Protein AF-A0A937P4G4-F1 (afdb_monomer_lite)

Sequence (569 aa):
MQKSKKRNEQKQRSIFRDLWQLIIKVIIILVLIAWFIKEFLQNRELDPISLIILIILIAFIIWLIWRQKHIVNLHCNLASPGGCVKGDPNILSGKILEPVVGDAYGLGFSHYLIELRDPGANLLSDVVIYPDGGGNPDTSLTQGNSAITGGTLGWIDVEKAVQDAGILLLTSTTFEITLRVFDVYGGEKGTPCKTNFDVSINEVYIKRVSTPWSVDFVDPNEPLKRSDDPASELATIGGYMHMRGAANVYGCAGENIDEYTIWAIPDPNFTFAQPAPFTAVTPQPDWVEVTHIEFKSQTINGTVYSADDVRAYNVLDGNPNPDILTNTWGTRNECMCIHIDATISCFCWKIPDLKSSAFNSNTALLPYKLDPGHIGGTGKFTFLLQVIDTSGNQYYDIQKAWIDNEKEVAKITGISGIAACQDLYTQDSNGNFKTVDIEGTAWDALIDPTGPDLTKPTSDNFDKYEVKFQKQGIPTEVELITSNSPVPARPAPVGVGVLTTWNLESLNKATNPMGFPVNQLLEDGESCTYNIILRVWDLTIVNENAPGVHYSGKITFPIKIINSPEPTP

Secondary structure (DSSP, 8-state):
-HHHHHHHHHHHHHHHHHHHHHHHHHHHHHHHHHHHHHHHHHHSS--HHHHHHHHHHHHHHHHHHHHHTT--EEEEEEEE--EEE--BTTSSTT--EEEEEEEEEEETEEEEEEEEE-TT-PEESS-EEEE-TTS-EETT-SSB-S-EEEEEEEEEEHHHHHHHTT--TTS-EEEEEEEEEEETTSPBPSS-EEEEEEE---EEEEEEESS-B-TTTT-TTPBPBSSS-TTSPB-EEESEE-EEEEEE--BTTTB-EEEEEEEEEE-TT--PPPPPTTPPPPPPTTPEEEEEEE---EEETTEEEPHHHHHHTS-----SSPEE-SEEEEEEEEEEEEEETTEEEEEEEEEEEEEE--EEHHHHSTT--SSTT-SSS-EEEEEEEEEEETT--EEEEEEEEEE-----EEEEEEETT--TT--EEEE-TTSPBPEEEEEEEEE---S-SSS--TTSTTT--EEEEEEEEEETT----EEEEEESS-BSPTTSPS--EEEEEEEGGGGBTTT-TT---GGG-B-TT-EEEEEEEEEEEE--EE-TT--PPPB---EEEEEEEEEEEPPP-

pLDDT: mean 88.68, std 11.54, range [39.12, 98.5]

Structure (mmCIF, N/CA/C/O backbone):
data_AF-A0A937P4G4-F1
#
_entry.id   AF-A0A937P4G4-F1
#
loop_
_atom_site.group_PDB
_atom_site.id
_atom_site.type_symbol
_atom_site.label_atom_id
_atom_site.label_alt_id
_atom_site.label_comp_id
_atom_site.label_asym_id
_atom_site.label_entity_id
_atom_site.label_seq_id
_atom_site.pdbx_PDB_ins_code
_atom_site.Cartn_x
_atom_site.Cartn_y
_atom_site.Cartn_z
_atom_site.occupancy
_atom_site.B_iso_or_equiv
_atom_site.auth_seq_id
_atom_site.auth_comp_id
_atom_site.auth_asym_id
_atom_site.auth_atom_id
_atom_site.pdbx_PDB_model_num
ATOM 1 N N . MET A 1 1 ? 18.150 -4.076 -51.821 1.00 47.66 1 MET A N 1
ATOM 2 C CA . MET A 1 1 ? 19.411 -4.718 -51.371 1.00 47.66 1 MET A CA 1
ATOM 3 C C . MET A 1 1 ? 20.580 -4.616 -52.374 1.00 47.66 1 MET A C 1
ATOM 5 O O . MET A 1 1 ? 21.628 -4.108 -51.999 1.00 47.66 1 MET A O 1
ATOM 9 N N . GLN A 1 2 ? 20.444 -4.987 -53.660 1.00 39.12 2 GLN A N 1
ATOM 10 C CA . GLN A 1 2 ? 21.572 -4.971 -54.629 1.00 39.12 2 GLN A CA 1
ATOM 11 C C . GLN A 1 2 ? 22.188 -3.586 -54.945 1.00 39.12 2 GLN A C 1
ATOM 13 O O . GLN A 1 2 ? 23.383 -3.493 -55.223 1.00 39.12 2 GLN A O 1
ATOM 18 N N . LYS A 1 3 ? 21.409 -2.497 -54.874 1.00 45.69 3 LYS A N 1
ATOM 19 C CA . LYS A 1 3 ? 21.901 -1.127 -55.142 1.00 45.69 3 LYS A CA 1
ATOM 20 C C . LYS A 1 3 ? 22.802 -0.579 -54.020 1.00 45.69 3 LYS A C 1
ATOM 22 O O . LYS A 1 3 ? 23.680 0.233 -54.292 1.00 45.69 3 LYS A O 1
ATOM 27 N N . SER A 1 4 ? 22.616 -1.066 -52.789 1.00 49.03 4 SER A N 1
ATOM 28 C CA . SER A 1 4 ? 23.445 -0.720 -51.622 1.00 49.03 4 SER A CA 1
ATOM 29 C C . SER A 1 4 ? 24.829 -1.379 -51.711 1.00 49.03 4 SER A C 1
ATOM 31 O O . SER A 1 4 ? 25.852 -0.706 -51.594 1.00 49.03 4 SER A O 1
ATOM 33 N N . LYS A 1 5 ? 24.874 -2.665 -52.091 1.00 54.84 5 LYS A N 1
ATOM 34 C CA . LYS A 1 5 ? 26.126 -3.429 -52.225 1.00 54.84 5 LYS A CA 1
ATOM 35 C C . LYS A 1 5 ? 27.092 -2.828 -53.261 1.00 54.84 5 LYS A C 1
ATOM 37 O O . LYS A 1 5 ? 28.268 -2.645 -52.963 1.00 54.84 5 LYS A O 1
ATOM 42 N N . LYS A 1 6 ? 26.587 -2.403 -54.432 1.00 57.16 6 LYS A N 1
ATOM 43 C CA . LYS A 1 6 ? 27.411 -1.737 -55.466 1.00 57.16 6 LYS A CA 1
ATOM 44 C C . LYS A 1 6 ? 27.968 -0.375 -55.030 1.00 57.16 6 LYS A C 1
ATOM 46 O O . LYS A 1 6 ? 29.055 -0.005 -55.465 1.00 57.16 6 LYS A O 1
ATOM 51 N N . ARG A 1 7 ? 27.261 0.372 -54.172 1.00 56.44 7 ARG A N 1
ATOM 52 C CA . ARG A 1 7 ? 27.740 1.671 -53.662 1.00 56.44 7 ARG A CA 1
ATOM 53 C C . ARG A 1 7 ? 28.872 1.497 -52.645 1.00 56.44 7 ARG A C 1
ATOM 55 O O . ARG A 1 7 ? 29.832 2.265 -52.683 1.00 56.44 7 ARG A O 1
ATOM 62 N N . ASN A 1 8 ? 28.798 0.463 -51.807 1.00 46.97 8 ASN A N 1
ATOM 63 C CA . ASN A 1 8 ? 29.846 0.152 -50.832 1.00 46.97 8 ASN A CA 1
ATOM 64 C C . ASN A 1 8 ? 31.138 -0.340 -51.500 1.00 46.97 8 ASN A C 1
ATOM 66 O O . ASN A 1 8 ? 32.212 0.155 -51.164 1.00 46.97 8 ASN A O 1
ATOM 70 N N . GLU A 1 9 ? 31.050 -1.198 -52.522 1.00 56.59 9 GLU A N 1
ATOM 71 C CA . GLU A 1 9 ? 32.234 -1.658 -53.271 1.00 56.59 9 GLU A CA 1
ATOM 72 C C . GLU A 1 9 ? 32.956 -0.508 -54.001 1.00 56.59 9 GLU A C 1
ATOM 74 O O . GLU A 1 9 ? 34.187 -0.469 -54.073 1.00 56.59 9 GLU A O 1
ATOM 79 N N . GLN A 1 10 ? 32.208 0.475 -54.513 1.00 57.91 10 GLN A N 1
ATOM 80 C CA . GLN A 1 10 ? 32.788 1.618 -55.221 1.00 57.91 10 GLN A CA 1
ATOM 81 C C . GLN A 1 10 ? 33.456 2.624 -54.265 1.00 57.91 10 GLN A C 1
ATOM 83 O O . GLN A 1 10 ? 34.488 3.201 -54.610 1.00 57.91 10 GLN A O 1
ATOM 88 N N . LYS A 1 11 ? 32.920 2.786 -53.046 1.00 53.00 11 LYS A N 1
ATOM 89 C CA . LYS A 1 11 ? 33.494 3.638 -51.989 1.00 53.00 11 LYS A CA 1
ATOM 90 C C . LYS A 1 11 ? 34.749 3.012 -51.365 1.00 53.00 11 LYS A C 1
ATOM 92 O O . LYS A 1 11 ? 35.726 3.711 -51.115 1.00 53.00 11 LYS A O 1
ATOM 97 N N . GLN A 1 12 ? 34.779 1.689 -51.200 1.00 48.09 12 GLN A N 1
ATOM 98 C CA . GLN A 1 12 ? 35.953 0.976 -50.681 1.00 48.09 12 GLN A CA 1
ATOM 99 C C . GLN A 1 12 ? 37.151 1.057 -51.649 1.00 48.09 12 GLN A C 1
ATOM 101 O O . GLN A 1 12 ? 38.293 1.234 -51.221 1.00 48.09 12 GLN A O 1
ATOM 106 N N . ARG A 1 13 ? 36.895 1.042 -52.969 1.00 52.00 13 ARG A N 1
ATOM 107 C CA . ARG A 1 13 ? 37.931 1.252 -53.998 1.00 52.00 13 ARG A CA 1
ATOM 108 C C . ARG A 1 13 ? 38.535 2.660 -53.996 1.00 52.00 13 ARG A C 1
ATOM 110 O O . ARG A 1 13 ? 39.696 2.795 -54.380 1.00 52.00 13 ARG A O 1
ATOM 117 N N . SER A 1 14 ? 37.804 3.701 -53.584 1.00 53.53 14 SER A N 1
ATOM 118 C CA . SER A 1 14 ? 38.377 5.055 -53.523 1.00 53.53 14 SER A CA 1
ATOM 119 C C . SER A 1 14 ? 39.317 5.217 -52.328 1.00 53.53 14 SER A C 1
ATOM 121 O O . SER A 1 14 ? 40.410 5.746 -52.492 1.00 53.53 14 SER A O 1
ATOM 123 N N . ILE A 1 15 ? 38.947 4.666 -51.166 1.00 53.03 15 ILE A N 1
ATOM 124 C CA . ILE A 1 15 ? 39.748 4.738 -49.932 1.00 53.03 15 ILE A CA 1
ATOM 125 C C . ILE A 1 15 ? 41.102 4.037 -50.111 1.00 53.03 15 ILE A C 1
ATOM 127 O O . ILE A 1 15 ? 42.142 4.596 -49.763 1.00 53.03 15 ILE A O 1
ATOM 131 N N . PHE A 1 16 ? 41.114 2.847 -50.720 1.00 55.25 16 PHE A N 1
ATOM 132 C CA . PHE A 1 16 ? 42.362 2.116 -50.965 1.00 55.25 16 PHE A CA 1
ATOM 133 C C . PHE A 1 16 ? 43.284 2.856 -51.946 1.00 55.25 16 PHE A C 1
ATOM 135 O O . PHE A 1 16 ? 44.501 2.869 -51.776 1.00 55.25 16 PHE A O 1
ATOM 142 N N . ARG A 1 17 ? 42.711 3.528 -52.952 1.00 59.72 17 ARG A N 1
ATOM 143 C CA . ARG A 1 17 ? 43.474 4.319 -53.925 1.00 59.72 17 ARG A CA 1
ATOM 144 C C . ARG A 1 17 ? 44.132 5.537 -53.278 1.00 59.72 17 ARG A C 1
ATOM 146 O O . ARG A 1 17 ? 45.272 5.848 -53.615 1.00 59.72 17 ARG A O 1
ATOM 153 N N . ASP A 1 18 ? 43.449 6.190 -52.345 1.00 59.62 18 ASP A N 1
ATOM 154 C CA . ASP A 1 18 ? 43.965 7.384 -51.673 1.00 59.62 18 ASP A CA 1
ATOM 155 C C . ASP A 1 18 ? 45.065 7.029 -50.655 1.00 59.62 18 ASP A C 1
ATOM 157 O O . ASP A 1 18 ? 46.103 7.695 -50.618 1.00 59.62 18 ASP A O 1
ATOM 161 N N . LEU A 1 19 ? 44.910 5.918 -49.919 1.00 59.19 19 LEU A N 1
ATOM 162 C CA . LEU A 1 19 ? 45.950 5.387 -49.026 1.00 59.19 19 LEU A CA 1
ATOM 163 C C . LEU A 1 19 ? 47.195 4.939 -49.812 1.00 59.19 19 LEU A C 1
ATOM 165 O O . LEU A 1 19 ? 48.324 5.265 -49.447 1.00 59.19 19 LEU A O 1
ATOM 169 N N . TRP A 1 20 ? 46.995 4.251 -50.938 1.00 60.06 20 TRP A N 1
ATOM 170 C CA . TRP A 1 20 ? 48.081 3.805 -51.811 1.00 60.06 20 TRP A CA 1
ATOM 171 C C . TRP A 1 20 ? 48.851 4.976 -52.435 1.00 60.06 20 TRP A C 1
ATOM 173 O O . TRP A 1 20 ? 50.080 4.962 -52.491 1.00 60.06 20 TRP A O 1
ATOM 183 N N . GLN A 1 21 ? 48.153 6.041 -52.842 1.00 64.12 21 GLN A N 1
ATOM 184 C CA . GLN A 1 21 ? 48.808 7.256 -53.326 1.00 64.12 21 GLN A CA 1
ATOM 185 C C . GLN A 1 21 ? 49.610 7.977 -52.240 1.00 64.12 21 GLN A C 1
ATOM 187 O O . GLN A 1 21 ? 50.636 8.577 -52.558 1.00 64.12 21 GLN A O 1
ATOM 192 N N . LEU A 1 22 ? 49.165 7.940 -50.982 1.00 68.38 22 LEU A N 1
ATOM 193 C CA . LEU A 1 22 ? 49.913 8.512 -49.865 1.00 68.38 22 LEU A CA 1
ATOM 194 C C . LEU A 1 22 ? 51.214 7.731 -49.625 1.00 68.38 22 LEU A C 1
ATOM 196 O O . LEU A 1 22 ? 52.281 8.338 -49.565 1.00 68.38 22 LEU A O 1
ATOM 200 N N . ILE A 1 23 ? 51.136 6.397 -49.576 1.00 69.62 23 ILE A N 1
ATOM 201 C CA . ILE A 1 23 ? 52.301 5.516 -49.395 1.00 69.62 23 ILE A CA 1
ATOM 202 C C . ILE A 1 23 ? 53.324 5.734 -50.516 1.00 69.62 23 ILE A C 1
ATOM 204 O O . ILE A 1 23 ? 54.502 5.949 -50.239 1.00 69.62 23 ILE A O 1
ATOM 208 N N . ILE A 1 24 ? 52.881 5.774 -51.777 1.00 70.75 24 ILE A N 1
ATOM 209 C CA . ILE A 1 24 ? 53.765 6.039 -52.922 1.00 70.75 24 ILE A CA 1
ATOM 210 C C . ILE A 1 24 ? 54.446 7.408 -52.799 1.00 70.75 24 ILE A C 1
ATOM 212 O O . ILE A 1 24 ? 55.644 7.520 -53.047 1.00 70.75 24 ILE A O 1
ATOM 216 N N . LYS A 1 25 ? 53.721 8.454 -52.384 1.00 66.75 25 LYS A N 1
ATOM 217 C CA . LYS A 1 25 ? 54.294 9.800 -52.223 1.00 66.75 25 LYS A CA 1
ATOM 218 C C . LYS A 1 25 ? 55.329 9.856 -51.098 1.00 66.75 25 LYS A C 1
ATOM 220 O O . LYS A 1 25 ? 56.366 10.484 -51.284 1.00 66.75 25 LYS A O 1
ATOM 225 N N . VAL A 1 26 ? 55.094 9.167 -49.979 1.00 72.25 26 VAL A N 1
ATOM 226 C CA . VAL A 1 26 ? 56.069 9.056 -48.878 1.00 72.25 26 VAL A CA 1
ATOM 227 C C . VAL A 1 26 ? 57.324 8.314 -49.335 1.00 72.25 26 VAL A C 1
ATOM 229 O O . VAL A 1 26 ? 58.430 8.784 -49.084 1.00 72.25 26 VAL A O 1
ATOM 232 N N . ILE A 1 27 ? 57.173 7.209 -50.072 1.00 74.31 27 ILE A N 1
ATOM 233 C CA . ILE A 1 27 ? 58.308 6.456 -50.626 1.00 74.31 27 ILE A CA 1
ATOM 234 C C . ILE A 1 27 ? 59.126 7.330 -51.586 1.00 74.31 27 ILE A C 1
ATOM 236 O O . ILE A 1 27 ? 60.347 7.378 -51.469 1.00 74.31 27 ILE A O 1
ATOM 240 N N . ILE A 1 28 ? 58.476 8.068 -52.493 1.00 74.31 28 ILE A N 1
ATOM 241 C CA . ILE A 1 28 ? 59.166 8.974 -53.426 1.00 74.31 28 ILE A CA 1
ATOM 242 C C . ILE A 1 28 ? 59.944 10.056 -52.664 1.00 74.31 28 ILE A C 1
ATOM 244 O O . ILE A 1 28 ? 61.098 10.321 -52.988 1.00 74.31 28 ILE A O 1
ATOM 248 N N . ILE A 1 29 ? 59.351 10.644 -51.623 1.00 70.69 29 ILE A N 1
ATOM 249 C CA . ILE A 1 29 ? 60.008 11.661 -50.792 1.00 70.69 29 ILE A CA 1
ATOM 250 C C . ILE A 1 29 ? 61.224 11.079 -50.059 1.00 70.69 29 ILE A C 1
ATOM 252 O O . ILE A 1 29 ? 62.285 11.697 -50.063 1.00 70.69 29 ILE A O 1
ATOM 256 N N . LEU A 1 30 ? 61.109 9.882 -49.477 1.00 74.50 30 LEU A N 1
ATOM 257 C CA . LEU A 1 30 ? 62.224 9.217 -48.795 1.00 74.50 30 LEU A CA 1
ATOM 258 C C . LEU A 1 30 ? 63.369 8.878 -49.757 1.00 74.50 30 LEU A C 1
ATOM 260 O O . LEU A 1 30 ? 64.533 9.058 -49.405 1.00 74.50 30 LEU A O 1
ATOM 264 N N . VAL A 1 31 ? 63.054 8.448 -50.982 1.00 77.38 31 VAL A N 1
ATOM 265 C CA . VAL A 1 31 ? 64.054 8.192 -52.031 1.00 77.38 31 VAL A CA 1
ATOM 266 C C . VAL A 1 31 ? 64.755 9.485 -52.454 1.00 77.38 31 VAL A C 1
ATOM 268 O O . VAL A 1 31 ? 65.976 9.491 -52.597 1.00 77.38 31 VAL A O 1
ATOM 271 N N . LEU A 1 32 ? 64.021 10.591 -52.599 1.00 72.50 32 LEU A N 1
ATOM 272 C CA . LEU A 1 32 ? 64.598 11.896 -52.940 1.00 72.50 32 LEU A CA 1
ATOM 273 C C . LEU A 1 32 ? 65.473 12.460 -51.812 1.00 72.50 32 LEU A C 1
ATOM 275 O O . LEU A 1 32 ? 66.539 13.003 -52.090 1.00 72.50 32 LEU A O 1
ATOM 279 N N . ILE A 1 33 ? 65.079 12.277 -50.548 1.00 73.31 33 ILE A N 1
ATOM 280 C CA . ILE A 1 33 ? 65.897 12.644 -49.382 1.00 73.31 33 ILE A CA 1
ATOM 281 C C . ILE A 1 33 ? 67.164 11.782 -49.320 1.00 73.31 33 ILE A C 1
ATOM 283 O O . ILE A 1 33 ? 68.251 12.313 -49.114 1.00 73.31 33 ILE A O 1
ATOM 287 N N . ALA A 1 34 ? 67.061 10.468 -49.538 1.00 75.50 34 ALA A N 1
ATOM 288 C CA . ALA A 1 34 ? 68.219 9.575 -49.558 1.00 75.50 34 ALA A CA 1
ATOM 289 C C . ALA A 1 34 ? 69.196 9.920 -50.695 1.00 75.50 34 ALA A C 1
ATOM 291 O O . ALA A 1 34 ? 70.412 9.903 -50.495 1.00 75.50 34 ALA A O 1
ATOM 292 N N . TRP A 1 35 ? 68.672 10.276 -51.872 1.00 78.75 35 TRP A N 1
ATOM 293 C CA . TRP A 1 35 ? 69.476 10.756 -52.995 1.00 78.75 35 TRP A CA 1
ATOM 294 C C . TRP A 1 35 ? 70.178 12.079 -52.661 1.00 78.75 35 TRP A C 1
ATOM 296 O O . TRP A 1 35 ? 71.388 12.189 -52.836 1.00 78.75 35 TRP A O 1
ATOM 306 N N . PHE A 1 36 ? 69.458 13.032 -52.068 1.00 69.81 36 PHE A N 1
ATOM 307 C CA . PHE A 1 36 ? 70.014 14.310 -51.627 1.00 69.81 36 PHE A CA 1
ATOM 308 C C . PHE A 1 36 ? 71.118 14.154 -50.567 1.00 69.81 36 PHE A C 1
ATOM 310 O O . PHE A 1 36 ? 72.175 14.770 -50.674 1.00 69.81 36 PHE A O 1
ATOM 317 N N . ILE A 1 37 ? 70.910 13.293 -49.563 1.00 74.69 37 ILE A N 1
ATOM 318 C CA . ILE A 1 37 ? 71.911 12.993 -48.527 1.00 74.69 37 ILE A CA 1
ATOM 319 C C . ILE A 1 37 ? 73.175 12.394 -49.156 1.00 74.69 37 ILE A C 1
ATOM 321 O O . ILE A 1 37 ? 74.284 12.758 -48.769 1.00 74.69 37 ILE A O 1
ATOM 325 N N . LYS A 1 38 ? 73.023 11.502 -50.143 1.00 77.56 38 LYS A N 1
ATOM 326 C CA . LYS A 1 38 ? 74.150 10.912 -50.875 1.00 77.56 38 LYS A CA 1
ATOM 327 C C . LYS A 1 38 ? 74.957 11.975 -51.630 1.00 77.56 38 LYS A C 1
ATOM 329 O O . LYS A 1 38 ? 76.180 11.979 -51.521 1.00 77.56 38 LYS A O 1
ATOM 334 N N . GLU A 1 39 ? 74.284 12.871 -52.351 1.00 68.94 39 GLU A N 1
ATOM 335 C CA . GLU A 1 39 ? 74.914 13.956 -53.119 1.00 68.94 39 GLU A CA 1
ATOM 336 C C . GLU A 1 39 ? 75.650 14.947 -52.190 1.00 68.94 39 GLU A C 1
ATOM 338 O O . GLU A 1 39 ? 76.801 15.318 -52.431 1.00 68.94 39 GLU A O 1
ATOM 343 N N . PHE A 1 40 ? 75.022 15.307 -51.064 1.00 67.12 40 PHE A N 1
ATOM 344 C CA . PHE A 1 40 ? 75.585 16.205 -50.053 1.00 67.12 40 PHE A CA 1
ATOM 345 C C . PHE A 1 40 ? 76.833 15.622 -49.370 1.00 67.12 40 PHE A C 1
ATOM 347 O O . PHE A 1 40 ? 77.836 16.317 -49.196 1.00 67.12 40 PHE A O 1
ATOM 354 N N . LEU A 1 41 ? 76.804 14.329 -49.024 1.00 73.25 41 LEU A N 1
ATOM 355 C CA . LEU A 1 41 ? 77.949 13.638 -48.422 1.00 73.25 41 LEU A CA 1
ATOM 356 C C . LEU A 1 41 ? 79.140 13.502 -49.384 1.00 73.25 41 LEU A C 1
ATOM 358 O O . LEU A 1 41 ? 80.276 13.422 -48.914 1.00 73.25 41 LEU A O 1
ATOM 362 N N . GLN A 1 42 ? 78.906 13.480 -50.701 1.00 73.31 42 GLN A N 1
ATOM 363 C CA . GLN A 1 42 ? 79.968 13.341 -51.702 1.00 73.31 42 GLN A CA 1
ATOM 364 C C . GLN A 1 42 ? 80.672 14.662 -52.036 1.00 73.31 42 GLN A C 1
ATOM 366 O O . GLN A 1 42 ? 81.892 14.658 -52.181 1.00 73.31 42 GLN A O 1
ATOM 371 N N . ASN A 1 43 ? 79.947 15.781 -52.114 1.00 70.19 43 ASN A N 1
ATOM 372 C CA . ASN A 1 43 ? 80.510 17.028 -52.645 1.00 70.19 43 ASN A CA 1
ATOM 373 C C . ASN A 1 43 ? 80.923 18.059 -51.578 1.00 70.19 43 ASN A C 1
ATOM 375 O O . ASN A 1 43 ? 81.634 18.999 -51.915 1.00 70.19 43 ASN A O 1
ATOM 379 N N . ARG A 1 44 ? 80.536 17.887 -50.300 1.00 65.88 44 ARG A N 1
ATOM 380 C CA . ARG A 1 44 ? 80.858 18.759 -49.136 1.00 65.88 44 ARG A CA 1
ATOM 381 C C . ARG A 1 44 ? 80.543 20.263 -49.265 1.00 65.88 44 ARG A C 1
ATOM 383 O O . ARG A 1 44 ? 80.640 20.965 -48.262 1.00 65.88 44 ARG A O 1
ATOM 390 N N . GLU A 1 45 ? 80.090 20.741 -50.419 1.00 68.12 45 GLU A N 1
ATOM 391 C CA . GLU A 1 45 ? 79.574 22.089 -50.651 1.00 68.12 45 GLU A CA 1
ATOM 392 C C . GLU A 1 45 ? 78.121 22.000 -51.145 1.00 68.12 45 GLU A C 1
ATOM 394 O O . GLU A 1 45 ? 77.799 21.229 -52.051 1.00 68.12 45 GLU A O 1
ATOM 399 N N . LEU A 1 46 ? 77.216 22.746 -50.503 1.00 60.59 46 LEU A N 1
ATOM 400 C CA . LEU A 1 46 ? 75.796 22.787 -50.867 1.00 60.59 46 LEU A CA 1
ATOM 401 C C . LEU A 1 46 ? 75.609 23.653 -52.111 1.00 60.59 46 LEU A C 1
ATOM 403 O O . LEU A 1 46 ? 75.607 24.880 -52.021 1.00 60.59 46 LEU A O 1
ATOM 407 N N . ASP A 1 47 ? 75.405 23.006 -53.255 1.00 75.62 47 ASP A N 1
ATOM 408 C CA . ASP A 1 47 ? 74.967 23.678 -54.476 1.00 75.62 47 ASP A CA 1
ATOM 409 C C . ASP A 1 47 ? 73.607 24.382 -54.236 1.00 75.62 47 ASP A C 1
ATOM 411 O O . ASP A 1 47 ? 72.662 23.746 -53.744 1.00 75.62 47 ASP A O 1
ATOM 415 N N . PRO A 1 48 ? 73.466 25.683 -54.560 1.00 75.00 48 PRO A N 1
ATOM 416 C CA . PRO A 1 48 ? 72.235 26.443 -54.343 1.00 75.00 48 PRO A CA 1
ATOM 417 C C . PRO A 1 48 ? 70.970 25.791 -54.920 1.00 75.00 48 PRO A C 1
ATOM 419 O O . PRO A 1 48 ? 69.894 25.918 -54.332 1.00 75.00 48 PRO A O 1
ATOM 422 N N . ILE A 1 49 ? 71.076 25.063 -56.037 1.00 75.44 49 ILE A N 1
ATOM 423 C CA . ILE A 1 49 ? 69.933 24.375 -56.663 1.00 75.44 49 ILE A CA 1
ATOM 424 C C . ILE A 1 49 ? 69.447 23.225 -55.777 1.00 75.44 49 ILE A C 1
ATOM 426 O O . ILE A 1 49 ? 68.244 23.059 -55.562 1.00 75.44 49 ILE A O 1
ATOM 430 N N . SER A 1 50 ? 70.382 22.472 -55.205 1.00 72.19 50 SER A N 1
ATOM 431 C CA . SER A 1 50 ? 70.096 21.385 -54.271 1.00 72.19 50 SER A CA 1
ATOM 432 C C . SER A 1 50 ? 69.347 21.916 -53.034 1.00 72.19 50 SER A C 1
ATOM 434 O O . SER A 1 50 ? 68.320 21.358 -52.638 1.00 72.19 50 SER A O 1
ATOM 436 N N . LEU A 1 51 ? 69.774 23.054 -52.475 1.00 74.00 51 LEU A N 1
ATOM 437 C CA . LEU A 1 51 ? 69.086 23.696 -51.346 1.00 74.00 51 LEU A CA 1
ATOM 438 C C . LEU A 1 51 ? 67.638 24.104 -51.688 1.00 74.00 51 LEU A C 1
ATOM 440 O O . LEU A 1 51 ? 66.731 23.883 -50.884 1.00 74.00 51 LEU A O 1
ATOM 444 N N . ILE A 1 52 ? 67.398 24.656 -52.882 1.00 79.81 52 ILE A N 1
ATOM 445 C CA . ILE A 1 52 ? 66.051 25.041 -53.341 1.00 79.81 52 ILE A CA 1
ATOM 446 C C . ILE A 1 52 ? 65.132 23.815 -53.437 1.00 79.81 52 ILE A C 1
ATOM 448 O O . ILE A 1 52 ? 63.994 23.860 -52.966 1.00 79.81 52 ILE A O 1
ATOM 452 N N . ILE A 1 53 ? 65.623 22.704 -53.995 1.00 79.88 53 ILE A N 1
ATOM 453 C CA . ILE A 1 53 ? 64.857 21.452 -54.101 1.00 79.88 53 ILE A CA 1
ATOM 454 C C . ILE A 1 53 ? 64.490 20.917 -52.711 1.00 79.88 53 ILE A C 1
ATOM 456 O O . ILE A 1 53 ? 63.347 20.509 -52.494 1.00 79.88 53 ILE A O 1
ATOM 460 N N . LEU A 1 54 ? 65.420 20.967 -51.751 1.00 76.31 54 LEU A N 1
ATOM 461 C CA . LEU A 1 54 ? 65.158 20.553 -50.373 1.00 76.31 54 LEU A CA 1
ATOM 462 C C . LEU A 1 54 ? 64.074 21.420 -49.715 1.00 76.31 54 LEU A C 1
ATOM 464 O O . LEU A 1 54 ? 63.165 20.882 -49.087 1.00 76.31 54 LEU A O 1
ATOM 468 N N . ILE A 1 55 ? 64.124 22.744 -49.889 1.00 81.25 55 ILE A N 1
ATOM 469 C CA . ILE A 1 55 ? 63.107 23.660 -49.346 1.00 81.25 55 ILE A CA 1
ATOM 470 C C . ILE A 1 55 ? 61.728 23.362 -49.950 1.00 81.25 55 ILE A C 1
ATOM 472 O O . ILE A 1 55 ? 60.742 23.320 -49.216 1.00 81.25 55 ILE A O 1
ATOM 476 N N . ILE A 1 56 ? 61.646 23.098 -51.258 1.00 83.44 56 ILE A N 1
ATOM 477 C CA . ILE A 1 56 ? 60.390 22.719 -51.924 1.00 83.44 56 ILE A CA 1
ATOM 478 C C . ILE A 1 56 ? 59.859 21.388 -51.375 1.00 83.44 56 ILE A C 1
ATOM 480 O O . ILE A 1 56 ? 58.665 21.275 -51.097 1.00 83.44 56 ILE A O 1
ATOM 484 N N . LEU A 1 57 ? 60.728 20.393 -51.173 1.00 77.81 57 LEU A N 1
ATOM 485 C CA . LEU A 1 57 ? 60.349 19.111 -50.573 1.00 77.81 57 LEU A CA 1
ATOM 486 C C . LEU A 1 57 ? 59.846 19.285 -49.139 1.00 77.81 57 LEU A C 1
ATOM 488 O O . LEU A 1 57 ? 58.802 18.735 -48.798 1.00 77.81 57 LEU A O 1
ATOM 492 N N . ILE A 1 58 ? 60.529 20.084 -48.317 1.00 79.31 58 ILE A N 1
ATOM 493 C CA . ILE A 1 58 ? 60.099 20.389 -46.947 1.00 79.31 58 ILE A CA 1
ATOM 494 C C . ILE A 1 58 ? 58.748 21.113 -46.960 1.00 79.31 58 ILE A C 1
ATOM 496 O O . ILE A 1 58 ? 57.843 20.712 -46.232 1.00 79.31 58 ILE A O 1
ATOM 500 N N . ALA A 1 59 ? 58.563 22.120 -47.818 1.00 81.75 59 ALA A N 1
ATOM 501 C CA . ALA A 1 59 ? 57.289 22.821 -47.963 1.00 81.75 59 ALA A CA 1
ATOM 502 C C . ALA A 1 59 ? 56.160 21.875 -48.405 1.00 81.75 59 ALA A C 1
ATOM 504 O O . ALA A 1 59 ? 55.047 21.960 -47.890 1.00 81.75 59 ALA A O 1
ATOM 505 N N . PHE A 1 60 ? 56.447 20.929 -49.303 1.00 81.00 60 PHE A N 1
ATOM 506 C CA . PHE A 1 60 ? 55.490 19.913 -49.736 1.00 81.00 60 PHE A CA 1
ATOM 507 C C . PHE A 1 60 ? 55.163 18.901 -48.629 1.00 81.00 60 PHE A C 1
ATOM 509 O O . PHE A 1 60 ? 54.002 18.533 -48.477 1.00 81.00 60 PHE A O 1
ATOM 516 N N . ILE A 1 61 ? 56.143 18.486 -47.819 1.00 75.25 61 ILE A N 1
ATOM 517 C CA . ILE A 1 61 ? 55.921 17.634 -46.639 1.00 75.25 61 ILE A CA 1
ATOM 518 C C . ILE A 1 61 ? 55.062 18.370 -45.610 1.00 75.25 61 ILE A C 1
ATOM 520 O O . ILE A 1 61 ? 54.070 17.815 -45.148 1.00 75.25 61 ILE A O 1
ATOM 524 N N . ILE A 1 62 ? 55.389 19.626 -45.291 1.00 77.06 62 ILE A N 1
ATOM 525 C CA . ILE A 1 62 ? 54.591 20.465 -44.386 1.00 77.06 62 ILE A CA 1
ATOM 526 C C . ILE A 1 62 ? 53.167 20.608 -44.929 1.00 77.06 62 ILE A C 1
ATOM 528 O O . ILE A 1 62 ? 52.210 20.422 -44.182 1.00 77.06 62 ILE A O 1
ATOM 532 N N . TRP A 1 63 ? 53.013 20.851 -46.233 1.00 80.62 63 TRP A N 1
ATOM 533 C CA . TRP A 1 63 ? 51.711 20.909 -46.889 1.00 80.62 63 TRP A CA 1
ATOM 534 C C . TRP A 1 63 ? 50.957 19.576 -46.826 1.00 80.62 63 TRP A C 1
ATOM 536 O O . TRP A 1 63 ? 49.756 19.578 -46.582 1.00 80.62 63 TRP A O 1
ATOM 546 N N . LEU A 1 64 ? 51.627 18.431 -46.995 1.00 71.06 64 LEU A N 1
ATOM 547 C CA . LEU A 1 64 ? 51.013 17.107 -46.853 1.00 71.06 64 LEU A CA 1
ATOM 548 C C . LEU A 1 64 ? 50.596 16.814 -45.409 1.00 71.06 64 LEU A C 1
ATOM 550 O O . LEU A 1 64 ? 49.513 16.273 -45.210 1.00 71.06 64 LEU A O 1
ATOM 554 N N . ILE A 1 65 ? 51.400 17.202 -44.417 1.00 68.50 65 ILE A N 1
ATOM 555 C CA . ILE A 1 65 ? 51.071 17.089 -42.988 1.00 68.50 65 ILE A CA 1
ATOM 556 C C . ILE A 1 65 ? 49.870 17.986 -42.652 1.00 68.50 65 ILE A C 1
ATOM 558 O O . ILE A 1 65 ? 48.926 17.552 -41.992 1.00 68.50 65 ILE A O 1
ATOM 562 N N . TRP A 1 66 ? 49.849 19.221 -43.162 1.00 68.12 66 TRP A N 1
ATOM 563 C CA . TRP A 1 66 ? 48.703 20.127 -43.029 1.00 68.12 66 TRP A CA 1
ATOM 564 C C . TRP A 1 66 ? 47.466 19.580 -43.737 1.00 68.12 66 TRP A C 1
ATOM 566 O O . TRP A 1 66 ? 46.363 19.652 -43.209 1.00 68.12 66 TRP A O 1
ATOM 576 N N . ARG A 1 67 ? 47.636 18.964 -44.907 1.00 67.88 67 ARG A N 1
ATOM 577 C CA . ARG A 1 67 ? 46.541 18.338 -45.644 1.00 67.88 67 ARG A CA 1
ATOM 578 C C . ARG A 1 67 ? 46.035 17.071 -44.958 1.00 67.88 67 ARG A C 1
ATOM 580 O O . ARG A 1 67 ? 44.838 16.828 -45.020 1.00 67.88 67 ARG A O 1
ATOM 587 N N . GLN A 1 68 ? 46.887 16.296 -44.281 1.00 60.72 68 GLN A N 1
ATOM 588 C CA . GLN A 1 68 ? 46.475 15.136 -43.480 1.00 60.72 68 GLN A CA 1
ATOM 589 C C . GLN A 1 68 ? 45.543 15.531 -42.332 1.00 60.72 68 GLN A C 1
ATOM 591 O O . GLN A 1 68 ? 44.564 14.823 -42.110 1.00 60.72 68 GLN A O 1
ATOM 596 N N . LYS A 1 69 ? 45.748 16.698 -41.698 1.00 59.22 69 LYS A N 1
ATOM 597 C CA . LYS A 1 69 ? 44.773 17.257 -40.740 1.00 59.22 69 LYS A CA 1
ATOM 598 C C . LYS A 1 69 ? 43.376 17.475 -41.345 1.00 59.22 69 LYS A C 1
ATOM 600 O O . LYS A 1 69 ? 42.406 17.534 -40.605 1.00 59.22 69 LYS A O 1
ATOM 605 N N . HIS A 1 70 ? 43.255 17.558 -42.672 1.00 62.22 70 HIS A N 1
ATOM 606 C CA . HIS A 1 70 ? 41.980 17.717 -43.379 1.00 62.22 70 HIS A CA 1
ATOM 607 C C . HIS A 1 70 ? 41.404 16.411 -43.957 1.00 62.22 70 HIS A C 1
ATOM 609 O O . HIS A 1 70 ? 40.341 16.456 -44.572 1.00 62.22 70 HIS A O 1
ATOM 615 N N . ILE A 1 71 ? 42.057 15.251 -43.782 1.00 69.06 71 ILE A N 1
ATOM 616 C CA . ILE A 1 71 ? 41.514 13.942 -44.206 1.00 69.06 71 ILE A CA 1
ATOM 617 C C . ILE A 1 71 ? 40.937 13.194 -42.997 1.00 69.06 71 ILE A C 1
ATOM 619 O O . ILE A 1 71 ? 41.180 12.007 -42.797 1.00 69.06 71 ILE A O 1
ATOM 623 N N . VAL A 1 72 ? 40.167 13.899 -42.174 1.00 76.69 72 VAL A N 1
ATOM 624 C CA . VAL A 1 72 ? 39.312 13.269 -41.170 1.00 76.69 72 VAL A CA 1
ATOM 625 C C . VAL A 1 72 ? 37.978 12.975 -41.846 1.00 76.69 72 VAL A C 1
ATOM 627 O O . VAL A 1 72 ? 37.307 13.878 -42.344 1.00 76.69 72 VAL A O 1
ATOM 630 N N . ASN A 1 73 ? 37.607 11.698 -41.919 1.00 87.62 73 ASN A N 1
ATOM 631 C CA . ASN A 1 73 ? 36.327 11.280 -42.485 1.00 87.62 73 ASN A CA 1
ATOM 632 C C . ASN A 1 73 ? 35.654 10.315 -41.520 1.00 87.62 73 ASN A C 1
ATOM 634 O O . ASN A 1 73 ? 35.832 9.096 -41.612 1.00 87.62 73 ASN A O 1
ATOM 638 N N . LEU A 1 74 ? 34.923 10.900 -40.575 1.00 93.44 74 LEU A N 1
ATOM 639 C CA . LEU A 1 74 ? 34.154 10.184 -39.571 1.00 93.44 74 LEU A CA 1
ATOM 640 C C . LEU A 1 74 ? 32.779 9.810 -40.121 1.00 93.44 74 LEU A C 1
ATOM 642 O O . LEU A 1 74 ? 32.089 10.597 -40.776 1.00 93.44 74 LEU A O 1
ATOM 646 N N . HIS A 1 75 ? 32.365 8.594 -39.814 1.00 95.06 75 HIS A N 1
ATOM 647 C CA . HIS A 1 75 ? 31.054 8.059 -40.093 1.00 95.06 75 HIS A CA 1
ATOM 648 C C . HIS A 1 75 ? 30.319 7.834 -38.775 1.00 95.06 75 HIS A C 1
ATOM 650 O O . HIS A 1 75 ? 30.879 7.294 -37.824 1.00 95.06 75 HIS A O 1
ATOM 656 N N . CYS A 1 76 ? 29.057 8.253 -38.750 1.00 96.75 76 CYS A N 1
ATOM 657 C CA . CYS A 1 76 ? 28.127 7.834 -37.715 1.00 96.75 76 CYS A CA 1
ATOM 658 C C . CYS A 1 76 ? 26.821 7.409 -38.368 1.00 96.75 76 CYS A C 1
ATOM 660 O O . CYS A 1 76 ? 26.467 7.961 -39.423 1.00 96.75 76 CYS A O 1
ATOM 662 N N . ASN A 1 77 ? 26.129 6.483 -37.716 1.00 97.44 77 ASN A N 1
ATOM 663 C CA . ASN A 1 77 ? 24.772 6.057 -38.024 1.00 97.44 77 ASN A CA 1
ATOM 664 C C . ASN A 1 77 ? 24.167 5.404 -36.772 1.00 97.44 77 ASN A C 1
ATOM 666 O O . ASN A 1 77 ? 24.880 4.708 -36.054 1.00 97.44 77 ASN A O 1
ATOM 670 N N . LEU A 1 78 ? 22.873 5.601 -36.528 1.00 97.81 78 LEU A N 1
ATOM 671 C CA . LEU A 1 78 ? 22.128 4.910 -35.473 1.00 97.81 78 LEU A CA 1
ATOM 672 C C . LEU A 1 78 ? 21.058 4.046 -36.138 1.00 97.81 78 LEU A C 1
ATOM 674 O O . LEU A 1 78 ? 20.277 4.543 -36.946 1.00 97.81 78 LEU A O 1
ATOM 678 N N . ALA A 1 79 ? 21.071 2.751 -35.837 1.00 96.81 79 ALA A N 1
ATOM 679 C CA . ALA A 1 79 ? 20.124 1.768 -36.354 1.00 96.81 79 ALA A CA 1
ATOM 680 C C . ALA A 1 79 ? 19.110 1.311 -35.290 1.00 96.81 79 ALA A C 1
ATOM 682 O O . ALA A 1 79 ? 18.000 0.937 -35.654 1.00 96.81 79 ALA A O 1
ATOM 683 N N . SER A 1 80 ? 19.493 1.342 -34.009 1.00 95.06 80 SER A N 1
ATOM 684 C CA . SER A 1 80 ? 18.681 0.964 -32.844 1.00 95.06 80 SER A CA 1
ATOM 685 C C . SER A 1 80 ? 19.115 1.793 -31.627 1.00 95.06 80 SER A C 1
ATOM 687 O O . SER A 1 80 ? 20.294 2.168 -31.573 1.00 95.06 80 SER A O 1
ATOM 689 N N . PRO A 1 81 ? 18.238 2.035 -30.640 1.00 93.50 81 PRO A N 1
ATOM 690 C CA . PRO A 1 81 ? 16.811 1.704 -30.615 1.00 93.50 81 PRO A CA 1
ATOM 691 C C . PRO A 1 81 ? 15.958 2.584 -31.535 1.00 93.50 81 PRO A C 1
ATOM 693 O O . PRO A 1 81 ? 16.339 3.691 -31.923 1.00 93.50 81 PRO A O 1
ATOM 696 N N . GLY A 1 82 ? 14.797 2.055 -31.914 1.00 88.38 82 GLY A N 1
ATOM 697 C CA . GLY A 1 82 ? 13.764 2.774 -32.646 1.00 88.38 82 GLY A CA 1
ATOM 698 C C . GLY A 1 82 ? 12.390 2.201 -32.317 1.00 88.38 82 GLY A C 1
ATOM 699 O O . GLY A 1 82 ? 12.257 0.996 -32.112 1.00 88.38 82 GLY A O 1
ATOM 700 N N . GLY A 1 83 ? 11.375 3.064 -32.277 1.00 86.62 83 GLY A N 1
ATOM 701 C CA . GLY A 1 83 ? 10.060 2.693 -31.750 1.00 86.62 83 GLY A CA 1
ATOM 702 C C . GLY A 1 83 ? 10.108 2.499 -30.237 1.00 86.62 83 GLY A C 1
ATOM 703 O O . GLY A 1 83 ? 10.941 3.107 -29.571 1.00 86.62 83 GLY A O 1
ATOM 704 N N . CYS A 1 84 ? 9.223 1.663 -29.706 1.00 84.88 84 CYS A N 1
ATOM 705 C CA . CYS A 1 84 ? 9.104 1.445 -28.272 1.00 84.88 84 CYS A CA 1
ATOM 706 C C . CYS A 1 84 ? 9.974 0.265 -27.809 1.00 84.88 84 CYS A C 1
ATOM 708 O O . CYS A 1 84 ? 9.960 -0.799 -28.434 1.00 84.88 84 CYS A O 1
ATOM 710 N N . VAL A 1 85 ? 10.717 0.448 -26.716 1.00 87.12 85 VAL A N 1
ATOM 711 C CA . VAL A 1 85 ? 11.651 -0.534 -26.150 1.00 87.12 85 VAL A CA 1
ATOM 712 C C . VAL A 1 85 ? 11.325 -0.887 -24.701 1.00 87.12 85 VAL A C 1
ATOM 714 O O . VAL A 1 85 ? 10.751 -0.086 -23.966 1.00 87.12 85 VAL A O 1
ATOM 717 N N . LYS A 1 86 ? 11.741 -2.089 -24.288 1.00 77.12 86 LYS A N 1
ATOM 718 C CA . LYS A 1 86 ? 11.603 -2.596 -22.911 1.00 77.12 86 LYS A CA 1
ATOM 719 C C . LYS A 1 86 ? 12.933 -2.671 -22.153 1.00 77.12 86 LYS A C 1
ATOM 721 O O . LYS A 1 86 ? 12.923 -2.727 -20.928 1.00 77.12 86 LYS A O 1
ATOM 726 N N . GLY A 1 87 ? 14.057 -2.712 -22.873 1.00 84.06 87 GLY A N 1
ATOM 727 C CA . GLY A 1 87 ? 15.335 -3.170 -22.338 1.00 84.06 87 GLY A CA 1
ATOM 728 C C . GLY A 1 87 ? 15.359 -4.675 -22.031 1.00 84.06 87 GLY A C 1
ATOM 729 O O . GLY A 1 87 ? 14.337 -5.361 -22.045 1.00 84.06 87 GLY A O 1
ATOM 730 N N . ASP A 1 88 ? 16.557 -5.198 -21.779 1.00 85.62 88 ASP A N 1
ATOM 731 C CA . ASP A 1 88 ? 16.820 -6.600 -21.456 1.00 85.62 88 ASP A CA 1
ATOM 732 C C . ASP A 1 88 ? 17.539 -6.697 -20.094 1.00 85.62 88 ASP A C 1
ATOM 734 O O . ASP A 1 88 ? 18.672 -6.213 -19.959 1.00 85.62 88 ASP A O 1
ATOM 738 N N . PRO A 1 89 ? 16.913 -7.317 -19.074 1.00 81.25 89 PRO A N 1
ATOM 739 C CA . PRO A 1 89 ? 17.515 -7.478 -17.751 1.00 81.25 89 PRO A CA 1
ATOM 740 C C . PRO A 1 89 ? 18.603 -8.566 -17.701 1.00 81.25 89 PRO A C 1
ATOM 742 O O . PRO A 1 89 ? 19.307 -8.691 -16.700 1.00 81.25 89 PRO A O 1
ATOM 745 N N . ASN A 1 90 ? 18.761 -9.376 -18.755 1.00 87.38 90 ASN A N 1
ATOM 746 C CA . ASN A 1 90 ? 19.710 -10.493 -18.778 1.00 87.38 90 ASN A CA 1
ATOM 747 C C . ASN A 1 90 ? 21.113 -10.094 -19.259 1.00 87.38 90 ASN A C 1
ATOM 749 O O . ASN A 1 90 ? 22.040 -10.898 -19.158 1.00 87.38 90 ASN A O 1
ATOM 753 N N . ILE A 1 91 ? 21.287 -8.878 -19.792 1.00 89.88 91 ILE A N 1
ATOM 754 C CA . ILE A 1 91 ? 22.577 -8.410 -20.325 1.00 89.88 91 ILE A CA 1
ATOM 755 C C . ILE A 1 91 ? 23.566 -8.121 -19.189 1.00 89.88 91 ILE A C 1
ATOM 757 O O . ILE A 1 91 ? 24.733 -8.507 -19.268 1.00 89.88 91 ILE A O 1
ATOM 761 N N . LEU A 1 92 ? 23.111 -7.436 -18.138 1.00 90.56 92 LEU A N 1
ATOM 762 C CA . LEU A 1 92 ? 23.927 -7.087 -16.980 1.00 90.56 92 LEU A CA 1
ATOM 763 C C . LEU A 1 92 ? 23.066 -7.132 -15.717 1.00 90.56 92 LEU A C 1
ATOM 765 O O . LEU A 1 92 ? 22.107 -6.379 -15.587 1.00 90.56 92 LEU A O 1
ATOM 769 N N . SER A 1 93 ? 23.431 -8.010 -14.781 1.00 86.62 93 SER A N 1
ATOM 770 C CA . SER A 1 93 ? 22.693 -8.198 -13.527 1.00 86.62 93 SER A CA 1
ATOM 771 C C . SER A 1 93 ? 22.485 -6.874 -12.787 1.00 86.62 93 SER A C 1
ATOM 773 O O . SER A 1 93 ? 23.445 -6.144 -12.539 1.00 86.62 93 SER A O 1
ATOM 775 N N . GLY A 1 94 ? 21.243 -6.614 -12.373 1.00 80.75 94 GLY A N 1
ATOM 776 C CA . GLY A 1 94 ? 20.862 -5.403 -11.640 1.00 80.75 94 GLY A CA 1
ATOM 777 C C . GLY A 1 94 ? 20.670 -4.161 -12.513 1.00 80.75 94 GLY A C 1
ATOM 778 O O . GLY A 1 94 ? 20.670 -3.061 -11.971 1.00 80.75 94 GLY A O 1
ATOM 779 N N . LYS A 1 95 ? 20.559 -4.316 -13.840 1.00 86.56 95 LYS A N 1
ATOM 780 C CA . LYS A 1 95 ? 20.252 -3.234 -14.784 1.00 86.56 95 LYS A CA 1
ATOM 781 C C . LYS A 1 95 ? 19.287 -3.708 -15.866 1.00 86.56 95 LYS A C 1
ATOM 783 O O . LYS A 1 95 ? 19.322 -4.874 -16.249 1.00 86.56 95 LYS A O 1
ATOM 788 N N . ILE A 1 96 ? 18.484 -2.792 -16.405 1.00 87.75 96 ILE A N 1
ATOM 789 C CA . ILE A 1 96 ? 17.598 -3.046 -17.551 1.00 87.75 96 ILE A CA 1
ATOM 790 C C . ILE A 1 96 ? 18.188 -2.338 -18.768 1.00 87.75 96 ILE A C 1
ATOM 792 O O . ILE A 1 96 ? 18.113 -1.115 -18.883 1.00 87.75 96 ILE A O 1
ATOM 796 N N . LEU A 1 97 ? 18.837 -3.099 -19.653 1.00 92.38 97 LEU A N 1
ATOM 797 C CA . LEU A 1 97 ? 19.697 -2.536 -20.693 1.00 92.38 97 LEU A CA 1
ATOM 798 C C . LEU A 1 97 ? 19.071 -2.596 -22.085 1.00 92.38 97 LEU A C 1
ATOM 800 O O . LEU A 1 97 ? 18.772 -3.675 -22.584 1.00 92.38 97 LEU A O 1
ATOM 804 N N . GLU A 1 98 ? 18.966 -1.453 -22.760 1.00 94.75 98 GLU A N 1
ATOM 805 C CA . GLU A 1 98 ? 18.568 -1.377 -24.169 1.00 94.75 98 GLU A CA 1
ATOM 806 C C . GLU A 1 98 ? 19.798 -1.169 -25.074 1.00 94.75 98 GLU A C 1
ATOM 808 O O . GLU A 1 98 ? 20.495 -0.157 -24.936 1.00 94.75 98 GLU A O 1
ATOM 813 N N . PRO A 1 99 ? 20.102 -2.087 -26.010 1.00 97.06 99 PRO A N 1
ATOM 814 C CA . PRO A 1 99 ? 21.266 -1.964 -26.879 1.00 97.06 99 PRO A CA 1
ATOM 815 C C . PRO A 1 99 ? 21.124 -0.834 -27.910 1.00 97.06 99 PRO A C 1
ATOM 817 O O . PRO A 1 99 ? 20.214 -0.801 -28.742 1.00 97.06 99 PRO A O 1
ATOM 820 N N . VAL A 1 100 ? 22.126 0.043 -27.948 1.00 97.94 100 VAL A N 1
ATOM 821 C CA . VAL A 1 100 ? 22.297 1.055 -28.994 1.00 97.94 100 VAL A CA 1
ATOM 822 C C . VAL A 1 100 ? 23.136 0.450 -30.113 1.00 97.94 100 VAL A C 1
ATOM 824 O O . VAL A 1 100 ? 24.320 0.171 -29.930 1.00 97.94 100 VAL A O 1
ATOM 827 N N . VAL A 1 101 ? 22.544 0.244 -31.289 1.00 98.06 101 VAL A N 1
ATOM 828 C CA . VAL A 1 101 ? 23.205 -0.405 -32.436 1.00 98.06 101 VAL A CA 1
ATOM 829 C C . VAL A 1 101 ? 23.423 0.608 -33.545 1.00 98.06 101 VAL A C 1
ATOM 831 O O . VAL A 1 101 ? 22.519 1.367 -33.897 1.00 98.06 101 VAL A O 1
ATOM 834 N N . GLY A 1 102 ? 24.611 0.614 -34.143 1.00 97.50 102 GLY A N 1
ATOM 835 C CA . GLY A 1 102 ? 24.915 1.542 -35.221 1.00 97.50 102 GLY A CA 1
ATOM 836 C C . GLY A 1 102 ? 26.346 1.468 -35.731 1.00 97.50 102 GLY A C 1
ATOM 837 O O . GLY A 1 102 ? 27.018 0.440 -35.658 1.00 97.50 102 GLY A O 1
ATOM 838 N N . ASP A 1 103 ? 26.794 2.592 -36.279 1.00 97.69 103 ASP A N 1
ATOM 839 C CA . ASP A 1 103 ? 28.128 2.778 -36.827 1.00 97.69 103 ASP A CA 1
ATOM 840 C C . ASP A 1 103 ? 28.812 3.957 -36.130 1.00 97.69 103 ASP A C 1
ATOM 842 O O . ASP A 1 103 ? 28.260 5.057 -36.085 1.00 97.69 103 ASP A O 1
ATOM 846 N N . ALA A 1 104 ? 30.039 3.754 -35.658 1.00 97.50 104 ALA A N 1
ATOM 847 C CA . ALA A 1 104 ? 30.923 4.800 -35.154 1.00 97.50 104 ALA A CA 1
ATOM 848 C C . ALA A 1 104 ? 32.360 4.459 -35.558 1.00 97.50 104 ALA A C 1
ATOM 850 O O . ALA A 1 104 ? 33.061 3.715 -34.879 1.00 97.50 104 ALA A O 1
ATOM 851 N N . TYR A 1 105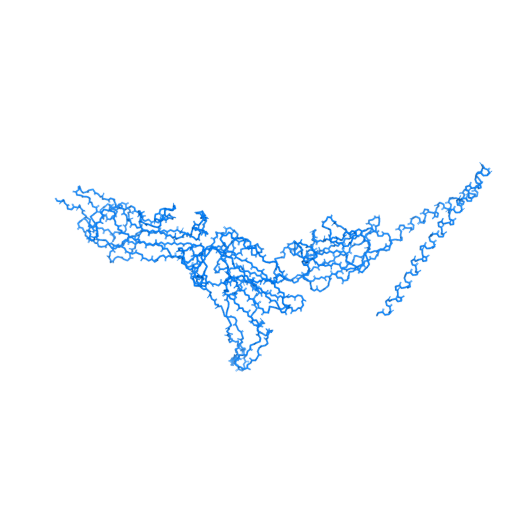 ? 32.791 4.946 -36.719 1.00 96.38 105 TYR A N 1
ATOM 852 C CA . TYR A 1 105 ? 34.116 4.639 -37.260 1.00 96.38 105 TYR A CA 1
ATOM 853 C C . TYR A 1 105 ? 34.563 5.711 -38.250 1.00 96.38 105 TYR A C 1
ATOM 855 O O . TYR A 1 105 ? 33.781 6.559 -38.666 1.00 96.38 105 TYR A O 1
ATOM 863 N N . GLY A 1 106 ? 35.815 5.672 -38.694 1.00 93.12 106 GLY A N 1
ATOM 864 C CA . GLY A 1 106 ? 36.286 6.565 -39.747 1.00 93.12 106 GLY A CA 1
ATOM 865 C C . GLY A 1 106 ? 37.795 6.707 -39.782 1.00 93.12 106 GLY A C 1
ATOM 866 O O . GLY A 1 106 ? 38.501 6.240 -38.888 1.00 93.12 106 GLY A O 1
ATOM 867 N N . LEU A 1 107 ? 38.301 7.370 -40.822 1.00 89.88 107 LEU A N 1
ATOM 868 C CA . LEU A 1 107 ? 39.715 7.727 -40.859 1.00 89.88 107 LEU A CA 1
ATOM 869 C C . LEU A 1 107 ? 39.963 8.844 -39.843 1.00 89.88 107 LEU A C 1
ATOM 871 O O . LEU A 1 107 ? 39.328 9.897 -39.925 1.00 89.88 107 LEU A O 1
ATOM 875 N N . GLY A 1 108 ? 40.882 8.590 -38.911 1.00 89.12 108 GLY A N 1
ATOM 876 C CA . GLY A 1 108 ? 41.165 9.487 -37.796 1.00 89.12 108 GLY A CA 1
ATOM 877 C C . GLY A 1 108 ? 40.214 9.333 -36.611 1.00 89.12 108 GLY A C 1
ATOM 878 O O . GLY A 1 108 ? 40.221 10.218 -35.775 1.00 89.12 108 GLY A O 1
ATOM 879 N N . PHE A 1 109 ? 39.414 8.261 -36.528 1.00 94.94 109 PHE A N 1
ATOM 880 C CA . PHE A 1 109 ? 38.560 7.973 -35.368 1.00 94.94 109 PHE A CA 1
ATOM 881 C C . PHE A 1 109 ? 39.369 7.873 -34.064 1.00 94.94 109 PHE A C 1
ATOM 883 O O . PHE A 1 109 ? 40.438 7.262 -34.045 1.00 94.94 109 PHE A O 1
ATOM 890 N N . SER A 1 110 ? 38.826 8.450 -32.993 1.00 96.00 110 SER A N 1
ATOM 891 C CA . SER A 1 110 ? 39.354 8.368 -31.628 1.00 96.00 110 SER A CA 1
ATOM 892 C C . SER A 1 110 ? 38.388 7.630 -30.711 1.00 96.00 110 SER A C 1
ATOM 894 O O . SER A 1 110 ? 38.723 6.572 -30.189 1.00 96.00 110 SER A O 1
ATOM 896 N N . HIS A 1 111 ? 37.181 8.173 -30.554 1.00 97.88 111 HIS A N 1
ATOM 897 C CA . HIS A 1 111 ? 36.141 7.635 -29.685 1.00 97.88 111 HIS A CA 1
ATOM 898 C C . HIS A 1 111 ? 34.759 8.128 -30.137 1.00 97.88 111 HIS A C 1
ATOM 900 O O . HIS A 1 111 ? 34.636 8.958 -31.046 1.00 97.88 111 HIS A O 1
ATOM 906 N N . TYR A 1 112 ? 33.710 7.628 -29.493 1.00 98.50 112 TYR A N 1
ATOM 907 C CA . TYR A 1 112 ? 32.353 8.150 -29.621 1.00 98.50 112 TYR A CA 1
ATOM 908 C C . TYR A 1 112 ? 31.683 8.320 -28.257 1.00 98.50 112 TYR A C 1
ATOM 910 O O . TYR A 1 112 ? 32.039 7.654 -27.284 1.00 98.50 112 TYR A O 1
ATOM 918 N N . LEU A 1 113 ? 30.698 9.215 -28.219 1.00 98.19 113 LEU A N 1
ATOM 919 C CA . LEU A 1 113 ? 29.813 9.447 -27.084 1.00 98.19 113 LEU A CA 1
ATOM 920 C C . LEU A 1 113 ? 28.367 9.232 -27.519 1.00 98.19 113 LEU A C 1
ATOM 922 O O . LEU A 1 113 ? 27.972 9.636 -28.614 1.00 98.19 113 LEU A O 1
ATOM 926 N N . ILE A 1 114 ? 27.585 8.618 -26.646 1.00 98.44 114 ILE A N 1
ATOM 927 C CA . ILE A 1 114 ? 26.135 8.530 -26.742 1.00 98.44 114 ILE A CA 1
ATOM 928 C C . ILE A 1 114 ? 25.578 9.456 -25.658 1.00 98.44 114 ILE A C 1
ATOM 930 O O . ILE A 1 114 ? 25.887 9.306 -24.480 1.00 98.44 114 ILE A O 1
ATOM 934 N N . GLU A 1 115 ? 24.784 10.432 -26.074 1.00 98.06 115 GLU A N 1
ATOM 935 C CA . GLU A 1 115 ? 24.000 11.301 -25.202 1.00 98.06 115 GLU A CA 1
ATOM 936 C C . GLU A 1 115 ? 22.551 10.820 -25.213 1.00 98.06 115 GLU A C 1
ATOM 938 O O . GLU A 1 115 ? 22.001 10.558 -26.286 1.00 98.06 115 GLU A O 1
ATOM 943 N N . LEU A 1 116 ? 21.927 10.759 -24.039 1.00 97.69 116 LEU A N 1
ATOM 944 C CA . LEU A 1 116 ? 20.501 10.496 -23.892 1.00 97.69 116 LEU A CA 1
ATOM 945 C C . LEU A 1 116 ? 19.814 11.745 -23.341 1.00 97.69 116 LEU A C 1
ATOM 947 O O . LEU A 1 116 ? 20.300 12.337 -22.375 1.00 97.69 116 LEU A O 1
ATOM 951 N N . ARG A 1 117 ? 18.705 12.156 -23.956 1.00 97.31 117 ARG A N 1
ATOM 952 C CA . ARG A 1 117 ? 17.912 13.304 -23.508 1.00 97.31 117 ARG A CA 1
ATOM 953 C C . ARG A 1 117 ? 16.479 12.914 -23.201 1.00 97.31 117 ARG A C 1
ATOM 955 O O . ARG A 1 117 ? 15.886 12.141 -23.951 1.00 97.31 117 ARG A O 1
ATOM 962 N N . ASP A 1 118 ? 15.951 13.483 -22.125 1.00 94.06 118 ASP A N 1
ATOM 963 C CA . ASP A 1 118 ? 14.553 13.337 -21.713 1.00 94.06 118 ASP A CA 1
ATOM 964 C C . ASP A 1 118 ? 13.589 14.137 -22.633 1.00 94.06 118 ASP A C 1
ATOM 966 O O . ASP A 1 118 ? 14.046 14.893 -23.504 1.00 94.06 118 ASP A O 1
ATOM 970 N N . PRO A 1 119 ? 12.255 14.031 -22.452 1.00 87.56 119 PRO A N 1
ATOM 971 C CA . PRO A 1 119 ? 11.283 14.826 -23.214 1.00 87.56 119 PRO A CA 1
ATOM 972 C C . PRO A 1 119 ? 11.425 16.345 -23.037 1.00 87.56 119 PRO A C 1
ATOM 974 O O . PRO A 1 119 ? 10.987 17.116 -23.892 1.00 87.56 119 PRO A O 1
ATOM 977 N N . GLY A 1 120 ? 12.034 16.784 -21.933 1.00 91.88 120 GLY A N 1
ATOM 978 C CA . GLY A 1 120 ? 12.390 18.177 -21.660 1.00 91.88 120 GLY A CA 1
ATOM 979 C C . GLY A 1 120 ? 13.691 18.629 -22.336 1.00 91.88 120 GLY A C 1
ATOM 980 O O . GLY A 1 120 ? 14.095 19.779 -22.161 1.00 91.88 120 GLY A O 1
ATOM 981 N N . ALA A 1 121 ? 14.333 17.756 -23.121 1.00 93.31 121 ALA A N 1
ATOM 982 C CA . ALA A 1 121 ? 15.642 17.922 -23.747 1.00 93.31 121 ALA A CA 1
ATOM 983 C C . ALA A 1 121 ? 16.834 18.051 -22.771 1.00 93.31 121 ALA A C 1
ATOM 985 O O . ALA A 1 121 ? 17.945 18.418 -23.194 1.00 93.31 121 ALA A O 1
ATOM 986 N N . ASN A 1 122 ? 16.648 17.716 -21.492 1.00 96.44 122 ASN A N 1
ATOM 987 C CA . ASN A 1 122 ? 17.712 17.664 -20.494 1.00 96.44 122 ASN A CA 1
ATOM 988 C C . ASN A 1 122 ? 18.632 16.474 -20.776 1.00 96.44 122 ASN A C 1
ATOM 990 O O . ASN A 1 122 ? 18.174 15.394 -21.134 1.00 96.44 122 ASN A O 1
ATOM 994 N N . LEU A 1 123 ? 19.944 16.677 -20.634 1.00 96.94 123 LEU A N 1
ATOM 995 C CA . LEU A 1 123 ? 20.932 15.614 -20.809 1.00 96.94 123 LEU A CA 1
ATOM 996 C C . LEU A 1 123 ? 20.988 14.743 -19.550 1.00 96.94 123 LEU A C 1
ATOM 998 O O . LEU A 1 123 ? 21.261 15.257 -18.466 1.00 96.94 123 LEU A O 1
ATOM 1002 N N . LEU A 1 124 ? 20.796 13.439 -19.718 1.00 96.19 124 LEU A N 1
ATOM 1003 C CA . LEU A 1 124 ? 20.893 12.460 -18.641 1.00 96.19 124 LEU A CA 1
ATOM 1004 C C . LEU A 1 124 ? 22.340 11.972 -18.502 1.00 96.19 124 LEU A C 1
ATOM 1006 O O . LEU A 1 124 ? 23.013 11.702 -19.499 1.00 96.19 124 LEU A O 1
ATOM 1010 N N . SER A 1 125 ? 22.830 11.893 -17.264 1.00 95.06 125 SER A N 1
ATOM 1011 C CA . SER A 1 125 ? 24.219 11.520 -16.956 1.00 95.06 125 SER A CA 1
ATOM 1012 C C . SER A 1 125 ? 24.299 10.076 -16.468 1.00 95.06 125 SER A C 1
ATOM 1014 O O . SER A 1 125 ? 23.400 9.603 -15.786 1.00 95.06 125 SER A O 1
ATOM 1016 N N . ASP A 1 126 ? 25.380 9.371 -16.805 1.00 94.81 126 ASP A N 1
ATOM 1017 C CA . ASP A 1 126 ? 25.661 8.004 -16.330 1.00 94.81 126 ASP A CA 1
ATOM 1018 C C . ASP A 1 126 ? 24.577 6.952 -16.657 1.00 94.81 126 ASP A C 1
ATOM 1020 O O . ASP A 1 126 ? 24.496 5.907 -16.016 1.00 94.81 126 ASP A O 1
ATOM 1024 N N . VAL A 1 127 ? 23.747 7.216 -17.671 1.00 96.44 127 VAL A N 1
ATOM 1025 C CA . VAL A 1 127 ? 22.699 6.302 -18.172 1.00 96.44 127 VAL A CA 1
ATOM 1026 C C . VAL A 1 127 ? 23.169 5.421 -19.330 1.00 96.44 127 VAL A C 1
ATOM 1028 O O . VAL A 1 127 ? 22.446 4.527 -19.758 1.00 96.44 127 VAL A O 1
ATOM 1031 N N . VAL A 1 128 ? 24.363 5.673 -19.870 1.00 97.81 128 VAL A N 1
ATOM 1032 C CA . VAL A 1 128 ? 24.944 4.898 -20.973 1.00 97.81 128 VAL A CA 1
ATOM 1033 C C . VAL A 1 128 ? 26.098 4.055 -20.455 1.00 97.81 128 VAL A C 1
ATOM 1035 O O . VAL A 1 128 ? 27.014 4.571 -19.821 1.00 97.81 128 VAL A O 1
ATOM 1038 N N . ILE A 1 129 ? 26.090 2.773 -20.806 1.00 98.06 129 ILE A N 1
ATOM 1039 C CA . ILE A 1 129 ? 27.171 1.826 -20.540 1.00 98.06 129 ILE A CA 1
ATOM 1040 C C . ILE A 1 129 ? 27.844 1.473 -21.863 1.00 98.06 129 ILE A C 1
ATOM 1042 O O . ILE A 1 129 ? 27.176 1.131 -22.840 1.00 98.06 129 ILE A O 1
ATOM 1046 N N . TYR A 1 130 ? 29.171 1.561 -21.906 1.00 98.25 130 TYR A N 1
ATOM 1047 C CA . TYR A 1 130 ? 29.949 1.312 -23.119 1.00 98.25 130 TYR A CA 1
ATOM 1048 C C . TYR A 1 130 ? 30.539 -0.102 -23.135 1.00 98.25 130 TYR A C 1
ATOM 1050 O O . TYR A 1 130 ? 30.730 -0.704 -22.078 1.00 98.25 130 TYR A O 1
ATOM 1058 N N . PRO A 1 131 ? 30.824 -0.654 -24.327 1.00 97.31 131 PRO A N 1
ATOM 1059 C CA . PRO A 1 131 ? 31.456 -1.957 -24.447 1.00 97.31 131 PRO A CA 1
ATOM 1060 C C . PRO A 1 131 ? 32.952 -1.906 -24.111 1.00 97.31 131 PRO A C 1
ATOM 1062 O O . PRO A 1 131 ? 33.665 -0.991 -24.536 1.00 97.31 131 PRO A O 1
ATOM 1065 N N . ASP A 1 132 ? 33.439 -2.935 -23.421 1.00 95.69 132 ASP A N 1
ATOM 1066 C CA . ASP A 1 132 ? 34.862 -3.230 -23.273 1.00 95.69 132 ASP A CA 1
ATOM 1067 C C . ASP A 1 132 ? 35.501 -3.665 -24.611 1.00 95.69 132 ASP A C 1
ATOM 1069 O O . ASP A 1 132 ? 34.868 -3.729 -25.670 1.00 95.69 132 ASP A O 1
ATOM 1073 N N . GLY A 1 133 ? 36.794 -4.002 -24.580 1.00 91.62 133 GLY A N 1
ATOM 1074 C CA . GLY A 1 133 ? 37.501 -4.512 -25.761 1.00 91.62 133 GLY A CA 1
ATOM 1075 C C . GLY A 1 133 ? 36.967 -5.850 -26.301 1.00 91.62 133 GLY A C 1
ATOM 1076 O O . GLY A 1 133 ? 37.283 -6.207 -27.436 1.00 91.62 133 GLY A O 1
ATOM 1077 N N . GLY A 1 134 ? 36.183 -6.588 -25.510 1.00 93.44 134 GLY A N 1
ATOM 1078 C CA . GLY A 1 134 ? 35.510 -7.831 -25.885 1.00 93.44 134 GLY A CA 1
ATOM 1079 C C . GLY A 1 134 ? 34.070 -7.644 -26.371 1.00 93.44 134 GLY A C 1
ATOM 1080 O O . GLY A 1 134 ? 33.474 -8.611 -26.841 1.00 93.44 134 GLY A O 1
ATOM 1081 N N . GLY A 1 135 ? 33.524 -6.427 -26.305 1.00 92.88 135 GLY A N 1
ATOM 1082 C CA . GLY A 1 135 ? 32.134 -6.141 -26.651 1.00 92.88 135 GLY A CA 1
ATOM 1083 C C . GLY A 1 135 ? 31.132 -6.396 -25.521 1.00 92.88 135 GLY A C 1
ATOM 1084 O O . GLY A 1 135 ? 29.938 -6.442 -25.805 1.00 92.88 135 GLY A O 1
ATOM 1085 N N . ASN A 1 136 ? 31.582 -6.568 -24.274 1.00 95.12 136 ASN A N 1
ATOM 1086 C CA . ASN A 1 136 ? 30.712 -6.731 -23.104 1.00 95.12 136 ASN A CA 1
ATOM 1087 C C . ASN A 1 136 ? 30.469 -5.381 -22.410 1.00 95.12 136 ASN A C 1
ATOM 1089 O O . ASN A 1 136 ? 31.348 -4.524 -22.467 1.00 95.12 136 ASN A O 1
ATOM 1093 N N . PRO A 1 137 ? 29.333 -5.177 -21.721 1.00 96.81 137 PRO A N 1
ATOM 1094 C CA . PRO A 1 137 ? 29.090 -3.955 -20.954 1.00 96.81 137 PRO A CA 1
ATOM 1095 C C . PRO A 1 137 ? 30.150 -3.720 -19.865 1.00 96.81 137 PRO A C 1
ATOM 1097 O O . PRO A 1 137 ? 30.402 -4.604 -19.047 1.00 96.81 137 PRO A O 1
ATOM 1100 N N . ASP A 1 138 ? 30.724 -2.516 -19.818 1.00 96.69 138 ASP A N 1
ATOM 1101 C CA . ASP A 1 138 ? 31.683 -2.081 -18.795 1.00 96.69 138 ASP A CA 1
ATOM 1102 C C . ASP A 1 138 ? 31.250 -0.737 -18.197 1.00 96.69 138 ASP A C 1
ATOM 1104 O O . ASP A 1 138 ? 31.283 0.312 -18.844 1.00 96.69 138 ASP A O 1
ATOM 1108 N N . THR A 1 139 ? 30.840 -0.769 -16.928 1.00 95.25 139 THR A N 1
ATOM 1109 C CA . THR A 1 139 ? 30.331 0.402 -16.198 1.00 95.25 139 THR A CA 1
ATOM 1110 C C . THR A 1 139 ? 31.423 1.394 -15.794 1.00 95.25 139 THR A C 1
ATOM 1112 O O . THR A 1 139 ? 31.106 2.445 -15.248 1.00 95.25 139 THR A O 1
ATOM 1115 N N . SER A 1 140 ? 32.705 1.069 -15.996 1.00 96.19 140 SER A N 1
ATOM 1116 C CA . SER A 1 140 ? 33.824 1.977 -15.711 1.00 96.19 140 SER A CA 1
ATOM 1117 C C . SER A 1 140 ? 34.157 2.906 -16.882 1.00 96.19 140 SER A C 1
ATOM 1119 O O . SER A 1 140 ? 34.874 3.896 -16.708 1.00 96.19 140 SER A O 1
ATOM 1121 N N . LEU A 1 141 ? 33.638 2.604 -18.075 1.00 96.50 141 LEU A N 1
ATOM 1122 C CA . LEU A 1 141 ? 33.870 3.384 -19.282 1.00 96.50 141 LEU A CA 1
ATOM 1123 C C . LEU A 1 141 ? 32.863 4.527 -19.407 1.00 96.50 141 LEU A C 1
ATOM 1125 O O . LEU A 1 141 ? 31.657 4.332 -19.319 1.00 96.50 141 LEU A O 1
ATOM 1129 N N . THR A 1 142 ? 33.370 5.719 -19.710 1.00 96.94 142 THR A N 1
ATOM 1130 C CA . THR A 1 142 ? 32.561 6.923 -19.965 1.00 96.94 142 THR A CA 1
ATOM 1131 C C . THR A 1 142 ? 32.378 7.221 -21.455 1.00 96.94 142 THR A C 1
ATOM 1133 O O . THR A 1 142 ? 31.653 8.145 -21.821 1.00 96.94 142 THR A O 1
ATOM 1136 N N . GLN A 1 143 ? 33.050 6.460 -22.324 1.00 97.56 143 GLN A N 1
ATOM 1137 C CA . GLN A 1 143 ? 33.029 6.636 -23.773 1.00 97.56 143 GLN A CA 1
ATOM 1138 C C . GLN A 1 143 ? 33.377 5.341 -24.508 1.00 97.56 143 GLN A C 1
ATOM 1140 O O . GLN A 1 143 ? 34.050 4.456 -23.972 1.00 97.56 143 GLN A O 1
ATOM 1145 N N . GLY A 1 144 ? 32.991 5.269 -25.779 1.00 97.06 144 GLY A N 1
ATOM 1146 C CA . GLY A 1 144 ? 33.327 4.155 -26.649 1.00 97.06 144 GLY A CA 1
ATOM 1147 C C . GLY A 1 144 ? 34.666 4.364 -27.343 1.00 97.06 144 GLY A C 1
ATOM 1148 O O . GLY A 1 144 ? 34.797 5.242 -28.194 1.00 97.06 144 GLY A O 1
ATOM 1149 N N . ASN A 1 145 ? 35.661 3.543 -27.005 1.00 96.50 145 ASN A N 1
ATOM 1150 C CA . ASN A 1 145 ? 37.042 3.690 -27.494 1.00 96.50 145 ASN A CA 1
ATOM 1151 C C . ASN A 1 145 ? 37.362 2.846 -28.743 1.00 96.50 145 ASN A C 1
ATOM 1153 O O . ASN A 1 145 ? 38.476 2.900 -29.262 1.00 96.50 145 ASN A O 1
ATOM 1157 N N . SER A 1 146 ? 36.400 2.063 -29.230 1.00 95.62 146 SER A N 1
ATOM 1158 C CA . SER A 1 146 ? 36.583 1.133 -30.348 1.00 95.62 146 SER A CA 1
ATOM 1159 C C . SER A 1 146 ? 35.748 1.554 -31.549 1.00 95.62 146 SER A C 1
ATOM 1161 O O . SER A 1 146 ? 34.591 1.934 -31.408 1.00 95.62 146 SER A O 1
ATOM 1163 N N . ALA A 1 147 ? 36.318 1.466 -32.751 1.00 95.94 147 ALA A N 1
ATOM 1164 C CA . ALA A 1 147 ? 35.566 1.716 -33.975 1.00 95.94 147 ALA A CA 1
ATOM 1165 C C . ALA A 1 147 ? 34.576 0.568 -34.231 1.00 95.94 147 ALA A C 1
ATOM 1167 O O . ALA A 1 147 ? 34.972 -0.598 -34.253 1.00 95.94 147 ALA A O 1
ATOM 1168 N N . ILE A 1 148 ? 33.305 0.894 -34.465 1.00 97.12 148 ILE A N 1
ATOM 1169 C CA . ILE A 1 148 ? 32.211 -0.077 -34.606 1.00 97.12 148 ILE A CA 1
ATOM 1170 C C . ILE A 1 148 ? 31.502 0.130 -35.944 1.00 97.12 148 ILE A C 1
ATOM 1172 O O . ILE A 1 148 ? 31.271 1.258 -36.378 1.00 97.12 148 ILE A O 1
ATOM 1176 N N . THR A 1 149 ? 31.163 -0.967 -36.623 1.00 96.69 149 THR A N 1
ATOM 1177 C CA . THR A 1 149 ? 30.411 -0.965 -37.887 1.00 96.69 149 THR A CA 1
ATOM 1178 C C . THR A 1 149 ? 29.276 -1.980 -37.797 1.00 96.69 149 THR A C 1
ATOM 1180 O O . THR A 1 149 ? 29.535 -3.180 -37.740 1.00 96.69 149 THR A O 1
ATOM 1183 N N . GLY A 1 150 ? 28.034 -1.500 -37.784 1.00 94.75 150 GLY A N 1
ATOM 1184 C CA . GLY A 1 150 ? 26.815 -2.301 -37.679 1.00 94.75 150 GLY A CA 1
ATOM 1185 C C . GLY A 1 150 ? 26.721 -3.138 -36.403 1.00 94.75 150 GLY A C 1
ATOM 1186 O O . GLY A 1 150 ? 26.198 -4.248 -36.463 1.00 94.75 150 GLY A O 1
ATOM 1187 N N . GLY A 1 151 ? 27.267 -2.650 -35.285 1.00 96.56 151 GLY A N 1
ATOM 1188 C CA . GLY A 1 151 ? 27.352 -3.383 -34.017 1.00 96.56 151 GLY A CA 1
ATOM 1189 C C . GLY A 1 151 ? 26.836 -2.580 -32.824 1.00 96.56 151 GLY A C 1
ATOM 1190 O O . GLY A 1 151 ? 26.381 -1.446 -32.983 1.00 96.56 151 GLY A O 1
ATOM 1191 N N . THR A 1 152 ? 26.909 -3.174 -31.632 1.00 97.94 152 THR A N 1
ATOM 1192 C CA . THR A 1 152 ? 26.491 -2.539 -30.374 1.00 97.94 152 THR A CA 1
ATOM 1193 C C . THR A 1 152 ? 27.485 -1.460 -29.964 1.00 97.94 152 THR A C 1
ATOM 1195 O O . THR A 1 152 ? 28.623 -1.756 -29.617 1.00 97.94 152 THR A O 1
ATOM 1198 N N . LEU A 1 153 ? 27.043 -0.207 -30.015 1.00 98.19 153 LEU A N 1
ATOM 1199 C CA . LEU A 1 153 ? 27.773 0.980 -29.572 1.00 98.19 153 LEU A CA 1
ATOM 1200 C C . LEU A 1 153 ? 27.740 1.129 -28.043 1.00 98.19 153 LEU A C 1
ATOM 1202 O O . LEU A 1 153 ? 28.615 1.761 -27.462 1.00 98.19 153 LEU A O 1
ATOM 1206 N N . GLY A 1 154 ? 26.744 0.560 -27.381 1.00 97.75 154 GLY A N 1
ATOM 1207 C CA . GLY A 1 154 ? 26.587 0.610 -25.933 1.00 97.75 154 GLY A CA 1
ATOM 1208 C C . GLY A 1 154 ? 25.185 0.188 -25.539 1.00 97.75 154 GLY A C 1
ATOM 1209 O O . GLY A 1 154 ? 24.430 -0.314 -26.373 1.00 97.75 154 GLY A O 1
ATOM 1210 N N . TRP A 1 155 ? 24.839 0.422 -24.282 1.00 98.25 155 TRP A N 1
ATOM 1211 C CA . TRP A 1 155 ? 23.526 0.136 -23.726 1.00 98.25 155 TRP A CA 1
ATOM 1212 C C . TRP A 1 155 ? 23.016 1.336 -22.949 1.00 98.25 155 TRP A C 1
ATOM 1214 O O . TRP A 1 155 ? 23.788 1.996 -22.256 1.00 98.25 155 TRP A O 1
ATOM 1224 N N . ILE A 1 156 ? 21.723 1.603 -23.061 1.00 97.12 156 ILE A N 1
ATOM 1225 C CA . ILE A 1 156 ? 21.024 2.552 -22.203 1.00 97.12 156 ILE A CA 1
ATOM 1226 C C . ILE A 1 156 ? 20.474 1.779 -21.012 1.00 97.12 156 ILE A C 1
ATOM 1228 O O . ILE A 1 156 ? 19.762 0.797 -21.198 1.00 97.12 156 ILE A O 1
ATOM 1232 N N . ASP A 1 157 ? 20.803 2.224 -19.807 1.00 94.56 157 ASP A N 1
ATOM 1233 C CA . ASP A 1 157 ? 20.149 1.793 -18.576 1.00 94.56 157 ASP A CA 1
ATOM 1234 C C . ASP A 1 157 ? 18.774 2.469 -18.502 1.00 94.56 157 ASP A C 1
ATOM 1236 O O . ASP A 1 157 ? 18.658 3.640 -18.135 1.00 94.56 157 ASP A O 1
ATOM 1240 N N . VAL A 1 158 ? 17.746 1.754 -18.965 1.00 90.25 158 VAL A N 1
ATOM 1241 C CA . VAL A 1 158 ? 16.389 2.287 -19.156 1.00 90.25 158 VAL A CA 1
ATOM 1242 C C . VAL A 1 158 ? 15.774 2.689 -17.820 1.00 90.25 158 VAL A C 1
ATOM 1244 O O . VAL A 1 158 ? 15.164 3.751 -17.721 1.00 90.25 158 VAL A O 1
ATOM 1247 N N . GLU A 1 159 ? 15.981 1.875 -16.785 1.00 85.00 159 GLU A N 1
ATOM 1248 C CA . GLU A 1 159 ? 15.493 2.145 -15.433 1.00 85.00 159 GLU A CA 1
ATOM 1249 C C . GLU A 1 159 ? 16.097 3.443 -14.888 1.00 85.00 159 GLU A C 1
ATOM 1251 O O . GLU A 1 159 ? 15.365 4.356 -14.497 1.00 85.00 159 GLU A O 1
ATOM 1256 N N . LYS A 1 160 ? 17.428 3.575 -14.954 1.00 89.44 160 LYS A N 1
ATOM 1257 C CA . LYS A 1 160 ? 18.108 4.800 -14.524 1.00 89.44 160 LYS A CA 1
ATOM 1258 C C . LYS A 1 160 ? 17.681 6.016 -15.351 1.00 89.44 160 LYS A C 1
ATOM 1260 O O . LYS A 1 160 ? 17.499 7.093 -14.793 1.00 89.44 160 LYS A O 1
ATOM 1265 N N . ALA A 1 161 ? 17.512 5.865 -16.665 1.00 91.25 161 ALA A N 1
ATOM 1266 C CA . ALA A 1 161 ? 17.101 6.961 -17.541 1.00 91.25 161 ALA A CA 1
ATOM 1267 C C . ALA A 1 161 ? 15.715 7.517 -17.183 1.00 91.25 161 ALA A C 1
ATOM 1269 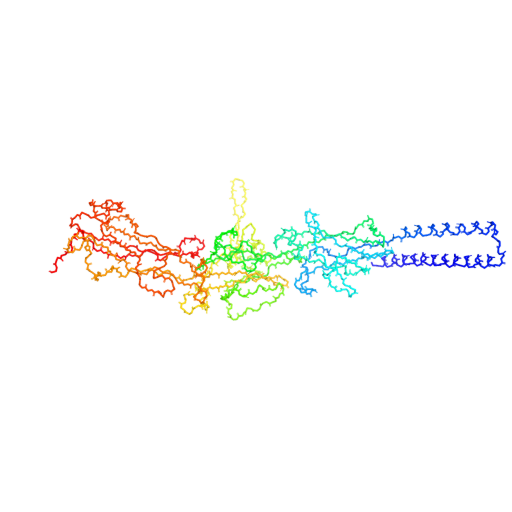O O . ALA A 1 161 ? 15.525 8.732 -17.177 1.00 91.25 161 ALA A O 1
ATOM 1270 N N . VAL A 1 162 ? 14.764 6.640 -16.859 1.00 86.31 162 VAL A N 1
ATOM 1271 C CA . VAL A 1 162 ? 13.424 7.023 -16.394 1.00 86.31 162 VAL A CA 1
ATOM 1272 C C . VAL A 1 162 ? 13.503 7.738 -15.044 1.00 86.31 162 VAL A C 1
ATOM 1274 O O . VAL A 1 162 ? 12.962 8.837 -14.908 1.00 86.31 162 VAL A O 1
ATOM 1277 N N . GLN A 1 163 ? 14.224 7.157 -14.079 1.00 84.38 163 GLN A N 1
ATOM 1278 C CA . GLN A 1 163 ? 14.395 7.733 -12.741 1.00 84.38 163 GLN A CA 1
ATOM 1279 C C . GLN A 1 163 ? 15.037 9.130 -12.798 1.00 84.38 163 GLN A C 1
ATOM 1281 O O . GLN A 1 163 ? 14.505 10.081 -12.224 1.00 84.38 163 GLN A O 1
ATOM 1286 N N . ASP A 1 164 ? 16.142 9.283 -13.536 1.00 89.38 164 ASP A N 1
ATOM 1287 C CA . ASP A 1 164 ? 16.876 10.550 -13.660 1.00 89.38 164 ASP A CA 1
ATOM 1288 C C . ASP A 1 164 ? 16.075 11.628 -14.411 1.00 89.38 164 ASP A C 1
ATOM 1290 O O . ASP A 1 164 ? 16.269 12.821 -14.172 1.00 89.38 164 ASP A O 1
ATOM 1294 N N . ALA A 1 165 ? 15.158 11.232 -15.301 1.00 87.25 165 ALA A N 1
ATOM 1295 C CA . ALA A 1 165 ? 14.244 12.151 -15.977 1.00 87.25 165 ALA A CA 1
ATOM 1296 C C . ALA A 1 165 ? 13.117 12.669 -15.058 1.00 87.25 165 ALA A C 1
ATOM 1298 O O . ALA A 1 165 ? 12.286 13.466 -15.496 1.00 87.25 165 ALA A O 1
ATOM 1299 N N . GLY A 1 166 ? 13.055 12.217 -13.797 1.00 79.81 166 GLY A N 1
ATOM 1300 C CA . GLY A 1 166 ? 11.965 12.543 -12.872 1.00 79.81 166 GLY A CA 1
ATOM 1301 C C . GLY A 1 166 ? 10.622 11.975 -13.328 1.00 79.81 166 GLY A C 1
ATOM 1302 O O . GLY A 1 166 ? 9.563 12.450 -12.912 1.00 79.81 166 GLY A O 1
ATOM 1303 N N . ILE A 1 167 ? 10.665 10.984 -14.216 1.00 74.38 167 ILE A N 1
ATOM 1304 C CA . ILE A 1 167 ? 9.493 10.298 -14.720 1.00 74.38 167 ILE A CA 1
ATOM 1305 C C . ILE A 1 167 ? 9.199 9.215 -13.694 1.00 74.38 167 ILE A C 1
ATOM 1307 O O . ILE A 1 167 ? 9.956 8.259 -13.548 1.00 74.38 167 ILE A O 1
ATOM 1311 N N . LEU A 1 168 ? 8.111 9.390 -12.940 1.00 62.12 168 LEU A N 1
ATOM 1312 C CA . LEU A 1 168 ? 7.560 8.297 -12.141 1.00 62.12 168 LEU A CA 1
ATOM 1313 C C . LEU A 1 168 ? 7.378 7.097 -13.077 1.00 62.12 168 LEU A C 1
ATOM 1315 O O . LEU A 1 168 ? 6.996 7.309 -14.230 1.00 62.12 168 LEU A O 1
ATOM 1319 N N . LEU A 1 169 ? 7.648 5.880 -12.586 1.00 54.22 169 LEU A N 1
ATOM 1320 C CA . LEU A 1 169 ? 7.654 4.574 -13.284 1.00 54.22 169 LEU A CA 1
ATOM 1321 C C . LEU A 1 169 ? 6.365 4.222 -14.072 1.00 54.22 169 LEU A C 1
ATOM 1323 O O . LEU A 1 169 ? 6.150 3.079 -14.444 1.00 54.22 169 LEU A O 1
ATOM 1327 N N . LEU A 1 170 ? 5.490 5.188 -14.319 1.00 51.16 170 LEU A N 1
ATOM 1328 C CA . LEU A 1 170 ? 4.108 5.041 -14.714 1.00 51.16 170 LEU A CA 1
ATOM 1329 C C . LEU A 1 170 ? 3.754 5.714 -16.047 1.00 51.16 170 LEU A C 1
ATOM 1331 O O . LEU A 1 170 ? 2.640 5.574 -16.524 1.00 51.16 170 LEU A O 1
ATOM 1335 N N . THR A 1 171 ? 4.658 6.455 -16.695 1.00 59.81 171 THR A N 1
ATOM 1336 C CA . THR A 1 171 ? 4.303 7.122 -17.964 1.00 59.81 171 THR A CA 1
ATOM 1337 C C . THR A 1 171 ? 5.208 6.715 -19.112 1.00 59.81 171 THR A C 1
ATOM 1339 O O . THR A 1 171 ? 6.434 6.743 -19.007 1.00 59.81 171 THR A O 1
ATOM 1342 N N . SER A 1 172 ? 4.580 6.349 -20.235 1.00 68.06 172 SER A N 1
ATOM 1343 C CA . SER A 1 172 ? 5.286 6.179 -21.503 1.00 68.06 172 SER A CA 1
ATOM 1344 C C . SER A 1 172 ? 5.954 7.492 -21.895 1.00 68.06 172 SER A C 1
ATOM 1346 O O . SER A 1 172 ? 5.331 8.555 -21.848 1.00 68.06 172 SER A O 1
ATOM 1348 N N . THR A 1 173 ? 7.217 7.421 -22.295 1.00 81.25 173 THR A N 1
ATOM 1349 C CA . THR A 1 173 ? 8.029 8.606 -22.571 1.00 81.25 173 THR A CA 1
ATOM 1350 C C . THR A 1 173 ? 8.937 8.396 -23.775 1.00 81.25 173 THR A C 1
ATOM 1352 O O . THR A 1 173 ? 9.362 7.276 -24.048 1.00 81.25 173 THR A O 1
ATOM 1355 N N . THR A 1 174 ? 9.248 9.472 -24.497 1.00 89.50 174 THR A N 1
ATOM 1356 C CA . THR A 1 174 ? 10.143 9.445 -25.659 1.00 89.50 174 THR A CA 1
ATOM 1357 C C . THR A 1 174 ? 11.492 10.048 -25.286 1.00 89.50 174 THR A C 1
ATOM 1359 O O . THR A 1 174 ? 11.564 11.214 -24.894 1.00 89.50 174 THR A O 1
ATOM 1362 N N . PHE A 1 175 ? 12.569 9.292 -25.482 1.00 93.88 175 PHE A N 1
ATOM 1363 C CA . PHE A 1 175 ? 13.938 9.776 -25.316 1.00 93.88 175 PHE A CA 1
ATOM 1364 C C . PHE A 1 175 ? 14.597 10.053 -26.675 1.00 93.88 175 PHE A C 1
ATOM 1366 O O . PHE A 1 175 ? 14.394 9.320 -27.648 1.00 93.88 175 PHE A O 1
ATOM 1373 N N . GLU A 1 176 ? 15.434 11.094 -26.741 1.00 97.19 176 GLU A N 1
ATOM 1374 C CA . GLU A 1 176 ? 16.312 11.359 -27.890 1.00 97.19 176 GLU A CA 1
ATOM 1375 C C . GLU A 1 176 ? 17.711 10.801 -27.606 1.00 97.19 176 GLU A C 1
ATOM 1377 O O . GLU A 1 176 ? 18.355 11.163 -26.619 1.00 97.19 176 GLU A O 1
ATOM 1382 N N . ILE A 1 177 ? 18.222 9.971 -28.515 1.00 97.88 177 ILE A N 1
ATOM 1383 C CA . ILE A 1 177 ? 19.610 9.509 -28.510 1.00 97.88 177 ILE A CA 1
ATOM 1384 C C . ILE A 1 177 ? 20.403 10.329 -29.512 1.00 97.88 177 ILE A C 1
ATOM 1386 O O . ILE A 1 177 ? 20.043 10.416 -30.687 1.00 97.88 177 ILE A O 1
ATOM 1390 N N . THR A 1 178 ? 21.542 10.858 -29.075 1.00 98.19 178 THR A N 1
ATOM 1391 C CA . THR A 1 178 ? 22.515 11.525 -29.940 1.00 98.19 178 THR A CA 1
ATOM 1392 C C . THR A 1 178 ? 23.863 10.805 -29.884 1.00 98.19 178 THR A C 1
ATOM 1394 O O . THR A 1 178 ? 24.517 10.764 -28.851 1.00 98.19 178 THR A O 1
ATOM 1397 N N . LEU A 1 179 ? 24.319 10.279 -31.020 1.00 98.25 179 LEU A N 1
ATOM 1398 C CA . LEU A 1 179 ? 25.650 9.706 -31.205 1.00 98.25 179 LEU A CA 1
ATOM 1399 C C . LEU A 1 179 ? 26.606 10.750 -31.791 1.00 98.25 179 LEU A C 1
ATOM 1401 O O . LEU A 1 179 ? 26.425 11.216 -32.926 1.00 98.25 179 LEU A O 1
ATOM 1405 N N . ARG A 1 180 ? 27.666 11.052 -31.042 1.00 98.19 180 ARG A N 1
ATOM 1406 C CA . ARG A 1 180 ? 28.778 11.921 -31.439 1.00 98.19 180 ARG A CA 1
ATOM 1407 C C . ARG A 1 180 ? 30.026 11.092 -31.676 1.00 98.19 180 ARG A C 1
ATOM 1409 O O . ARG A 1 180 ? 30.364 10.238 -30.867 1.00 98.19 180 ARG A O 1
ATOM 1416 N N . VAL A 1 181 ? 30.727 11.349 -32.775 1.00 97.62 181 VAL A N 1
ATOM 1417 C CA . VAL A 1 181 ? 31.964 10.636 -33.128 1.00 97.62 181 VAL A CA 1
ATOM 1418 C C . VAL A 1 181 ? 33.088 11.650 -33.238 1.00 97.62 181 VAL A C 1
ATOM 1420 O O . VAL A 1 181 ? 32.931 12.660 -33.930 1.00 97.62 181 VAL A O 1
ATOM 1423 N N . PHE A 1 182 ? 34.207 11.359 -32.580 1.00 97.00 182 PHE A N 1
ATOM 1424 C CA . PHE A 1 182 ? 35.345 12.257 -32.438 1.00 97.00 182 PHE A CA 1
ATOM 1425 C C . PHE A 1 182 ? 36.578 11.721 -33.156 1.00 97.00 182 PHE A C 1
ATOM 1427 O O . PHE A 1 182 ? 36.809 10.508 -33.238 1.00 97.00 182 PHE A O 1
ATOM 1434 N N . ASP A 1 183 ? 37.389 12.642 -33.663 1.00 93.88 183 ASP A N 1
ATOM 1435 C CA . ASP A 1 183 ? 38.686 12.339 -34.244 1.00 93.88 183 ASP A CA 1
ATOM 1436 C C . ASP A 1 183 ? 39.828 12.357 -33.213 1.00 93.88 183 ASP A C 1
ATOM 1438 O O . ASP A 1 183 ? 39.668 12.748 -32.055 1.00 93.88 183 ASP A O 1
ATOM 1442 N N . VAL A 1 184 ? 41.015 11.919 -33.637 1.00 90.31 184 VAL A N 1
ATOM 1443 C CA . VAL A 1 184 ? 42.256 11.887 -32.834 1.00 90.31 184 VAL A CA 1
ATOM 1444 C C . VAL A 1 184 ? 42.760 13.264 -32.389 1.00 90.31 184 VAL A C 1
ATOM 1446 O O . VAL A 1 184 ? 43.671 13.341 -31.569 1.00 90.31 184 VAL A O 1
ATOM 1449 N N . TYR A 1 185 ? 42.188 14.346 -32.913 1.00 89.50 185 TYR A N 1
ATOM 1450 C CA . TYR A 1 185 ? 42.477 15.725 -32.529 1.00 89.50 185 TYR A CA 1
ATOM 1451 C C . TYR A 1 185 ? 41.367 16.342 -31.661 1.00 89.50 185 TYR A C 1
ATOM 1453 O O . TYR A 1 185 ? 41.470 17.515 -31.304 1.00 89.50 185 TYR A O 1
ATOM 1461 N N . GLY A 1 186 ? 40.328 15.572 -31.315 1.00 89.44 186 GLY A N 1
ATOM 1462 C CA . GLY A 1 186 ? 39.165 16.030 -30.551 1.00 89.44 186 GLY A CA 1
ATOM 1463 C C . GLY A 1 186 ? 38.102 16.747 -31.389 1.00 89.44 186 GLY A C 1
ATOM 1464 O O . GLY A 1 186 ? 37.150 17.284 -30.828 1.00 89.44 186 GLY A O 1
ATOM 1465 N N . GLY A 1 187 ? 38.239 16.775 -32.717 1.00 90.44 187 GLY A N 1
ATOM 1466 C CA . GLY A 1 187 ? 37.229 17.309 -33.623 1.00 90.44 187 GLY A CA 1
ATOM 1467 C C . GLY A 1 187 ? 36.024 16.376 -33.731 1.00 90.44 187 GLY A C 1
ATOM 1468 O O . GLY A 1 187 ? 36.172 15.174 -33.949 1.00 90.44 187 GLY A O 1
ATOM 1469 N N . GLU A 1 188 ? 34.816 16.920 -33.592 1.00 93.12 188 GLU A N 1
ATOM 1470 C CA . GLU A 1 188 ? 33.574 16.163 -33.770 1.00 93.12 188 GLU A CA 1
ATOM 1471 C C . GLU A 1 188 ? 33.188 16.077 -35.257 1.00 93.12 188 GLU A C 1
ATOM 1473 O O . GLU A 1 188 ? 33.376 17.020 -36.035 1.00 93.12 188 GLU A O 1
ATOM 1478 N N . LYS A 1 189 ? 32.574 14.961 -35.665 1.00 88.06 189 LYS A N 1
ATOM 1479 C CA . LYS A 1 189 ? 31.852 14.882 -36.941 1.00 88.06 189 LYS A CA 1
ATOM 1480 C C . LYS A 1 189 ? 30.816 16.015 -37.008 1.00 88.06 189 LYS A C 1
ATOM 1482 O O . LYS A 1 189 ? 29.943 16.109 -36.158 1.00 88.06 189 LYS A O 1
ATOM 1487 N N . GLY A 1 190 ? 30.843 16.811 -38.080 1.00 83.31 190 GLY A N 1
ATOM 1488 C CA . GLY A 1 190 ? 30.058 18.054 -38.175 1.00 83.31 190 GLY A CA 1
ATOM 1489 C C . GLY A 1 190 ? 28.530 17.948 -38.017 1.00 83.31 190 GLY A C 1
ATOM 1490 O O . GLY A 1 190 ? 27.879 18.968 -37.821 1.00 83.31 190 GLY A O 1
ATOM 1491 N N . THR A 1 191 ? 27.927 16.758 -38.096 1.00 91.44 191 THR A N 1
ATOM 1492 C CA . THR A 1 191 ? 26.525 16.558 -37.692 1.00 91.44 191 THR A CA 1
ATOM 1493 C C . THR A 1 191 ? 26.401 15.230 -36.948 1.00 91.44 191 THR A C 1
ATOM 1495 O O . THR A 1 191 ? 26.725 14.186 -37.545 1.00 91.44 191 THR A O 1
ATOM 1498 N N . PRO A 1 192 ? 25.949 15.252 -35.679 1.00 94.44 192 PRO A N 1
ATOM 1499 C CA . PRO A 1 192 ? 25.763 14.040 -34.901 1.00 94.44 192 PRO A CA 1
ATOM 1500 C C . PRO A 1 192 ? 24.596 13.222 -35.454 1.00 94.44 192 PRO A C 1
ATOM 1502 O O . PRO A 1 192 ? 23.730 13.733 -36.170 1.00 94.44 192 PRO A O 1
ATOM 1505 N N . CYS A 1 193 ? 24.591 11.931 -35.149 1.00 96.94 193 CYS A N 1
ATOM 1506 C CA . CYS A 1 193 ? 23.513 11.037 -35.545 1.00 96.94 193 CYS A CA 1
ATOM 1507 C C . CYS A 1 193 ? 22.469 10.999 -34.445 1.00 96.94 193 CYS A C 1
ATOM 1509 O O . CYS A 1 193 ? 22.826 10.853 -33.283 1.00 96.94 193 CYS A O 1
ATOM 1511 N N . LYS A 1 194 ? 21.198 11.134 -34.815 1.00 97.44 194 LYS A N 1
ATOM 1512 C CA . LYS A 1 194 ? 20.096 11.168 -33.862 1.00 97.44 194 LYS A CA 1
ATOM 1513 C C . LYS A 1 194 ? 19.044 10.130 -34.205 1.00 97.44 194 LYS A C 1
ATOM 1515 O O . LYS A 1 194 ? 18.792 9.888 -35.385 1.00 97.44 194 LYS A O 1
ATOM 1520 N N . THR A 1 195 ? 18.437 9.561 -33.178 1.00 96.81 195 THR A N 1
ATOM 1521 C CA . THR A 1 195 ? 17.212 8.765 -33.268 1.00 96.81 195 THR A CA 1
ATOM 1522 C C . THR A 1 195 ? 16.410 8.966 -31.991 1.00 96.81 195 THR A C 1
ATOM 1524 O O . THR A 1 195 ? 16.958 9.419 -30.989 1.00 96.81 195 THR A O 1
ATOM 1527 N N . ASN A 1 196 ? 15.134 8.608 -32.032 1.00 95.44 196 ASN A N 1
ATOM 1528 C CA . ASN A 1 196 ? 14.278 8.589 -30.858 1.00 95.44 196 ASN A CA 1
ATOM 1529 C C . ASN A 1 196 ? 13.793 7.167 -30.617 1.00 95.44 196 ASN A C 1
ATOM 1531 O O . ASN A 1 196 ? 13.659 6.378 -31.560 1.00 95.44 196 ASN A O 1
ATOM 1535 N N . PHE A 1 197 ? 13.493 6.880 -29.363 1.00 92.38 197 PHE A N 1
ATOM 1536 C CA . PHE A 1 197 ? 12.800 5.670 -28.971 1.00 92.38 197 PHE A CA 1
ATOM 1537 C C . PHE A 1 197 ? 11.862 5.985 -27.812 1.00 92.38 197 PHE A C 1
ATOM 1539 O O . PHE A 1 197 ? 12.094 6.923 -27.046 1.00 92.38 197 PHE A O 1
ATOM 1546 N N . ASP A 1 198 ? 10.803 5.202 -27.714 1.00 87.50 198 ASP A N 1
ATOM 1547 C CA . ASP A 1 198 ? 9.839 5.287 -26.636 1.00 87.50 198 ASP A CA 1
ATOM 1548 C C . ASP A 1 198 ? 10.185 4.229 -25.591 1.00 87.50 198 ASP A C 1
ATOM 1550 O O . ASP A 1 198 ? 10.584 3.114 -25.922 1.00 87.50 198 ASP A O 1
ATOM 1554 N N . VAL A 1 199 ? 10.033 4.568 -24.323 1.00 82.81 199 VAL A N 1
ATOM 1555 C CA . VAL A 1 199 ? 10.010 3.600 -23.232 1.00 82.81 199 VAL A CA 1
ATOM 1556 C C . VAL A 1 199 ? 8.563 3.518 -22.803 1.00 82.81 199 VAL A C 1
ATOM 1558 O O . VAL A 1 199 ? 8.001 4.521 -22.360 1.00 82.81 199 VAL A O 1
ATOM 1561 N N . SER A 1 200 ? 7.959 2.343 -22.960 1.00 72.88 200 SER A N 1
ATOM 1562 C CA . SER A 1 200 ? 6.721 2.056 -22.252 1.00 72.88 200 SER A CA 1
ATOM 1563 C C . SER A 1 200 ? 7.060 1.361 -20.949 1.00 72.88 200 SER A C 1
ATOM 1565 O O . SER A 1 200 ? 7.844 0.409 -20.924 1.00 72.88 200 SER A O 1
ATOM 1567 N N . ILE A 1 201 ? 6.464 1.859 -19.876 1.00 68.69 201 ILE A N 1
ATOM 1568 C CA . ILE A 1 201 ? 6.543 1.252 -18.561 1.00 68.69 201 ILE A CA 1
ATOM 1569 C C . ILE A 1 201 ? 5.142 0.792 -18.201 1.00 68.69 201 ILE A C 1
ATOM 1571 O O . ILE A 1 201 ? 4.165 1.505 -18.430 1.00 68.69 201 ILE A O 1
ATOM 1575 N N . ASN A 1 202 ? 5.056 -0.423 -17.677 1.00 76.38 202 ASN A N 1
ATOM 1576 C CA . ASN A 1 202 ? 3.800 -0.978 -17.209 1.00 76.38 202 ASN A CA 1
ATOM 1577 C C . ASN A 1 202 ? 3.517 -0.450 -15.807 1.00 76.38 202 ASN A C 1
ATOM 1579 O O . ASN A 1 202 ? 4.358 -0.554 -14.915 1.00 76.38 202 ASN A O 1
ATOM 1583 N N . GLU A 1 203 ? 2.323 0.092 -15.623 1.00 82.12 203 GLU A N 1
ATOM 1584 C CA . GLU A 1 203 ? 1.830 0.602 -14.353 1.00 82.12 203 GLU A CA 1
ATOM 1585 C C . GLU A 1 203 ? 1.278 -0.566 -13.537 1.00 82.12 203 GLU A C 1
ATOM 1587 O O . GLU A 1 203 ? 0.091 -0.892 -13.588 1.00 82.12 203 GLU A O 1
ATOM 1592 N N . VAL A 1 204 ? 2.164 -1.231 -12.803 1.00 90.38 204 VAL A N 1
ATOM 1593 C CA . VAL A 1 204 ? 1.807 -2.341 -11.918 1.00 90.38 204 VAL A CA 1
ATOM 1594 C C . VAL A 1 204 ? 2.253 -1.978 -10.517 1.00 90.38 204 VAL A C 1
ATOM 1596 O O . VAL A 1 204 ? 3.445 -1.999 -10.236 1.00 90.38 204 VAL A O 1
ATOM 1599 N N . TYR A 1 205 ? 1.301 -1.592 -9.669 1.00 93.50 205 TYR A N 1
ATOM 1600 C CA . TYR A 1 205 ? 1.570 -1.207 -8.284 1.00 93.50 205 TYR A CA 1
ATOM 1601 C C . TYR A 1 205 ? 0.333 -1.345 -7.395 1.00 93.50 205 TYR A C 1
ATOM 1603 O O . TYR A 1 205 ? -0.802 -1.263 -7.866 1.00 93.50 205 TYR A O 1
ATOM 1611 N N . ILE A 1 206 ? 0.548 -1.482 -6.090 1.00 95.50 206 ILE A N 1
ATOM 1612 C CA . ILE A 1 206 ? -0.429 -1.398 -5.012 1.00 95.50 206 ILE A CA 1
ATOM 1613 C C . ILE A 1 206 ? -0.152 -0.096 -4.264 1.00 95.50 206 ILE A C 1
ATOM 1615 O O . ILE A 1 206 ? 0.786 0.020 -3.489 1.00 95.50 206 ILE A O 1
ATOM 1619 N N . LYS A 1 207 ? -1.020 0.898 -4.438 1.00 94.69 207 LYS A N 1
ATOM 1620 C CA . LYS A 1 207 ? -0.875 2.186 -3.746 1.00 94.69 207 LYS A CA 1
ATOM 1621 C C . LYS A 1 207 ? -1.614 2.229 -2.419 1.00 94.69 207 LYS A C 1
ATOM 1623 O O . LYS A 1 207 ? -1.276 3.024 -1.548 1.00 94.69 207 LYS A O 1
ATOM 1628 N N . ARG A 1 208 ? -2.680 1.439 -2.272 1.00 94.94 208 ARG A N 1
ATOM 1629 C CA . ARG A 1 208 ? -3.506 1.427 -1.059 1.00 94.94 208 ARG A CA 1
ATOM 1630 C C . ARG A 1 208 ? -3.951 0.019 -0.720 1.00 94.94 208 ARG A C 1
ATOM 1632 O O . ARG A 1 208 ? -4.375 -0.741 -1.590 1.00 94.94 208 ARG A O 1
ATOM 1639 N N . VAL A 1 209 ? -3.949 -0.285 0.568 1.00 94.38 209 VAL A N 1
ATOM 1640 C CA . VAL A 1 209 ? -4.630 -1.455 1.125 1.00 94.38 209 VAL A CA 1
ATOM 1641 C C . VAL A 1 209 ? -5.625 -0.911 2.138 1.00 94.38 209 VAL A C 1
ATOM 1643 O O . VAL A 1 209 ? -5.219 -0.341 3.142 1.00 94.38 209 VAL A O 1
ATOM 1646 N N . SER A 1 210 ? -6.923 -1.031 1.854 1.00 92.56 210 SER A N 1
ATOM 1647 C CA . SER A 1 210 ? -7.991 -0.258 2.503 1.00 92.56 210 SER A CA 1
ATOM 1648 C C . SER A 1 210 ? -7.834 1.253 2.246 1.00 92.56 210 SER A C 1
ATOM 1650 O O . SER A 1 210 ? -7.640 1.671 1.101 1.00 92.56 210 SER A O 1
ATOM 1652 N N . THR A 1 211 ? -7.946 2.100 3.277 1.00 91.62 211 THR A N 1
ATOM 1653 C CA . THR A 1 211 ? -7.743 3.548 3.140 1.00 91.62 211 THR A CA 1
ATOM 1654 C C . THR A 1 211 ? -6.288 4.031 3.188 1.00 91.62 211 THR A C 1
ATOM 1656 O O . THR A 1 211 ? -6.053 5.039 2.510 1.00 91.62 211 THR A O 1
ATOM 1659 N N . PRO A 1 212 ? -5.342 3.384 3.909 1.00 93.19 212 PRO A N 1
ATOM 1660 C CA . PRO A 1 212 ? -3.928 3.769 3.934 1.00 93.19 212 PRO A CA 1
ATOM 1661 C C . PRO A 1 212 ? -3.229 3.824 2.583 1.00 93.19 212 PRO A C 1
ATOM 1663 O O . PRO A 1 212 ? -3.647 3.177 1.626 1.00 93.19 212 PRO A O 1
ATOM 1666 N N . TRP A 1 213 ? -2.141 4.585 2.547 1.00 94.50 213 TRP A N 1
ATOM 1667 C CA . TRP A 1 213 ? -1.359 4.934 1.370 1.00 94.50 213 TRP A CA 1
ATOM 1668 C C . TRP A 1 213 ? 0.068 4.410 1.480 1.00 94.50 213 TRP A C 1
ATOM 1670 O O . TRP A 1 213 ? 0.701 4.551 2.524 1.00 94.50 213 TRP A O 1
ATOM 1680 N N . SER A 1 214 ? 0.575 3.865 0.384 1.00 94.62 214 SER A N 1
ATOM 1681 C CA . SER A 1 214 ? 1.998 3.874 0.076 1.00 94.62 214 SER A CA 1
ATOM 1682 C C . SER A 1 214 ? 2.281 5.161 -0.692 1.00 94.62 214 SER A C 1
ATOM 1684 O O . SER A 1 214 ? 1.750 5.386 -1.784 1.00 94.62 214 SER A O 1
ATOM 1686 N N . VAL A 1 215 ? 3.006 6.065 -0.043 1.00 92.38 215 VAL A N 1
ATOM 1687 C CA . VAL A 1 215 ? 3.297 7.401 -0.566 1.00 92.38 215 VAL A CA 1
ATOM 1688 C C . VAL A 1 215 ? 4.421 7.325 -1.597 1.00 92.38 215 VAL A C 1
ATOM 1690 O O . VAL A 1 215 ? 4.359 7.974 -2.639 1.00 92.38 215 VAL A O 1
ATOM 1693 N N . ASP A 1 216 ? 5.409 6.482 -1.320 1.00 90.75 216 ASP A N 1
ATOM 1694 C CA . ASP A 1 216 ? 6.511 6.088 -2.186 1.00 90.75 216 ASP A CA 1
ATOM 1695 C C . ASP A 1 216 ? 6.318 4.637 -2.659 1.00 90.75 216 ASP A C 1
ATOM 1697 O O . ASP A 1 216 ? 7.104 3.747 -2.354 1.00 90.75 216 ASP A O 1
ATOM 1701 N N . PHE A 1 217 ? 5.247 4.401 -3.420 1.00 87.62 217 PHE A N 1
ATOM 1702 C CA . PHE A 1 217 ? 4.857 3.078 -3.945 1.00 87.62 217 PHE A CA 1
ATOM 1703 C C . PHE A 1 217 ? 5.871 2.441 -4.908 1.00 87.62 217 PHE A C 1
ATOM 1705 O O . PHE A 1 217 ? 5.625 1.354 -5.417 1.00 87.62 217 PHE A O 1
ATOM 1712 N N . VAL A 1 218 ? 6.988 3.113 -5.203 1.00 83.31 218 VAL A N 1
ATOM 1713 C CA . VAL A 1 218 ? 8.113 2.514 -5.933 1.00 83.31 218 VAL A CA 1
ATOM 1714 C C . VAL A 1 218 ? 9.153 1.894 -4.993 1.00 83.31 218 VAL A C 1
ATOM 1716 O O . VAL A 1 218 ? 9.985 1.117 -5.461 1.00 83.31 218 VAL A O 1
ATOM 1719 N N . ASP A 1 219 ? 9.123 2.203 -3.689 1.00 88.50 219 ASP A N 1
ATOM 1720 C CA . ASP A 1 219 ? 9.902 1.496 -2.670 1.00 88.50 219 ASP A CA 1
ATOM 1721 C C . ASP A 1 219 ? 9.111 0.275 -2.163 1.00 88.50 219 ASP A C 1
ATOM 1723 O O . ASP A 1 219 ? 8.199 0.422 -1.346 1.00 88.50 219 ASP A O 1
ATOM 1727 N N . PRO A 1 220 ? 9.498 -0.961 -2.537 1.00 87.62 220 PRO A N 1
ATOM 1728 C CA . PRO A 1 220 ? 8.807 -2.181 -2.105 1.00 87.62 220 PRO A CA 1
ATOM 1729 C C . PRO A 1 220 ? 8.904 -2.443 -0.590 1.00 87.62 220 PRO A C 1
ATOM 1731 O O . PRO A 1 220 ? 8.337 -3.408 -0.065 1.00 87.62 220 PRO A O 1
ATOM 1734 N N . ASN A 1 221 ? 9.685 -1.642 0.140 1.00 89.69 221 ASN A N 1
ATOM 1735 C CA . ASN A 1 221 ? 9.793 -1.705 1.591 1.00 89.69 221 ASN A CA 1
ATOM 1736 C C . ASN A 1 221 ? 8.984 -0.626 2.306 1.00 89.69 221 ASN A C 1
ATOM 1738 O O . ASN A 1 221 ? 8.981 -0.634 3.543 1.00 89.69 221 ASN A O 1
ATOM 1742 N N . GLU A 1 222 ? 8.309 0.270 1.583 1.00 90.62 222 GLU A N 1
ATOM 1743 C CA . GLU A 1 222 ? 7.565 1.340 2.221 1.00 90.62 222 GLU A CA 1
ATOM 1744 C C . GLU A 1 222 ? 6.384 0.769 3.028 1.00 90.62 222 GLU A C 1
ATOM 1746 O O . GLU A 1 222 ? 5.543 0.027 2.508 1.00 90.62 222 GLU A O 1
ATOM 1751 N N . PRO A 1 223 ? 6.280 1.097 4.325 1.00 89.56 223 PRO A N 1
ATOM 1752 C CA . PRO A 1 223 ? 5.100 0.770 5.107 1.00 89.56 223 PRO A CA 1
ATOM 1753 C C . PRO A 1 223 ? 3.916 1.680 4.755 1.00 89.56 223 PRO A C 1
ATOM 1755 O O . PRO A 1 223 ? 4.085 2.869 4.489 1.00 89.56 223 PRO A O 1
ATOM 1758 N N . LEU A 1 224 ? 2.698 1.149 4.877 1.00 93.94 224 LEU A N 1
ATOM 1759 C CA . LEU A 1 224 ? 1.473 1.931 4.694 1.00 93.94 224 LEU A CA 1
ATOM 1760 C C . LEU A 1 224 ? 1.316 3.040 5.746 1.00 93.94 224 LEU A C 1
ATOM 1762 O O . LEU A 1 224 ? 1.521 2.824 6.946 1.00 93.94 224 LEU A O 1
ATOM 1766 N N . LYS A 1 225 ? 0.852 4.205 5.291 1.00 93.81 225 LYS A N 1
ATOM 1767 C CA . LYS A 1 225 ? 0.596 5.412 6.087 1.00 93.81 225 LYS A CA 1
ATOM 1768 C C . LYS A 1 225 ? -0.866 5.826 6.042 1.00 93.81 225 LYS A C 1
ATOM 1770 O O . LYS A 1 225 ? -1.586 5.526 5.095 1.00 93.81 225 LYS A O 1
ATOM 1775 N N . ARG A 1 226 ? -1.338 6.551 7.054 1.00 90.88 226 ARG A N 1
ATOM 1776 C CA . ARG A 1 226 ? -2.761 6.934 7.170 1.00 90.88 226 ARG A CA 1
ATOM 1777 C C . ARG A 1 226 ? -3.253 7.882 6.076 1.00 90.88 226 ARG A C 1
ATOM 1779 O O . ARG A 1 226 ? -4.452 7.933 5.808 1.00 90.88 226 ARG A O 1
ATOM 1786 N N . SER A 1 227 ? -2.353 8.633 5.452 1.00 92.06 227 SER A N 1
ATOM 1787 C CA . SER A 1 227 ? -2.658 9.591 4.388 1.00 92.06 227 SER A CA 1
ATOM 1788 C C . SER A 1 227 ? -1.551 9.620 3.336 1.00 92.06 227 SER A C 1
ATOM 1790 O O . SER A 1 227 ? -0.455 9.127 3.590 1.00 92.06 227 SER A O 1
ATOM 1792 N N . ASP A 1 228 ? -1.829 10.249 2.192 1.00 93.00 228 ASP A N 1
ATOM 1793 C CA . ASP A 1 228 ? -0.869 10.504 1.105 1.00 93.00 228 ASP A CA 1
ATOM 1794 C C . ASP A 1 228 ? 0.129 11.625 1.479 1.00 93.00 228 ASP A C 1
ATOM 1796 O O . ASP A 1 228 ? 0.209 12.668 0.835 1.00 93.00 228 ASP A O 1
ATOM 1800 N N . ASP A 1 229 ? 0.804 11.470 2.619 1.00 94.19 229 ASP A N 1
ATOM 1801 C CA . ASP A 1 229 ? 1.809 12.397 3.145 1.00 94.19 229 ASP A CA 1
ATOM 1802 C C . ASP A 1 229 ? 2.964 11.577 3.743 1.00 94.19 229 ASP A C 1
ATOM 1804 O O . ASP A 1 229 ? 2.723 10.766 4.647 1.00 94.19 229 ASP A O 1
ATOM 1808 N N . PRO A 1 230 ? 4.223 11.771 3.297 1.00 93.12 230 PRO A N 1
ATOM 1809 C CA . PRO A 1 230 ? 5.361 11.041 3.841 1.00 93.12 230 PRO A CA 1
ATOM 1810 C C . PRO A 1 230 ? 5.548 11.202 5.357 1.00 93.12 230 PRO A C 1
ATOM 1812 O O . PRO A 1 230 ? 6.143 10.316 5.972 1.00 93.12 230 PRO A O 1
ATOM 1815 N N . ALA A 1 231 ? 5.064 12.298 5.953 1.00 94.06 231 ALA A N 1
ATOM 1816 C CA . ALA A 1 231 ? 5.130 12.569 7.390 1.00 94.06 231 ALA A CA 1
ATOM 1817 C C . ALA A 1 231 ? 3.988 11.923 8.196 1.00 94.06 231 ALA A C 1
ATOM 1819 O O . ALA A 1 231 ? 4.001 11.982 9.427 1.00 94.06 231 ALA A O 1
ATOM 1820 N N . SER A 1 232 ? 3.002 11.329 7.521 1.00 92.56 232 SER A N 1
ATOM 1821 C CA . SER A 1 232 ? 1.864 10.675 8.161 1.00 92.56 232 SER A CA 1
ATOM 1822 C C . SER A 1 232 ? 2.289 9.443 8.957 1.00 92.56 232 SER A C 1
ATOM 1824 O O . SER A 1 232 ? 3.245 8.743 8.610 1.00 92.56 232 SER A O 1
ATOM 1826 N N . GLU A 1 233 ? 1.563 9.174 10.039 1.00 91.00 233 GLU A N 1
ATOM 1827 C CA . GLU A 1 233 ? 1.783 7.994 10.867 1.00 91.00 233 GLU A CA 1
ATOM 1828 C C . GLU A 1 233 ? 1.525 6.710 10.076 1.00 91.00 233 GLU A C 1
ATOM 1830 O O . GLU A 1 233 ? 0.704 6.664 9.151 1.00 91.00 233 GLU A O 1
ATOM 1835 N N . LEU A 1 234 ? 2.205 5.642 10.488 1.00 92.50 234 LEU A N 1
ATOM 1836 C CA . LEU A 1 234 ? 1.950 4.307 9.966 1.00 92.50 234 LEU A CA 1
ATOM 1837 C C . LEU A 1 234 ? 0.524 3.859 10.308 1.00 92.50 234 LEU A C 1
ATOM 1839 O O . LEU A 1 234 ? -0.070 4.304 11.293 1.00 92.50 234 LEU A O 1
ATOM 1843 N N . ALA A 1 235 ? -0.024 2.968 9.490 1.00 91.75 235 ALA A N 1
ATOM 1844 C CA . ALA A 1 235 ? -1.389 2.492 9.646 1.00 91.75 235 ALA A CA 1
ATOM 1845 C C . ALA A 1 235 ? -1.462 0.984 9.908 1.00 91.75 235 ALA A C 1
ATOM 1847 O O . ALA A 1 235 ? -0.690 0.199 9.354 1.00 91.75 235 ALA A O 1
ATOM 1848 N N . THR A 1 236 ? -2.457 0.600 10.703 1.00 93.31 236 THR A N 1
ATOM 1849 C CA . THR A 1 236 ? -2.953 -0.771 10.836 1.00 93.31 236 THR A CA 1
ATOM 1850 C C . THR A 1 236 ? -4.326 -0.862 10.188 1.00 93.31 236 THR A C 1
ATOM 1852 O O . THR A 1 236 ? -5.090 0.109 10.161 1.00 93.31 236 THR A O 1
ATOM 1855 N N . ILE A 1 237 ? -4.626 -2.013 9.599 1.00 93.56 237 ILE A N 1
ATOM 1856 C CA . ILE A 1 237 ? -5.835 -2.221 8.796 1.00 93.56 237 ILE A CA 1
ATOM 1857 C C . ILE A 1 237 ? -6.491 -3.551 9.139 1.00 93.56 237 ILE A C 1
ATOM 1859 O O . ILE A 1 237 ? -5.812 -4.492 9.532 1.00 93.56 237 ILE A O 1
ATOM 1863 N N . GLY A 1 238 ? -7.802 -3.658 8.943 1.00 92.19 238 GLY A N 1
ATOM 1864 C CA . GLY A 1 238 ? -8.521 -4.889 9.248 1.00 92.19 238 GLY A CA 1
ATOM 1865 C C . GLY A 1 238 ? -9.919 -4.979 8.654 1.00 92.19 238 GLY A C 1
ATOM 1866 O O . GLY A 1 238 ? -10.478 -4.019 8.114 1.00 92.19 238 GLY A O 1
ATOM 1867 N N . GLY A 1 239 ? -10.523 -6.158 8.789 1.00 91.44 239 GLY A N 1
ATOM 1868 C CA . GLY A 1 239 ? -11.892 -6.424 8.353 1.00 91.44 239 GLY A CA 1
ATOM 1869 C C . GLY A 1 239 ? -12.073 -6.422 6.831 1.00 91.44 239 GLY A C 1
ATOM 1870 O O . GLY A 1 239 ? -11.385 -7.140 6.111 1.00 91.44 239 GLY A O 1
ATOM 1871 N N . TYR A 1 240 ? -13.069 -5.677 6.339 1.00 92.38 240 TYR A N 1
ATOM 1872 C CA . TYR A 1 240 ? -13.400 -5.608 4.909 1.00 92.38 240 TYR A CA 1
ATOM 1873 C C . TYR A 1 240 ? -12.605 -4.504 4.218 1.00 92.38 240 TYR A C 1
ATOM 1875 O O . TYR A 1 240 ? -12.734 -3.331 4.575 1.00 92.38 240 TYR A O 1
ATOM 1883 N N . MET A 1 241 ? -11.821 -4.875 3.209 1.00 92.50 241 MET A N 1
ATOM 1884 C CA . MET A 1 241 ? -10.856 -3.983 2.573 1.00 92.50 241 MET A CA 1
ATOM 1885 C C . MET A 1 241 ? -10.850 -4.175 1.058 1.00 92.50 241 MET A C 1
ATOM 1887 O O . MET A 1 241 ? -11.038 -5.289 0.564 1.00 92.50 241 MET A O 1
ATOM 1891 N N . HIS A 1 242 ? -10.584 -3.096 0.326 1.00 95.44 242 HIS A N 1
ATOM 1892 C CA . HIS A 1 242 ? -10.164 -3.182 -1.068 1.00 95.44 242 HIS A CA 1
ATOM 1893 C C . HIS A 1 242 ? -8.661 -2.964 -1.168 1.00 95.44 242 HIS A C 1
ATOM 1895 O O . HIS A 1 242 ? -8.075 -2.238 -0.367 1.00 95.44 242 HIS A O 1
ATOM 1901 N N . MET A 1 243 ? -8.038 -3.550 -2.182 1.00 96.06 243 MET A N 1
ATOM 1902 C CA . MET A 1 243 ? -6.702 -3.129 -2.600 1.00 96.06 243 MET A CA 1
ATOM 1903 C C . MET A 1 243 ? -6.844 -2.214 -3.794 1.00 96.06 243 MET A C 1
ATOM 1905 O O . MET A 1 243 ? -7.678 -2.477 -4.664 1.00 96.06 243 MET A O 1
ATOM 1909 N N . ARG A 1 244 ? -6.068 -1.132 -3.815 1.00 96.88 244 ARG A N 1
ATOM 1910 C CA . ARG A 1 244 ? -6.104 -0.157 -4.895 1.00 96.88 244 ARG A CA 1
ATOM 1911 C C . ARG A 1 244 ? -4.722 0.103 -5.453 1.00 96.88 244 ARG A C 1
ATOM 1913 O O . ARG A 1 244 ? -3.756 0.193 -4.699 1.00 96.88 244 ARG A O 1
ATOM 1920 N N . GLY A 1 245 ? -4.647 0.292 -6.757 1.00 95.69 245 GLY A N 1
ATOM 1921 C CA . GLY A 1 245 ? -3.398 0.519 -7.457 1.00 95.69 245 GLY A CA 1
ATOM 1922 C C . GLY A 1 245 ? -3.615 0.630 -8.956 1.00 95.69 245 GLY A C 1
ATOM 1923 O O . GLY A 1 245 ? -4.655 1.130 -9.379 1.00 95.69 245 GLY A O 1
ATOM 1924 N N . ALA A 1 246 ? -2.657 0.140 -9.729 1.00 94.06 246 ALA A N 1
ATOM 1925 C CA . ALA A 1 246 ? -2.791 -0.027 -11.167 1.00 94.06 246 ALA A CA 1
ATOM 1926 C C . ALA A 1 246 ? -2.345 -1.433 -11.562 1.00 94.06 246 ALA A C 1
ATOM 1928 O O . ALA A 1 246 ? -1.453 -2.019 -10.946 1.00 94.06 246 ALA A O 1
ATOM 1929 N N . ALA A 1 247 ? -2.991 -1.972 -12.587 1.00 94.12 247 ALA A N 1
ATOM 1930 C CA . ALA A 1 247 ? -2.622 -3.234 -13.220 1.00 94.12 247 ALA A CA 1
ATOM 1931 C C . ALA A 1 247 ? -2.567 -3.033 -14.737 1.00 94.12 247 ALA A C 1
ATOM 1933 O O . ALA A 1 247 ? -3.052 -3.846 -15.516 1.00 94.12 247 ALA A O 1
ATOM 1934 N N . ASN A 1 248 ? -2.040 -1.896 -15.164 1.00 87.75 248 ASN A N 1
ATOM 1935 C CA . ASN A 1 248 ? -2.119 -1.458 -16.536 1.00 87.75 248 ASN A CA 1
ATOM 1936 C C . ASN A 1 248 ? -0.815 -1.760 -17.278 1.00 87.75 248 ASN A C 1
ATOM 1938 O O . ASN A 1 248 ? 0.246 -1.205 -16.999 1.00 87.75 248 ASN A O 1
ATOM 1942 N N . VAL A 1 249 ? -0.909 -2.671 -18.242 1.00 85.31 249 VAL A N 1
ATOM 1943 C CA . VAL A 1 249 ? 0.198 -3.059 -19.114 1.00 85.31 249 VAL A CA 1
ATOM 1944 C C . VAL A 1 249 ? -0.104 -2.520 -20.502 1.00 85.31 249 VAL A C 1
ATOM 1946 O O . VAL A 1 249 ? -1.032 -2.998 -21.151 1.00 85.31 249 VAL A O 1
ATOM 1949 N N . TYR A 1 250 ? 0.700 -1.563 -20.963 1.00 72.19 250 TYR A N 1
ATOM 1950 C CA . TYR A 1 250 ? 0.685 -1.085 -22.345 1.00 72.19 250 TYR A CA 1
ATOM 1951 C C . TYR A 1 250 ? 2.051 -1.310 -22.969 1.00 72.19 250 TYR A C 1
ATOM 1953 O O . TYR A 1 250 ? 2.833 -0.384 -23.164 1.00 72.19 250 TYR A O 1
ATOM 1961 N N . GLY A 1 251 ? 2.388 -2.557 -23.261 1.00 64.31 251 GLY A N 1
ATOM 1962 C CA . GLY A 1 251 ? 3.718 -2.852 -23.771 1.00 64.31 251 GLY A CA 1
ATOM 1963 C C . GLY A 1 251 ? 3.925 -2.338 -25.199 1.00 64.31 251 GLY A C 1
ATOM 1964 O O . GLY A 1 251 ? 3.000 -2.208 -26.004 1.00 64.31 251 GLY A O 1
ATOM 1965 N N . CYS A 1 252 ? 5.190 -2.107 -25.541 1.00 64.62 252 CYS A N 1
ATOM 1966 C CA . CYS A 1 252 ? 5.657 -1.609 -26.836 1.00 64.62 252 CYS A CA 1
ATOM 1967 C C . CYS A 1 252 ? 5.199 -2.403 -28.075 1.00 64.62 252 CYS A C 1
ATOM 1969 O O . CYS A 1 252 ? 5.294 -1.903 -29.196 1.00 64.62 252 CYS A O 1
ATOM 1971 N N . ALA A 1 253 ? 4.720 -3.635 -27.889 1.00 66.00 253 ALA A N 1
ATOM 1972 C CA . ALA A 1 253 ? 4.252 -4.524 -28.950 1.00 66.00 253 ALA A CA 1
ATOM 1973 C C . ALA A 1 253 ? 2.714 -4.599 -29.061 1.00 66.00 253 ALA A C 1
ATOM 1975 O O . ALA A 1 253 ? 2.198 -5.508 -29.709 1.00 66.00 253 ALA A O 1
ATOM 1976 N N . GLY A 1 254 ? 1.980 -3.663 -28.442 1.00 71.88 254 GLY A N 1
ATOM 1977 C CA . GLY A 1 254 ? 0.521 -3.762 -28.312 1.00 71.88 254 GLY A CA 1
ATOM 1978 C C . GLY A 1 254 ? 0.107 -4.815 -27.285 1.00 71.88 254 GLY A C 1
ATOM 1979 O O . GLY A 1 254 ? -0.955 -5.422 -27.410 1.00 71.88 254 GLY A O 1
ATOM 1980 N N . GLU A 1 255 ? 0.978 -5.064 -26.307 1.00 83.94 255 GLU A N 1
ATOM 1981 C CA . GLU A 1 255 ? 0.674 -5.948 -25.190 1.00 83.94 255 GLU A CA 1
ATOM 1982 C C . GLU A 1 255 ? -0.339 -5.274 -24.294 1.00 83.94 255 GLU A C 1
ATOM 1984 O O . GLU A 1 255 ? -0.220 -4.086 -23.996 1.00 83.94 255 GLU A O 1
ATOM 1989 N N . ASN A 1 256 ? -1.308 -6.065 -23.866 1.00 90.12 256 ASN A N 1
ATOM 1990 C CA . ASN A 1 256 ? -2.303 -5.645 -22.906 1.00 90.12 256 ASN A CA 1
ATOM 1991 C C . ASN A 1 256 ? -2.274 -6.599 -21.717 1.00 90.12 256 ASN A C 1
ATOM 1993 O O . ASN A 1 256 ? -1.701 -7.687 -21.796 1.00 90.12 256 ASN A O 1
ATOM 1997 N N . ILE A 1 257 ? -2.950 -6.222 -20.640 1.00 94.31 257 ILE A N 1
ATOM 1998 C CA . ILE A 1 257 ? -3.219 -7.136 -19.535 1.00 94.31 257 ILE A CA 1
ATOM 1999 C C . ILE A 1 257 ? -3.991 -8.380 -20.016 1.00 94.31 257 ILE A C 1
ATOM 2001 O O . ILE A 1 257 ? -5.019 -8.276 -20.693 1.00 94.31 257 ILE A O 1
ATOM 2005 N N . ASP A 1 258 ? -3.494 -9.564 -19.677 1.00 95.94 258 ASP A N 1
ATOM 2006 C CA . ASP A 1 258 ? -4.201 -10.831 -19.880 1.00 95.94 258 ASP A CA 1
ATOM 2007 C C . ASP A 1 258 ? -4.895 -11.258 -18.588 1.00 95.94 258 ASP A C 1
ATOM 2009 O O . ASP A 1 258 ? -6.097 -11.522 -18.577 1.00 95.94 258 ASP A O 1
ATOM 2013 N N . GLU A 1 259 ? -4.174 -11.207 -17.471 1.00 97.25 259 GLU A N 1
ATOM 2014 C CA . GLU A 1 259 ? -4.720 -11.464 -16.143 1.00 97.25 259 GLU A CA 1
ATOM 2015 C C . GLU A 1 259 ? -3.939 -10.739 -15.049 1.00 97.25 259 GLU A C 1
ATOM 2017 O O . GLU A 1 259 ? -2.794 -10.323 -15.234 1.00 97.25 259 GLU A O 1
ATOM 2022 N N . TYR A 1 260 ? -4.557 -10.600 -13.881 1.00 97.81 260 TYR A N 1
ATOM 2023 C CA . TYR A 1 260 ? -3.843 -10.238 -12.667 1.00 97.81 260 TYR A CA 1
ATOM 2024 C C . TYR A 1 260 ? -4.351 -11.025 -11.468 1.00 97.81 260 TYR A C 1
ATOM 2026 O O . TYR A 1 260 ? -5.514 -11.428 -11.392 1.00 97.81 260 TYR A O 1
ATOM 2034 N N . THR A 1 261 ? -3.459 -11.209 -10.506 1.00 97.56 261 THR A N 1
ATOM 2035 C CA . THR A 1 261 ? -3.739 -11.896 -9.254 1.00 97.56 261 THR A CA 1
ATOM 2036 C C . THR A 1 261 ? -3.148 -11.108 -8.101 1.00 97.56 261 THR A C 1
ATOM 2038 O O . THR A 1 261 ? -2.030 -10.606 -8.185 1.00 97.56 261 THR A O 1
ATOM 2041 N N . ILE A 1 262 ? -3.902 -11.007 -7.016 1.00 97.69 262 ILE A N 1
ATOM 2042 C CA . ILE A 1 262 ? -3.420 -10.486 -5.746 1.00 97.69 262 ILE A CA 1
ATOM 2043 C C . ILE A 1 262 ? -3.292 -11.656 -4.792 1.00 97.69 262 ILE A C 1
ATOM 2045 O O . ILE A 1 262 ? -4.269 -12.357 -4.513 1.00 97.69 262 ILE A O 1
ATOM 2049 N N . TRP A 1 263 ? -2.099 -11.809 -4.245 1.00 96.38 263 TRP A N 1
ATOM 2050 C CA . TRP A 1 263 ? -1.791 -12.798 -3.233 1.00 96.38 263 TRP A CA 1
ATOM 2051 C C . TRP A 1 263 ? -1.449 -12.126 -1.905 1.00 96.38 263 TRP A C 1
ATOM 2053 O O . TRP A 1 263 ? -0.987 -10.987 -1.881 1.00 96.38 263 TRP A O 1
ATOM 2063 N N . ALA A 1 264 ? -1.638 -12.838 -0.799 1.00 95.12 264 ALA A N 1
ATOM 2064 C CA . ALA A 1 264 ? -1.178 -12.434 0.526 1.00 95.12 264 ALA A CA 1
ATOM 2065 C C . ALA A 1 264 ? -0.411 -13.575 1.199 1.00 95.12 264 ALA A C 1
ATOM 2067 O O . ALA A 1 264 ? -0.817 -14.733 1.100 1.00 95.12 264 ALA A O 1
ATOM 2068 N N . ILE A 1 265 ? 0.669 -13.252 1.907 1.00 93.00 265 ILE A N 1
ATOM 2069 C CA . ILE A 1 265 ? 1.448 -14.209 2.701 1.00 93.00 265 ILE A CA 1
ATOM 2070 C C . ILE A 1 265 ? 1.805 -13.596 4.063 1.00 93.00 265 ILE A C 1
ATOM 2072 O O . ILE A 1 265 ? 2.088 -12.394 4.128 1.00 93.00 265 ILE A O 1
ATOM 2076 N N . PRO A 1 266 ? 1.810 -14.372 5.162 1.00 91.81 266 PRO A N 1
ATOM 2077 C CA . PRO A 1 266 ? 2.389 -13.912 6.419 1.00 91.81 266 PRO A CA 1
ATOM 2078 C C . PRO A 1 266 ? 3.874 -13.613 6.252 1.00 91.81 266 PRO A C 1
ATOM 2080 O O . PRO A 1 266 ? 4.635 -14.439 5.750 1.00 91.81 266 PRO A O 1
ATOM 2083 N N . ASP A 1 267 ? 4.301 -12.457 6.740 1.00 91.25 267 ASP A N 1
ATOM 2084 C CA . ASP A 1 267 ? 5.690 -12.023 6.667 1.00 91.25 267 ASP A CA 1
ATOM 2085 C C . ASP A 1 267 ? 6.112 -11.352 7.987 1.00 91.25 267 ASP A C 1
ATOM 2087 O O . ASP A 1 267 ? 6.205 -10.125 8.069 1.00 91.25 267 ASP A O 1
ATOM 2091 N N . PRO A 1 268 ? 6.364 -12.141 9.055 1.00 88.94 268 PRO A N 1
ATOM 2092 C CA . PRO A 1 268 ? 6.653 -11.620 10.398 1.00 88.94 268 PRO A CA 1
ATOM 2093 C C . PRO A 1 268 ? 7.842 -10.646 10.463 1.00 88.94 268 PRO A C 1
ATOM 2095 O O . PRO A 1 268 ? 7.941 -9.837 11.389 1.00 88.94 268 PRO A O 1
ATOM 2098 N N . ASN A 1 269 ? 8.740 -10.714 9.479 1.00 89.44 269 ASN A N 1
ATOM 2099 C CA . ASN A 1 269 ? 9.952 -9.904 9.414 1.00 89.44 269 ASN A CA 1
ATOM 2100 C C . ASN A 1 269 ? 9.974 -8.944 8.215 1.00 89.44 269 ASN A C 1
ATOM 2102 O O . ASN A 1 269 ? 10.981 -8.265 8.027 1.00 89.44 269 ASN A O 1
ATOM 2106 N N . PHE A 1 270 ? 8.910 -8.887 7.405 1.00 91.56 270 PHE A N 1
ATOM 2107 C CA . PHE A 1 270 ? 8.881 -8.125 6.152 1.00 91.56 270 PHE A CA 1
ATOM 2108 C C . PHE A 1 270 ? 10.080 -8.393 5.232 1.00 91.56 270 PHE A C 1
ATOM 2110 O O . PHE A 1 270 ? 10.675 -7.480 4.652 1.00 91.56 270 PHE A O 1
ATOM 2117 N N . THR A 1 271 ? 10.432 -9.671 5.125 1.00 91.50 271 THR A N 1
ATOM 2118 C CA . THR A 1 271 ? 11.594 -10.177 4.384 1.00 91.50 271 THR A CA 1
ATOM 2119 C C . THR A 1 271 ? 11.276 -10.603 2.960 1.00 91.50 271 THR A C 1
ATOM 2121 O O . THR A 1 271 ? 12.208 -10.846 2.191 1.00 91.50 271 THR A O 1
ATOM 2124 N N . PHE A 1 272 ? 9.999 -10.711 2.590 1.00 90.88 272 PHE A N 1
ATOM 2125 C CA . PHE A 1 272 ? 9.630 -11.064 1.230 1.00 90.88 272 PHE A CA 1
ATOM 2126 C C . PHE A 1 272 ? 10.078 -9.957 0.269 1.00 90.88 272 PHE A C 1
ATOM 2128 O O . PHE A 1 272 ? 9.671 -8.801 0.389 1.00 90.88 272 PHE A O 1
ATOM 2135 N N . ALA A 1 273 ? 10.967 -10.315 -0.656 1.00 91.75 273 ALA A N 1
ATOM 2136 C CA . ALA A 1 273 ? 11.489 -9.401 -1.657 1.00 91.75 273 ALA A CA 1
ATOM 2137 C C . ALA A 1 273 ? 10.551 -9.347 -2.862 1.00 91.75 273 ALA A C 1
ATOM 2139 O O . ALA A 1 273 ? 9.999 -10.373 -3.268 1.00 91.75 273 ALA A O 1
ATOM 2140 N N . GLN A 1 274 ? 10.426 -8.165 -3.466 1.00 91.00 274 GLN A N 1
ATOM 2141 C CA . GLN A 1 274 ? 9.712 -8.023 -4.727 1.00 91.00 274 GLN A CA 1
ATOM 2142 C C . GLN A 1 274 ? 10.353 -8.931 -5.785 1.00 91.00 274 GLN A C 1
ATOM 2144 O O . GLN A 1 274 ? 11.568 -8.849 -6.003 1.00 91.00 274 GLN A O 1
ATOM 2149 N N . PRO A 1 275 ? 9.575 -9.805 -6.442 1.00 89.12 275 PRO A N 1
ATOM 2150 C CA . PRO A 1 275 ? 10.093 -10.602 -7.538 1.00 89.12 275 PRO A CA 1
ATOM 2151 C C . PRO A 1 275 ? 10.570 -9.710 -8.687 1.00 89.12 275 PRO A C 1
ATOM 2153 O O . PRO A 1 275 ? 9.942 -8.701 -9.010 1.00 89.12 275 PRO A O 1
ATOM 2156 N N . ALA A 1 276 ? 11.669 -10.099 -9.334 1.00 80.56 276 ALA A N 1
ATOM 2157 C CA . ALA A 1 276 ? 12.134 -9.391 -10.518 1.00 80.56 276 ALA A CA 1
ATOM 2158 C C . ALA A 1 276 ? 11.096 -9.519 -11.654 1.00 80.56 276 ALA A C 1
ATOM 2160 O O . ALA A 1 276 ? 10.551 -10.613 -11.857 1.00 80.56 276 ALA A O 1
ATOM 2161 N N . PRO A 1 277 ? 10.849 -8.450 -12.434 1.00 77.12 277 PRO A N 1
ATOM 2162 C CA . PRO A 1 277 ? 10.023 -8.530 -13.633 1.00 77.12 277 PRO A CA 1
ATOM 2163 C C . PRO A 1 277 ? 10.464 -9.670 -14.559 1.00 77.12 277 PRO A C 1
ATOM 2165 O O . PRO A 1 277 ? 11.635 -10.055 -14.583 1.00 77.12 277 PRO A O 1
ATOM 2168 N N . PHE A 1 278 ? 9.520 -10.225 -15.318 1.00 76.06 278 PHE A N 1
ATOM 2169 C CA . PHE A 1 278 ? 9.713 -11.353 -16.243 1.00 76.06 278 PHE A CA 1
ATOM 2170 C C . PHE A 1 278 ? 10.123 -12.682 -15.590 1.00 76.06 278 PHE A C 1
ATOM 2172 O O . PHE A 1 278 ? 10.297 -13.685 -16.284 1.00 76.06 278 PHE A O 1
ATOM 2179 N N . THR A 1 279 ? 10.242 -12.732 -14.263 1.00 77.06 279 THR A N 1
ATOM 2180 C CA . THR A 1 279 ? 10.496 -13.977 -13.535 1.00 77.06 279 THR A CA 1
ATOM 2181 C C . THR A 1 279 ? 9.169 -14.645 -13.230 1.00 77.06 279 THR A C 1
ATOM 2183 O O . THR A 1 279 ? 8.316 -14.028 -12.610 1.00 77.06 279 THR A O 1
ATOM 2186 N N . ALA A 1 280 ? 8.971 -15.901 -13.622 1.00 82.94 280 ALA A N 1
ATOM 2187 C CA . ALA A 1 280 ? 7.769 -16.628 -13.226 1.00 82.94 280 ALA A CA 1
ATOM 2188 C C . ALA A 1 280 ? 7.798 -16.926 -11.719 1.00 82.94 280 ALA A C 1
ATOM 2190 O O . ALA A 1 280 ? 8.716 -17.591 -11.231 1.00 82.94 280 ALA A O 1
ATOM 2191 N N . VAL A 1 281 ? 6.785 -16.467 -10.984 1.00 83.62 281 VAL A N 1
ATOM 2192 C CA . VAL A 1 281 ? 6.603 -16.800 -9.567 1.00 83.62 281 VAL A CA 1
ATOM 2193 C C . VAL A 1 281 ? 5.588 -17.927 -9.462 1.00 83.62 281 VAL A C 1
ATOM 2195 O O . VAL A 1 281 ? 4.486 -17.843 -9.993 1.00 83.62 281 VAL A O 1
ATOM 2198 N N . THR A 1 282 ? 5.964 -19.005 -8.774 1.00 80.75 282 THR A N 1
ATOM 2199 C CA . THR A 1 282 ? 5.017 -20.055 -8.383 1.00 80.75 282 THR A CA 1
ATOM 2200 C C . THR A 1 282 ? 4.551 -19.769 -6.957 1.00 80.75 282 THR A C 1
ATOM 2202 O O . THR A 1 282 ? 5.399 -19.809 -6.052 1.00 80.75 282 THR A O 1
ATOM 2205 N N . PRO A 1 283 ? 3.252 -19.487 -6.732 1.00 77.81 283 PRO A N 1
ATOM 2206 C CA . PRO A 1 283 ? 2.714 -19.306 -5.391 1.00 77.81 283 PRO A CA 1
ATOM 2207 C C . PRO A 1 283 ? 3.067 -20.512 -4.517 1.00 77.81 283 PRO A C 1
ATOM 2209 O O . PRO A 1 283 ? 2.833 -21.665 -4.884 1.00 77.81 283 PRO A O 1
ATOM 2212 N N . GLN A 1 284 ? 3.703 -20.247 -3.380 1.00 81.06 284 GLN A N 1
ATOM 2213 C CA . GLN A 1 284 ? 3.971 -21.274 -2.373 1.00 81.06 284 GLN A CA 1
ATOM 2214 C C . GLN A 1 284 ? 2.660 -21.692 -1.680 1.00 81.06 284 GLN A C 1
ATOM 2216 O O . GLN A 1 284 ? 1.695 -20.928 -1.710 1.00 81.06 284 GLN A O 1
ATOM 2221 N N . PRO A 1 285 ? 2.615 -22.857 -1.006 1.00 82.25 285 PRO A N 1
ATOM 2222 C CA . PRO A 1 285 ? 1.412 -23.331 -0.314 1.00 82.25 285 PRO A CA 1
ATOM 2223 C C . PRO A 1 285 ? 0.848 -22.373 0.742 1.00 82.25 285 PRO A C 1
ATOM 2225 O O . PRO A 1 285 ? -0.301 -22.537 1.135 1.00 82.25 285 PRO A O 1
ATOM 2228 N N . ASP A 1 286 ? 1.647 -21.408 1.205 1.00 85.56 286 ASP A N 1
ATOM 2229 C CA . ASP A 1 286 ? 1.277 -20.451 2.252 1.00 85.56 286 ASP A CA 1
ATOM 2230 C C . ASP A 1 286 ? 0.685 -19.138 1.714 1.00 85.56 286 ASP A C 1
ATOM 2232 O O . ASP A 1 286 ? 0.315 -18.258 2.490 1.00 85.56 286 ASP A O 1
AT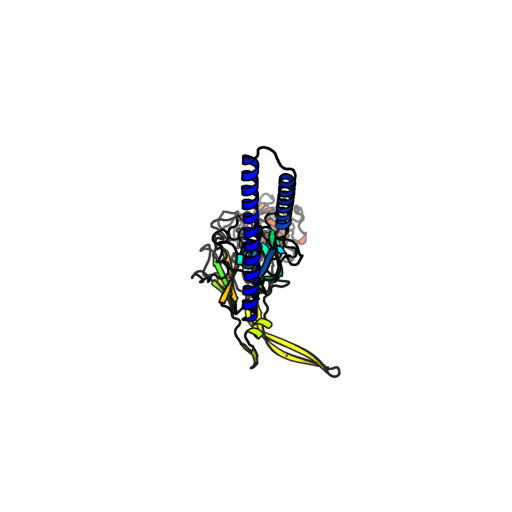OM 2236 N N . TRP A 1 287 ? 0.593 -18.989 0.389 1.00 91.56 287 TRP A N 1
ATOM 2237 C CA . TRP A 1 287 ? -0.065 -17.840 -0.220 1.00 91.56 287 TRP A CA 1
ATOM 2238 C C . TRP A 1 287 ? -1.578 -18.022 -0.248 1.00 91.56 287 TRP A C 1
ATOM 2240 O O . TRP A 1 287 ? -2.101 -19.045 -0.689 1.00 91.56 287 TRP A O 1
ATOM 2250 N N . VAL A 1 288 ? -2.281 -16.971 0.152 1.00 93.69 288 VAL A N 1
ATOM 2251 C CA . VAL A 1 288 ? -3.727 -16.841 0.004 1.00 93.69 288 VAL A CA 1
ATOM 2252 C C . VAL A 1 288 ? -4.015 -16.029 -1.248 1.00 93.69 288 VAL A C 1
ATOM 2254 O O . VAL A 1 288 ? -3.560 -14.891 -1.364 1.00 93.69 288 VAL A O 1
ATOM 2257 N N . GLU A 1 289 ? -4.804 -16.584 -2.163 1.00 95.00 289 GLU A N 1
ATOM 2258 C CA . GLU A 1 289 ? -5.374 -15.813 -3.266 1.00 95.00 289 GLU A CA 1
ATOM 2259 C C . GLU A 1 289 ? -6.440 -14.858 -2.714 1.00 95.00 289 GLU A C 1
ATOM 2261 O O . GLU A 1 289 ? -7.452 -15.284 -2.154 1.00 95.00 289 GLU A O 1
ATOM 2266 N N . VAL A 1 290 ? -6.206 -13.555 -2.848 1.00 95.56 290 VAL A N 1
ATOM 2267 C CA . VAL A 1 290 ? -7.159 -12.505 -2.459 1.00 95.56 290 VAL A CA 1
ATOM 2268 C C . VAL A 1 290 ? -8.123 -12.213 -3.608 1.00 95.56 290 VAL A C 1
ATOM 2270 O O . VAL A 1 290 ? -9.308 -11.947 -3.402 1.00 95.56 290 VAL A O 1
ATOM 2273 N N . THR A 1 291 ? -7.607 -12.216 -4.833 1.00 97.12 291 THR A N 1
ATOM 2274 C CA . THR A 1 291 ? -8.360 -11.913 -6.049 1.00 97.12 291 THR A CA 1
ATOM 2275 C C . THR A 1 291 ? -7.609 -12.443 -7.255 1.00 97.12 291 THR A C 1
ATOM 2277 O O . THR A 1 291 ? -6.392 -12.304 -7.314 1.00 97.12 291 THR A O 1
ATOM 2280 N N . HIS A 1 292 ? -8.348 -12.946 -8.237 1.00 97.50 292 HIS A N 1
ATOM 2281 C CA . HIS A 1 292 ? -7.834 -13.314 -9.547 1.00 97.50 292 HIS A CA 1
ATOM 2282 C C . HIS A 1 292 ? -8.819 -12.860 -10.630 1.00 97.50 292 HIS A C 1
ATOM 2284 O O . HIS A 1 292 ? -10.021 -13.127 -10.535 1.00 97.50 292 HIS A O 1
ATOM 2290 N N . ILE A 1 293 ? -8.319 -12.157 -11.644 1.00 98.19 293 ILE A N 1
ATOM 2291 C CA . ILE A 1 293 ? -9.106 -11.641 -12.764 1.00 98.19 293 ILE A CA 1
ATOM 2292 C C . ILE A 1 293 ? -8.399 -11.961 -14.069 1.00 98.19 293 ILE A C 1
ATOM 2294 O O . ILE A 1 293 ? -7.271 -11.538 -14.295 1.00 98.19 293 ILE A O 1
ATOM 2298 N N . GLU A 1 294 ? -9.130 -12.618 -14.961 1.00 97.88 294 GLU A N 1
ATOM 2299 C CA . GLU A 1 294 ? -8.669 -12.974 -16.298 1.00 97.88 294 GLU A CA 1
ATOM 2300 C C . GLU A 1 294 ? -9.526 -12.283 -17.371 1.00 97.88 294 GLU A C 1
ATOM 2302 O O . GLU A 1 294 ? -10.762 -12.369 -17.357 1.00 97.88 294 GLU A O 1
ATOM 2307 N N . PHE A 1 295 ? -8.879 -11.605 -18.321 1.00 97.19 295 PHE A N 1
ATOM 2308 C CA . PHE A 1 295 ? -9.500 -10.811 -19.388 1.00 97.19 295 PHE A CA 1
ATOM 2309 C C . PHE A 1 295 ? -9.819 -11.670 -20.617 1.00 97.19 295 PHE A C 1
ATOM 2311 O O . PHE A 1 295 ? -9.345 -11.445 -21.730 1.00 97.19 295 PHE A O 1
ATOM 2318 N N . LYS A 1 296 ? -10.687 -12.665 -20.426 1.00 97.12 296 LYS A N 1
ATOM 2319 C CA . LYS A 1 296 ? -11.219 -13.514 -21.503 1.00 97.12 296 LYS A CA 1
ATOM 2320 C C . LYS A 1 296 ? -12.398 -12.869 -22.233 1.00 97.12 296 LYS A C 1
ATOM 2322 O O . LYS A 1 296 ? -13.093 -12.017 -21.690 1.00 97.12 296 LYS A O 1
ATOM 2327 N N . SER A 1 297 ? -12.681 -13.341 -23.454 1.00 97.56 297 SER A N 1
ATOM 2328 C CA . SER A 1 297 ? -13.919 -13.003 -24.175 1.00 97.56 297 SER A CA 1
ATOM 2329 C C . SER A 1 297 ? -15.152 -13.400 -23.356 1.00 97.56 297 SER A C 1
ATOM 2331 O O . SER A 1 297 ? -15.198 -14.487 -22.776 1.00 97.56 297 SER A O 1
ATOM 2333 N N . GLN A 1 298 ? -16.165 -12.532 -23.334 1.00 97.69 298 GLN A N 1
ATOM 2334 C CA . GLN A 1 298 ? -17.385 -12.724 -22.550 1.00 97.69 298 GLN A CA 1
ATOM 2335 C C . GLN A 1 298 ? -18.628 -12.625 -23.433 1.00 97.69 298 GLN A C 1
ATOM 2337 O O . GLN A 1 298 ? -18.674 -11.857 -24.388 1.00 97.69 298 GLN A O 1
ATOM 2342 N N . THR A 1 299 ? -19.672 -13.388 -23.103 1.00 97.69 299 THR A N 1
ATOM 2343 C CA . THR A 1 299 ? -20.984 -13.273 -23.760 1.00 97.69 299 THR A CA 1
ATOM 2344 C C . THR A 1 299 ? -22.012 -12.752 -22.767 1.00 97.69 299 THR A C 1
ATOM 2346 O O . THR A 1 299 ? -22.323 -13.424 -21.786 1.00 97.69 299 THR A O 1
ATOM 2349 N N . ILE A 1 300 ? -22.573 -11.573 -23.033 1.00 96.75 300 ILE A N 1
ATOM 2350 C CA . ILE A 1 300 ? -23.548 -10.910 -22.161 1.00 96.75 300 ILE A CA 1
ATOM 2351 C C . ILE A 1 300 ? -24.807 -10.629 -22.972 1.00 96.75 300 ILE A C 1
ATOM 2353 O O . ILE A 1 300 ? -24.767 -9.935 -23.982 1.00 96.75 300 ILE A O 1
ATOM 2357 N N . ASN A 1 301 ? -25.945 -11.179 -22.536 1.00 95.56 301 ASN A N 1
ATOM 2358 C CA . ASN A 1 301 ? -27.238 -11.043 -23.222 1.00 95.56 301 ASN A CA 1
ATOM 2359 C C . ASN A 1 301 ? -27.199 -11.398 -24.728 1.00 95.56 301 ASN A C 1
ATOM 2361 O O . ASN A 1 301 ? -27.932 -10.819 -25.525 1.00 95.56 301 ASN A O 1
ATOM 2365 N N . GLY A 1 302 ? -26.349 -12.351 -25.122 1.00 94.88 302 GLY A N 1
ATOM 2366 C CA . GLY A 1 302 ? -26.183 -12.770 -26.519 1.00 94.88 302 GLY A CA 1
ATOM 2367 C C . GLY A 1 302 ? -25.207 -11.920 -27.341 1.00 94.88 302 GLY A C 1
ATOM 2368 O O . GLY A 1 302 ? -24.875 -12.320 -28.454 1.00 94.88 302 GLY A O 1
ATOM 2369 N N . THR A 1 303 ? -24.702 -10.806 -26.803 1.00 96.75 303 THR A N 1
ATOM 2370 C CA . THR A 1 303 ? -23.603 -10.037 -27.401 1.00 96.75 303 THR A CA 1
ATOM 2371 C C . THR A 1 303 ? -22.269 -10.635 -26.967 1.00 96.75 303 THR A C 1
ATOM 2373 O O . THR A 1 303 ? -22.040 -10.831 -25.773 1.00 96.75 303 THR A O 1
ATOM 2376 N N . VAL A 1 304 ? -21.392 -10.925 -27.930 1.00 97.69 304 VAL A N 1
ATOM 2377 C CA . VAL A 1 304 ? -20.025 -11.397 -27.675 1.00 97.69 304 VAL A CA 1
ATOM 2378 C C . VAL A 1 304 ? -19.094 -10.192 -27.619 1.00 97.69 304 VAL A C 1
ATOM 2380 O O . VAL A 1 304 ? -19.008 -9.440 -28.585 1.00 97.69 304 VAL A O 1
ATOM 2383 N N . TYR A 1 305 ? -18.397 -10.045 -26.500 1.00 98.00 305 TYR A N 1
ATOM 2384 C CA . TYR A 1 305 ? -17.320 -9.089 -26.287 1.00 98.00 305 TYR A CA 1
ATOM 2385 C C . TYR A 1 305 ? -15.994 -9.834 -26.422 1.00 98.00 305 TYR A C 1
ATOM 2387 O O . TYR A 1 305 ? -15.780 -10.856 -25.758 1.00 98.00 305 TYR A O 1
ATOM 2395 N N . SER A 1 306 ? -15.114 -9.366 -27.304 1.00 97.88 306 SER A N 1
ATOM 2396 C CA . SER A 1 306 ? -13.746 -9.882 -27.391 1.00 97.88 306 SER A CA 1
ATOM 2397 C C . SER A 1 306 ? -12.963 -9.566 -26.108 1.00 97.88 306 SER A C 1
ATOM 2399 O O . SER A 1 306 ? -13.399 -8.760 -25.288 1.00 97.88 306 SER A O 1
ATOM 2401 N N . ALA A 1 307 ? -11.806 -10.202 -25.915 1.00 96.62 307 ALA A N 1
ATOM 2402 C CA . ALA A 1 307 ? -10.919 -9.871 -24.796 1.00 96.62 307 ALA A CA 1
ATOM 2403 C C . ALA A 1 307 ? -10.484 -8.390 -24.828 1.00 96.62 307 ALA A C 1
ATOM 2405 O O . ALA A 1 307 ? -10.437 -7.736 -23.789 1.00 96.62 307 ALA A O 1
ATOM 2406 N N . ASP A 1 308 ? -10.258 -7.840 -26.026 1.00 95.00 308 ASP A N 1
ATOM 2407 C CA . ASP A 1 308 ? -9.927 -6.424 -26.211 1.00 95.00 308 ASP A CA 1
ATOM 2408 C C . ASP A 1 308 ? -11.096 -5.507 -25.842 1.00 95.00 308 ASP A C 1
ATOM 2410 O O . ASP A 1 308 ? -10.883 -4.498 -25.175 1.00 95.00 308 ASP A O 1
ATOM 2414 N N . ASP A 1 309 ? -12.335 -5.879 -26.186 1.00 96.00 309 ASP A N 1
ATOM 2415 C CA . ASP A 1 309 ? -13.517 -5.124 -25.749 1.00 96.00 309 ASP A CA 1
ATOM 2416 C C . ASP A 1 309 ? -13.635 -5.140 -24.217 1.00 96.00 309 ASP A C 1
ATOM 2418 O O . ASP A 1 309 ? -13.868 -4.106 -23.595 1.00 96.00 309 ASP A O 1
ATOM 2422 N N . VAL A 1 310 ? -13.448 -6.309 -23.590 1.00 97.06 310 VAL A N 1
ATOM 2423 C CA . VAL A 1 310 ? -13.501 -6.468 -22.127 1.00 97.06 310 VAL A CA 1
ATOM 2424 C C . VAL A 1 310 ? -12.464 -5.573 -21.443 1.00 97.06 310 VAL A C 1
ATOM 2426 O O . VAL A 1 310 ? -12.818 -4.880 -20.489 1.00 97.06 310 VAL A O 1
ATOM 2429 N N . ARG A 1 311 ? -11.223 -5.536 -21.947 1.00 94.94 311 ARG A N 1
ATOM 2430 C CA . ARG A 1 311 ? -10.168 -4.630 -21.466 1.00 94.94 311 ARG A CA 1
ATOM 2431 C C . ARG A 1 311 ? -10.527 -3.161 -21.659 1.00 94.94 311 ARG A C 1
ATOM 2433 O O . ARG A 1 311 ? -10.425 -2.386 -20.716 1.00 94.94 311 ARG A O 1
ATOM 2440 N N . ALA A 1 312 ? -10.992 -2.784 -22.849 1.00 93.50 312 ALA A N 1
ATOM 2441 C CA . ALA A 1 312 ? -11.316 -1.396 -23.174 1.00 93.50 312 ALA A CA 1
ATOM 2442 C C . ALA A 1 312 ? -12.411 -0.812 -22.261 1.00 93.50 312 ALA A C 1
ATOM 2444 O O . ALA A 1 312 ? -12.404 0.382 -21.970 1.00 93.50 312 ALA A O 1
ATOM 2445 N N . TYR A 1 313 ? -13.334 -1.648 -21.774 1.00 95.31 313 TYR A N 1
ATOM 2446 C CA . TYR A 1 313 ? -14.362 -1.236 -20.813 1.00 95.31 313 TYR A CA 1
ATOM 2447 C C . TYR A 1 313 ? -13.896 -1.201 -19.346 1.00 95.31 313 TYR A C 1
ATOM 2449 O O . TYR A 1 313 ? -14.621 -0.652 -18.505 1.00 95.31 313 TYR A O 1
ATOM 2457 N N . ASN A 1 314 ? -12.730 -1.778 -19.040 1.00 95.62 314 ASN A N 1
ATOM 2458 C CA . ASN A 1 314 ? -12.216 -2.034 -17.691 1.00 95.62 314 ASN A CA 1
ATOM 2459 C C . ASN A 1 314 ? -10.721 -1.679 -17.587 1.00 95.62 314 ASN A C 1
ATOM 2461 O O . ASN A 1 314 ? -9.896 -2.525 -17.245 1.00 95.62 314 ASN A O 1
ATOM 2465 N N . VAL A 1 315 ? -10.382 -0.431 -17.916 1.00 92.75 315 VAL A N 1
ATOM 2466 C CA . VAL A 1 315 ? -9.022 0.111 -17.773 1.00 92.75 315 VAL A CA 1
ATOM 2467 C C . VAL A 1 315 ? -8.672 0.242 -16.283 1.00 92.75 315 VAL A C 1
ATOM 2469 O O . VAL A 1 315 ? -9.512 0.691 -15.508 1.00 92.75 315 VAL A O 1
ATOM 2472 N N . LEU A 1 316 ? -7.459 -0.177 -15.901 1.00 93.25 316 LEU A N 1
ATOM 2473 C CA . LEU A 1 316 ? -6.940 -0.173 -14.521 1.00 93.25 316 LEU A CA 1
ATOM 2474 C C . LEU A 1 316 ? -5.634 0.643 -14.419 1.00 93.25 316 LEU A C 1
ATOM 2476 O O . LEU A 1 316 ? -4.609 0.111 -13.985 1.00 93.25 316 LEU A O 1
ATOM 2480 N N . ASP A 1 317 ? -5.652 1.885 -14.910 1.00 86.81 317 ASP A N 1
ATOM 2481 C CA . ASP A 1 317 ? -4.481 2.773 -15.039 1.00 86.81 317 ASP A CA 1
ATOM 2482 C C . ASP A 1 317 ? -4.176 3.597 -13.774 1.00 86.81 317 ASP A C 1
ATOM 2484 O O . ASP A 1 317 ? -3.121 4.218 -13.657 1.00 86.81 317 ASP A O 1
ATOM 2488 N N . GLY A 1 318 ? -5.071 3.591 -12.785 1.00 80.81 318 GLY A N 1
ATOM 2489 C CA . GLY A 1 318 ? -4.885 4.302 -11.527 1.00 80.81 318 GLY A CA 1
ATOM 2490 C C . GLY A 1 318 ? -4.787 5.827 -11.669 1.00 80.81 318 GLY A C 1
ATOM 2491 O O . GLY A 1 318 ? -4.272 6.487 -10.759 1.00 80.81 318 GLY A O 1
ATOM 2492 N N . ASN A 1 319 ? -5.265 6.414 -12.776 1.00 73.69 319 ASN A N 1
ATOM 2493 C CA . ASN A 1 319 ? -5.130 7.841 -13.063 1.00 73.69 319 ASN A CA 1
ATOM 2494 C C . ASN A 1 319 ? -6.477 8.594 -12.974 1.00 73.69 319 ASN A C 1
ATOM 2496 O O . ASN A 1 319 ? -7.438 8.249 -13.661 1.00 73.69 319 ASN A O 1
ATOM 2500 N N . PRO A 1 320 ? -6.595 9.679 -12.180 1.00 72.44 320 PRO A N 1
ATOM 2501 C CA . PRO A 1 320 ? -5.603 10.255 -11.260 1.00 72.44 320 PRO A CA 1
ATOM 2502 C C . PRO A 1 320 ? -5.568 9.576 -9.882 1.00 72.44 320 PRO A C 1
ATOM 2504 O O . PRO A 1 320 ? -4.805 9.995 -9.015 1.00 72.44 320 PRO A O 1
ATOM 2507 N N . ASN A 1 321 ? -6.435 8.588 -9.646 1.00 86.00 321 ASN A N 1
ATOM 2508 C CA . ASN A 1 321 ? -6.559 7.888 -8.373 1.00 86.00 321 ASN A CA 1
ATOM 2509 C C . ASN A 1 321 ? -6.408 6.382 -8.586 1.00 86.00 321 ASN A C 1
ATOM 2511 O O . ASN A 1 321 ? -6.945 5.879 -9.567 1.00 86.00 321 ASN A O 1
ATOM 2515 N N . PRO A 1 322 ? -5.799 5.654 -7.634 1.00 91.25 322 PRO A N 1
ATOM 2516 C CA . PRO A 1 322 ? -5.610 4.216 -7.762 1.00 91.25 322 PRO A CA 1
ATOM 2517 C C . PRO A 1 322 ? -6.955 3.480 -7.877 1.00 91.25 322 PRO A C 1
ATOM 2519 O O . PRO A 1 322 ? -7.859 3.672 -7.046 1.00 91.25 322 PRO A O 1
ATOM 2522 N N . ASP A 1 323 ? -7.059 2.619 -8.887 1.00 95.75 323 ASP A N 1
ATOM 2523 C CA . ASP A 1 323 ? -8.233 1.803 -9.179 1.00 95.75 323 ASP A CA 1
ATOM 2524 C C . ASP A 1 323 ? -8.389 0.692 -8.155 1.00 95.75 323 ASP A C 1
ATOM 2526 O O . ASP A 1 323 ? -7.413 0.221 -7.580 1.00 95.75 323 ASP A O 1
ATOM 2530 N N . ILE A 1 324 ? -9.620 0.239 -7.917 1.00 96.50 324 ILE A N 1
ATOM 2531 C CA . ILE A 1 324 ? -9.847 -0.950 -7.091 1.00 96.50 324 ILE A CA 1
ATOM 2532 C C . ILE A 1 324 ? -9.358 -2.160 -7.880 1.00 96.50 324 ILE A C 1
ATOM 2534 O O . ILE A 1 324 ? -9.824 -2.390 -8.989 1.00 96.50 324 ILE A O 1
ATOM 2538 N N . LEU A 1 325 ? -8.458 -2.943 -7.292 1.00 97.75 325 LEU A N 1
ATOM 2539 C CA . LEU A 1 325 ? -7.918 -4.164 -7.881 1.00 97.75 325 LEU A CA 1
ATOM 2540 C C . LEU A 1 325 ? -8.603 -5.416 -7.323 1.00 97.75 325 LEU A C 1
ATOM 2542 O O . LEU A 1 325 ? -8.693 -6.417 -8.017 1.00 97.75 325 LEU A O 1
ATOM 2546 N N . THR A 1 326 ? -9.165 -5.380 -6.116 1.00 96.88 326 THR A N 1
ATOM 2547 C CA . THR A 1 326 ? -9.996 -6.481 -5.592 1.00 96.88 326 THR A CA 1
ATOM 2548 C C . THR A 1 326 ? -11.380 -6.447 -6.240 1.00 96.88 326 THR A C 1
ATOM 2550 O O . THR A 1 326 ? -12.275 -5.731 -5.776 1.00 96.88 326 THR A O 1
ATOM 2553 N N . ASN A 1 327 ? -11.542 -7.185 -7.339 1.00 97.50 327 ASN A N 1
ATOM 2554 C CA . ASN A 1 327 ? -12.732 -7.167 -8.187 1.00 97.50 327 ASN A CA 1
ATOM 2555 C C . ASN A 1 327 ? -13.323 -8.562 -8.388 1.00 97.50 327 ASN A C 1
ATOM 2557 O O . ASN A 1 327 ? -12.696 -9.584 -8.133 1.00 97.50 327 ASN A O 1
ATOM 2561 N N . THR A 1 328 ? -14.544 -8.582 -8.911 1.00 97.25 328 THR A N 1
ATOM 2562 C CA . THR A 1 328 ? -15.198 -9.758 -9.490 1.00 97.25 328 THR A CA 1
ATOM 2563 C C . THR A 1 328 ? -15.858 -9.374 -10.810 1.00 97.25 328 THR A C 1
ATOM 2565 O O . THR A 1 328 ? -16.226 -8.214 -11.015 1.00 97.25 328 THR A O 1
ATOM 2568 N N . TRP A 1 329 ? -16.028 -10.334 -11.720 1.00 97.62 329 TRP A N 1
ATOM 2569 C CA . TRP A 1 329 ? -16.715 -10.078 -12.984 1.00 97.62 329 TRP A CA 1
ATOM 2570 C C . TRP A 1 329 ? -18.219 -9.861 -12.788 1.00 97.62 329 TRP A C 1
ATOM 2572 O O . TRP A 1 329 ? -18.911 -10.641 -12.133 1.00 97.62 329 TRP A O 1
ATOM 2582 N N . GLY A 1 330 ? -18.739 -8.815 -13.423 1.00 96.94 330 GLY A N 1
ATOM 2583 C CA . GLY A 1 330 ? -20.155 -8.497 -13.491 1.00 96.94 330 GLY A CA 1
ATOM 2584 C C . GLY A 1 330 ? -20.510 -7.779 -14.791 1.00 96.94 330 GLY A C 1
ATOM 2585 O O . GLY A 1 330 ? -19.854 -7.927 -15.820 1.00 96.94 330 GLY A O 1
ATOM 2586 N N . THR A 1 331 ? -21.598 -7.009 -14.755 1.00 97.38 331 THR A N 1
ATOM 2587 C CA . THR A 1 331 ? -22.057 -6.217 -15.907 1.00 97.38 331 THR A CA 1
ATOM 2588 C C . THR A 1 331 ? -22.515 -4.832 -15.463 1.00 97.38 331 THR A C 1
ATOM 2590 O O . THR A 1 331 ? -23.120 -4.713 -14.389 1.00 97.38 331 THR A O 1
ATOM 2593 N N . ARG A 1 332 ? -22.336 -3.809 -16.306 1.00 96.94 332 ARG A N 1
ATOM 2594 C CA . ARG A 1 332 ? -22.979 -2.489 -16.154 1.00 96.94 332 ARG A CA 1
ATOM 2595 C C . ARG A 1 332 ? -23.818 -2.142 -17.380 1.00 96.94 332 ARG A C 1
ATOM 2597 O O . ARG A 1 332 ? -23.594 -2.682 -18.458 1.00 96.94 332 ARG A O 1
ATOM 2604 N N . ASN A 1 333 ? -24.810 -1.271 -17.196 1.00 96.69 333 ASN A N 1
ATOM 2605 C CA . ASN A 1 333 ? -25.569 -0.712 -18.312 1.00 96.69 333 ASN A CA 1
ATOM 2606 C C . ASN A 1 333 ? -24.835 0.529 -18.823 1.00 96.69 333 ASN A C 1
ATOM 2608 O O . ASN A 1 333 ? -24.653 1.477 -18.061 1.00 96.69 333 ASN A O 1
ATOM 2612 N N . GLU A 1 334 ? -24.477 0.542 -20.100 1.00 94.94 334 GLU A N 1
ATOM 2613 C CA . GLU A 1 334 ? -24.112 1.767 -20.807 1.00 94.94 334 GLU A CA 1
ATOM 2614 C C . GLU A 1 334 ? -25.300 2.241 -21.622 1.00 94.94 334 GLU A C 1
ATOM 2616 O O . GLU A 1 334 ? -26.008 1.432 -22.219 1.00 94.94 334 GLU A O 1
ATOM 2621 N N . CYS A 1 335 ? -25.540 3.549 -21.611 1.00 94.25 335 CYS A N 1
ATOM 2622 C CA . CYS A 1 335 ? -26.663 4.163 -22.296 1.00 94.25 335 CYS A CA 1
ATOM 2623 C C . CYS A 1 335 ? -26.170 5.308 -23.174 1.00 94.25 335 CYS A C 1
ATOM 2625 O O . CYS A 1 335 ? -25.511 6.226 -22.690 1.00 94.25 335 CYS A O 1
ATOM 2627 N N . MET A 1 336 ? -26.560 5.299 -24.444 1.00 93.25 336 MET A N 1
ATOM 2628 C CA . MET A 1 336 ? -26.416 6.450 -25.328 1.00 93.25 336 MET A CA 1
ATOM 2629 C C . MET A 1 336 ? -27.771 7.138 -25.463 1.00 93.25 336 MET A C 1
ATOM 2631 O O . MET A 1 336 ? -28.751 6.509 -25.864 1.00 93.25 336 MET A O 1
ATOM 2635 N N . CYS A 1 337 ? -27.828 8.428 -25.137 1.00 94.81 337 CYS A N 1
ATOM 2636 C CA . CYS A 1 337 ? -29.037 9.234 -25.268 1.00 94.81 337 CYS A CA 1
ATOM 2637 C C . CYS A 1 337 ? -28.911 10.189 -26.457 1.00 94.81 337 CYS A C 1
ATOM 2639 O O . CYS A 1 337 ? -27.945 10.942 -26.553 1.00 94.81 337 CYS A O 1
ATOM 2641 N N . ILE A 1 338 ? -29.900 10.173 -27.349 1.00 93.69 338 ILE A N 1
ATOM 2642 C CA . ILE A 1 338 ? -29.998 11.094 -28.485 1.00 93.69 338 ILE A CA 1
ATOM 2643 C C . ILE A 1 338 ? -31.305 11.883 -28.409 1.00 93.69 338 ILE A C 1
ATOM 2645 O O . ILE A 1 338 ? -32.340 11.364 -27.985 1.00 93.69 338 ILE A O 1
ATOM 2649 N N . HIS A 1 339 ? -31.258 13.151 -28.813 1.00 92.38 339 HIS A N 1
ATOM 2650 C CA . HIS A 1 339 ? -32.446 13.992 -28.933 1.00 92.38 339 HIS A CA 1
ATOM 2651 C C . HIS A 1 339 ? -33.059 13.828 -30.326 1.00 92.38 339 HIS A C 1
ATOM 2653 O O . HIS A 1 339 ? -32.390 14.078 -31.326 1.00 92.38 339 HIS A O 1
ATOM 2659 N N . ILE A 1 340 ? -34.336 13.451 -30.385 1.00 90.06 340 ILE A N 1
ATOM 2660 C CA . ILE A 1 340 ? -35.128 13.395 -31.619 1.00 90.06 340 ILE A CA 1
ATOM 2661 C C . ILE A 1 340 ? -36.391 14.220 -31.377 1.00 90.06 340 ILE A C 1
ATOM 2663 O O . ILE A 1 340 ? -37.175 13.892 -30.488 1.00 90.06 340 ILE A O 1
ATOM 2667 N N . ASP A 1 341 ? -36.554 15.318 -32.120 1.00 82.31 341 ASP A N 1
ATOM 2668 C CA . ASP A 1 341 ? -37.745 16.182 -32.101 1.00 82.31 341 ASP A CA 1
ATOM 2669 C C . ASP A 1 341 ? -38.249 16.529 -30.681 1.00 82.31 341 ASP A C 1
ATOM 2671 O O . ASP A 1 341 ? -39.410 16.328 -30.335 1.00 82.31 341 ASP A O 1
ATOM 2675 N N . ALA A 1 342 ? -37.340 17.033 -29.836 1.00 87.50 342 ALA A N 1
ATOM 2676 C CA . ALA A 1 342 ? -37.551 17.391 -28.422 1.00 87.50 342 ALA A CA 1
ATOM 2677 C C . ALA A 1 342 ? -37.763 16.229 -27.424 1.00 87.50 342 ALA A C 1
ATOM 2679 O O . ALA A 1 342 ? -37.891 16.486 -26.228 1.00 87.50 342 ALA A O 1
ATOM 2680 N N . THR A 1 343 ? -37.707 14.966 -27.858 1.00 90.25 343 THR A N 1
ATOM 2681 C CA . THR A 1 343 ? -37.719 13.793 -26.963 1.00 90.25 343 THR A CA 1
ATOM 2682 C C . THR A 1 343 ? -36.304 13.243 -26.776 1.00 90.25 343 THR A C 1
ATOM 2684 O O . THR A 1 343 ? -35.583 13.038 -27.753 1.00 90.25 343 THR A O 1
ATOM 2687 N N . ILE A 1 344 ? -35.893 12.985 -25.529 1.00 94.38 344 ILE A N 1
ATOM 2688 C CA . ILE A 1 344 ? -34.649 12.259 -25.237 1.00 94.38 344 ILE A CA 1
ATOM 2689 C C . ILE A 1 344 ? -34.921 10.753 -25.307 1.00 94.38 344 ILE A C 1
ATOM 2691 O O . ILE A 1 344 ? -35.745 10.224 -24.565 1.00 94.38 344 ILE A O 1
ATOM 2695 N N . SER A 1 345 ? -34.257 10.065 -26.234 1.00 94.62 345 SER A N 1
ATOM 2696 C CA . SER A 1 345 ? -34.333 8.609 -26.374 1.00 94.62 345 SER A CA 1
ATOM 2697 C C . SER A 1 345 ? -32.999 8.005 -25.963 1.00 94.62 345 SER A C 1
ATOM 2699 O O . SER A 1 345 ? -31.981 8.290 -26.592 1.00 94.62 345 SER A O 1
ATOM 2701 N N . CYS A 1 346 ? -33.001 7.192 -24.908 1.00 95.69 346 CYS A N 1
ATOM 2702 C CA . CYS A 1 346 ? -31.812 6.501 -24.418 1.00 95.69 346 CYS A CA 1
ATOM 2703 C C . CYS A 1 346 ? -31.859 5.023 -24.804 1.00 95.69 346 CYS A C 1
ATOM 2705 O O . CYS A 1 346 ? -32.834 4.328 -24.523 1.00 95.69 346 CYS A O 1
ATOM 2707 N N . PHE A 1 347 ? -30.786 4.545 -25.421 1.00 93.94 347 PHE A N 1
ATOM 2708 C CA . PHE A 1 347 ? -30.590 3.146 -25.775 1.00 93.94 347 PHE A CA 1
ATOM 2709 C C . PHE A 1 347 ? -29.527 2.581 -24.851 1.00 93.94 347 PHE A C 1
ATOM 2711 O O . PHE A 1 347 ? -28.394 3.058 -24.879 1.00 93.94 347 PHE A O 1
ATOM 2718 N N . CYS A 1 348 ? -29.904 1.606 -24.026 1.00 95.88 348 CYS A N 1
ATOM 2719 C CA . CYS A 1 348 ? -29.000 0.987 -23.067 1.00 95.88 348 CYS A CA 1
ATOM 2720 C C . CYS A 1 348 ? -28.671 -0.451 -23.460 1.00 95.88 348 CYS A C 1
ATOM 2722 O O . CYS A 1 348 ? -29.550 -1.197 -23.894 1.00 95.88 348 CYS A O 1
ATOM 2724 N N . TRP A 1 349 ? -27.429 -0.862 -23.241 1.00 95.62 349 TRP A N 1
ATOM 2725 C CA . TRP A 1 349 ? -26.981 -2.244 -23.378 1.00 95.62 349 TRP A CA 1
ATOM 2726 C C . TRP A 1 349 ? -26.075 -2.616 -22.204 1.00 95.62 349 TRP A C 1
ATOM 2728 O O . TRP A 1 349 ? -25.540 -1.753 -21.511 1.00 95.62 349 TRP A O 1
ATOM 2738 N N . LYS A 1 350 ? -25.944 -3.918 -21.946 1.00 97.31 350 LYS A N 1
ATOM 2739 C CA . LYS A 1 350 ? -25.056 -4.423 -20.898 1.00 97.31 350 LYS A CA 1
ATOM 2740 C C . LYS A 1 350 ? -23.674 -4.675 -21.466 1.00 97.31 350 LYS A C 1
ATOM 2742 O O . LYS A 1 350 ? -23.578 -5.368 -22.470 1.00 97.31 350 LYS A O 1
ATOM 2747 N N . ILE A 1 351 ? -22.648 -4.200 -20.779 1.00 97.75 351 ILE A N 1
ATOM 2748 C CA . ILE A 1 351 ? -21.240 -4.462 -21.093 1.00 97.75 351 ILE A CA 1
ATOM 2749 C C . ILE A 1 351 ? -20.550 -5.199 -19.929 1.00 97.75 351 ILE A C 1
ATOM 2751 O O . ILE A 1 351 ? -21.081 -5.167 -18.807 1.00 97.75 351 ILE A O 1
ATOM 2755 N N . PRO A 1 352 ? -19.402 -5.863 -20.170 1.00 97.94 352 PRO A N 1
ATOM 2756 C CA . PRO A 1 352 ? -18.573 -6.447 -19.117 1.00 97.94 352 PRO A CA 1
ATOM 2757 C C . PRO A 1 352 ? -18.091 -5.373 -18.146 1.00 97.94 352 PRO A C 1
ATOM 2759 O O . PRO A 1 352 ? -17.707 -4.285 -18.571 1.00 97.94 352 PRO A O 1
ATOM 2762 N N . ASP A 1 353 ? -18.102 -5.674 -16.852 1.00 97.81 353 ASP A N 1
ATOM 2763 C CA . ASP A 1 353 ? -17.728 -4.708 -15.820 1.00 97.81 353 ASP A CA 1
ATOM 2764 C C . ASP A 1 353 ? -17.033 -5.389 -14.646 1.00 97.81 353 ASP A C 1
ATOM 2766 O O . ASP A 1 353 ? -17.547 -6.376 -14.113 1.00 97.81 353 ASP A O 1
ATOM 2770 N N . LEU A 1 354 ? -15.906 -4.836 -14.212 1.00 97.62 354 LEU A N 1
ATOM 2771 C CA . LEU A 1 354 ? -15.273 -5.189 -12.950 1.00 97.62 354 LEU A CA 1
ATOM 2772 C C . LEU A 1 354 ? -16.056 -4.550 -11.803 1.00 97.62 354 LEU A C 1
ATOM 2774 O O . LEU A 1 354 ? -16.185 -3.332 -11.692 1.00 97.62 354 LEU A O 1
ATOM 2778 N N . LYS A 1 355 ? -16.613 -5.396 -10.937 1.00 97.38 355 LYS A N 1
ATOM 2779 C CA . LYS A 1 355 ? -17.303 -4.974 -9.720 1.00 97.38 355 LYS A CA 1
ATOM 2780 C C . LYS A 1 355 ? -16.352 -5.072 -8.544 1.00 97.38 355 LYS A C 1
ATOM 2782 O O . LYS A 1 355 ? -15.865 -6.161 -8.242 1.00 97.38 355 LYS A O 1
ATOM 2787 N N . SER A 1 356 ? -16.175 -3.955 -7.842 1.00 95.44 356 SER A N 1
ATOM 2788 C CA . SER A 1 356 ? -15.439 -3.908 -6.581 1.00 95.44 356 SER A CA 1
ATOM 2789 C C . SER A 1 356 ? -15.958 -4.979 -5.624 1.00 95.44 356 SER A C 1
ATOM 2791 O O . SER A 1 356 ? -17.160 -5.033 -5.339 1.00 95.44 356 SER A O 1
ATOM 2793 N N . SER A 1 357 ? -15.056 -5.809 -5.119 1.00 95.38 357 SER A N 1
ATOM 2794 C CA . SER A 1 357 ? -15.360 -6.877 -4.178 1.00 95.38 357 SER A CA 1
ATOM 2795 C C . SER A 1 357 ? -14.358 -6.827 -3.037 1.00 95.38 357 SER A C 1
ATOM 2797 O O . SER A 1 357 ? -13.258 -7.361 -3.149 1.00 95.38 357 SER A O 1
ATOM 2799 N N . ALA A 1 358 ? -14.739 -6.178 -1.936 1.00 93.69 358 ALA A N 1
ATOM 2800 C CA . ALA A 1 358 ? -13.925 -6.161 -0.728 1.00 93.69 358 ALA A CA 1
ATOM 2801 C C . ALA A 1 358 ? -13.652 -7.593 -0.253 1.00 93.69 358 ALA A C 1
ATOM 2803 O O . ALA A 1 358 ? -14.578 -8.405 -0.150 1.00 93.69 358 ALA A O 1
ATOM 2804 N N . PHE A 1 359 ? -12.403 -7.885 0.095 1.00 92.88 359 PHE A N 1
ATOM 2805 C CA . PHE A 1 359 ? -12.073 -9.122 0.791 1.00 92.88 359 PHE A CA 1
ATOM 2806 C C . PHE A 1 359 ? -12.114 -8.882 2.302 1.00 92.88 359 PHE A C 1
ATOM 2808 O O . PHE A 1 359 ? -11.869 -7.774 2.778 1.00 92.88 359 PHE A O 1
ATOM 2815 N N . ASN A 1 360 ? -12.458 -9.918 3.063 1.00 93.31 360 ASN A N 1
ATOM 2816 C CA . ASN A 1 360 ? -12.473 -9.867 4.521 1.00 93.31 360 ASN A CA 1
ATOM 2817 C C . ASN A 1 360 ? -11.193 -10.514 5.059 1.00 93.31 360 ASN A C 1
ATOM 2819 O O . ASN A 1 360 ? -11.084 -11.742 5.025 1.00 93.31 360 ASN A O 1
ATOM 2823 N N . SER A 1 361 ? -10.243 -9.719 5.560 1.00 93.00 361 SER A N 1
ATOM 2824 C CA . SER A 1 361 ? -8.961 -10.223 6.075 1.00 93.00 361 SER A CA 1
ATOM 2825 C C . SER A 1 361 ? -9.128 -11.208 7.223 1.00 93.00 361 SER A C 1
ATOM 2827 O O . SER A 1 361 ? -8.362 -12.162 7.312 1.00 93.00 361 SER A O 1
ATOM 2829 N N . ASN A 1 362 ? -10.157 -11.044 8.060 1.00 90.19 362 ASN A N 1
ATOM 2830 C CA . ASN A 1 362 ? -10.409 -11.952 9.176 1.00 90.19 362 ASN A CA 1
ATOM 2831 C C . ASN A 1 362 ? -10.661 -13.387 8.679 1.00 90.19 362 ASN A C 1
ATOM 2833 O O . ASN A 1 362 ? -10.110 -14.339 9.219 1.00 90.19 362 ASN A O 1
ATOM 2837 N N . THR A 1 363 ? -11.447 -13.557 7.611 1.00 90.94 363 THR A N 1
ATOM 2838 C CA . THR A 1 363 ? -11.767 -14.890 7.074 1.00 90.94 363 THR A CA 1
ATOM 2839 C C . THR A 1 363 ? -10.792 -15.366 6.005 1.00 90.94 363 THR A C 1
ATOM 2841 O O . THR A 1 363 ? -10.467 -16.547 5.979 1.00 90.94 363 THR A O 1
ATOM 2844 N N . ALA A 1 364 ? -10.341 -14.474 5.118 1.00 91.31 364 ALA A N 1
ATOM 2845 C CA . ALA A 1 364 ? -9.487 -14.834 3.987 1.00 91.31 364 ALA A CA 1
ATOM 2846 C C . ALA A 1 364 ? -8.088 -15.253 4.452 1.00 91.31 364 ALA A C 1
ATOM 2848 O O . ALA A 1 364 ? -7.542 -16.232 3.955 1.00 91.31 364 ALA A O 1
ATOM 2849 N N . LEU A 1 365 ? -7.539 -14.555 5.450 1.00 91.88 365 LEU A N 1
ATOM 2850 C CA . LEU A 1 365 ? -6.193 -14.810 5.959 1.00 91.88 365 LEU A CA 1
ATOM 2851 C C . LEU A 1 365 ? -6.178 -15.792 7.143 1.00 91.88 365 LEU A C 1
ATOM 2853 O O . LEU A 1 365 ? -5.108 -16.160 7.604 1.00 91.88 365 LEU A O 1
ATOM 2857 N N . LEU A 1 366 ? -7.342 -16.268 7.609 1.00 82.81 366 LEU A N 1
ATOM 2858 C CA . LEU A 1 366 ? -7.487 -17.160 8.771 1.00 82.81 366 LEU A CA 1
ATOM 2859 C C . LEU A 1 366 ? -6.563 -18.396 8.790 1.00 82.81 366 LEU A C 1
ATOM 2861 O O . LEU A 1 366 ? -6.148 -18.775 9.889 1.00 82.81 366 LEU A O 1
ATOM 2865 N N . PRO A 1 367 ? -6.238 -19.062 7.659 1.00 80.56 367 PRO A N 1
ATOM 2866 C CA . PRO A 1 367 ? -5.331 -20.207 7.703 1.00 80.56 367 PRO A CA 1
ATOM 2867 C C . PRO A 1 367 ? -3.929 -19.841 8.209 1.00 80.56 367 PRO A C 1
ATOM 2869 O O . PRO A 1 367 ? -3.190 -20.728 8.633 1.00 80.56 367 PRO A O 1
ATOM 2872 N N . TYR A 1 368 ? -3.584 -18.551 8.214 1.00 81.00 368 TYR A N 1
ATOM 2873 C CA . TYR A 1 368 ? -2.264 -18.075 8.557 1.00 81.00 368 TYR A CA 1
ATOM 2874 C C . TYR A 1 368 ? -2.318 -16.912 9.548 1.00 81.00 368 TYR A C 1
ATOM 2876 O O . TYR A 1 368 ? -2.778 -15.816 9.246 1.00 81.00 368 TYR A O 1
ATOM 2884 N N . LYS A 1 369 ? -1.797 -17.147 10.749 1.00 75.81 369 LYS A N 1
ATOM 2885 C CA . LYS A 1 369 ? -1.684 -16.146 11.812 1.00 75.81 369 LYS A CA 1
ATOM 2886 C C . LYS A 1 369 ? -0.292 -16.175 12.409 1.00 75.81 369 LYS A C 1
ATOM 2888 O O . LYS A 1 369 ? 0.301 -17.248 12.521 1.00 75.81 369 LYS A O 1
ATOM 2893 N N . LEU A 1 370 ? 0.219 -15.001 12.781 1.00 73.88 370 LEU A N 1
ATOM 2894 C CA . LEU A 1 370 ? 1.544 -14.895 13.395 1.00 73.88 370 LEU A CA 1
ATOM 2895 C C . LEU A 1 370 ? 1.581 -15.522 14.791 1.00 73.88 370 LEU A C 1
ATOM 2897 O O . LEU A 1 370 ? 2.562 -16.174 15.139 1.00 73.88 370 LEU A O 1
ATOM 2901 N N . ASP A 1 371 ? 0.503 -15.366 15.561 1.00 80.62 371 ASP A N 1
ATOM 2902 C CA . ASP A 1 371 ? 0.362 -15.942 16.896 1.00 80.62 371 ASP A CA 1
ATOM 2903 C C . ASP A 1 371 ? -0.847 -16.895 16.951 1.00 80.62 371 ASP A C 1
ATOM 2905 O O . ASP A 1 371 ? -1.935 -16.538 16.493 1.00 80.62 371 ASP A O 1
ATOM 2909 N N . PRO A 1 372 ? -0.720 -18.113 17.517 1.00 82.38 372 PRO A N 1
ATOM 2910 C CA . PRO A 1 372 ? -1.840 -19.040 17.668 1.00 82.38 372 PRO A CA 1
ATOM 2911 C C . PRO A 1 372 ? -3.033 -18.499 18.473 1.00 82.38 372 PRO A C 1
ATOM 2913 O O . PRO A 1 372 ? -4.140 -19.018 18.320 1.00 82.38 372 PRO A O 1
ATOM 2916 N N . GLY A 1 373 ? -2.830 -17.499 19.325 1.00 82.69 373 GLY A N 1
ATOM 2917 C CA . GLY A 1 373 ? -3.853 -16.807 20.101 1.00 82.69 373 GLY A CA 1
ATOM 2918 C C . GLY A 1 373 ? -4.646 -15.767 19.310 1.00 82.69 373 GLY A C 1
ATOM 2919 O O . GLY A 1 373 ? -5.736 -15.412 19.749 1.00 82.69 373 GLY A O 1
ATOM 2920 N N . HIS A 1 374 ? -4.156 -15.339 18.144 1.00 86.69 374 HIS A N 1
ATOM 2921 C CA . HIS A 1 374 ? -4.844 -14.357 17.311 1.00 86.69 374 HIS A CA 1
ATOM 2922 C C . HIS A 1 374 ? -6.111 -14.908 16.637 1.00 86.69 374 HIS A C 1
ATOM 2924 O O . HIS A 1 374 ? -6.228 -16.103 16.307 1.00 86.69 374 HIS A O 1
ATOM 2930 N N . ILE A 1 375 ? -7.052 -13.994 16.419 1.00 78.50 375 ILE A N 1
ATOM 2931 C CA . ILE A 1 375 ? -8.288 -14.139 15.661 1.00 78.50 375 ILE A CA 1
ATOM 2932 C C . ILE A 1 375 ? -8.020 -13.755 14.201 1.00 78.50 375 ILE A C 1
ATOM 2934 O O . ILE A 1 375 ? -7.453 -12.709 13.904 1.00 78.50 375 ILE A O 1
ATOM 2938 N N . GLY A 1 376 ? -8.472 -14.586 13.259 1.00 81.12 376 GLY A N 1
ATOM 2939 C CA . GLY A 1 376 ? -8.285 -14.298 11.835 1.00 81.12 376 GLY A CA 1
ATOM 2940 C C . GLY A 1 376 ? -6.816 -14.288 11.422 1.00 81.12 376 GLY A C 1
ATOM 2941 O O . GLY A 1 376 ? -5.983 -14.937 12.054 1.00 81.12 376 GLY A O 1
ATOM 2942 N N . GLY A 1 377 ? -6.500 -13.548 10.358 1.00 86.19 377 GLY A N 1
ATOM 2943 C CA . GLY A 1 377 ? -5.117 -13.261 9.977 1.00 86.19 377 GLY A CA 1
ATOM 2944 C C . GLY A 1 377 ? -4.617 -11.947 10.564 1.00 86.19 377 GLY A C 1
ATOM 2945 O O . GLY A 1 377 ? -4.308 -11.032 9.810 1.00 86.19 377 GLY A O 1
ATOM 2946 N N . THR A 1 378 ? -4.585 -11.818 11.893 1.00 92.44 378 THR A N 1
ATOM 2947 C CA . THR A 1 378 ? -3.870 -10.718 12.569 1.00 92.44 378 THR A CA 1
ATOM 2948 C C . THR A 1 378 ? -2.362 -10.958 12.496 1.00 92.44 378 THR A C 1
ATOM 2950 O O . THR A 1 378 ? -1.868 -12.040 12.848 1.00 92.44 378 THR A O 1
ATOM 2953 N N . GLY A 1 379 ? -1.620 -9.941 12.067 1.00 92.50 379 GLY A N 1
ATOM 2954 C CA . GLY A 1 379 ? -0.167 -9.947 11.998 1.00 92.50 379 GLY A CA 1
ATOM 2955 C C . GLY A 1 379 ? 0.394 -9.098 10.860 1.00 92.50 379 GLY A C 1
ATOM 2956 O O . GLY A 1 379 ? -0.278 -8.254 10.281 1.00 92.50 379 GLY A O 1
ATOM 2957 N N . LYS A 1 380 ? 1.655 -9.340 10.518 1.00 92.69 380 LYS A N 1
ATOM 2958 C CA . LYS A 1 380 ? 2.345 -8.720 9.384 1.00 92.69 380 LYS A CA 1
ATOM 2959 C C . LYS A 1 380 ? 2.163 -9.567 8.133 1.00 92.69 380 LYS A C 1
ATOM 2961 O O . LYS A 1 380 ? 2.477 -10.759 8.151 1.00 92.69 380 LYS A O 1
ATOM 2966 N N . PHE A 1 381 ? 1.692 -8.945 7.060 1.00 94.19 381 PHE A N 1
ATOM 2967 C CA . PHE A 1 381 ? 1.471 -9.589 5.770 1.00 94.19 381 PHE A CA 1
ATOM 2968 C C . PHE A 1 381 ? 2.145 -8.805 4.653 1.00 94.19 381 PHE A C 1
ATOM 2970 O O . PHE A 1 381 ? 2.158 -7.572 4.661 1.00 94.19 381 PHE A O 1
ATOM 2977 N N . THR A 1 382 ? 2.652 -9.542 3.673 1.00 95.00 382 THR A N 1
ATOM 2978 C CA . THR A 1 382 ? 3.073 -8.991 2.389 1.00 95.00 382 THR A CA 1
ATOM 2979 C C . THR A 1 382 ? 2.032 -9.378 1.349 1.00 95.00 382 THR A C 1
ATOM 2981 O O . THR A 1 382 ? 1.710 -10.557 1.180 1.00 95.00 382 THR A O 1
ATOM 2984 N N . PHE A 1 383 ? 1.486 -8.379 0.668 1.00 96.12 383 PHE A N 1
ATOM 2985 C CA . PHE A 1 383 ? 0.638 -8.566 -0.495 1.00 96.12 383 PHE A CA 1
ATOM 2986 C C . PHE A 1 383 ? 1.483 -8.492 -1.759 1.00 96.12 383 PHE A C 1
ATOM 2988 O O . PHE A 1 383 ? 2.388 -7.669 -1.835 1.00 96.12 383 PHE A O 1
ATOM 2995 N N . LEU A 1 384 ? 1.171 -9.331 -2.739 1.00 95.81 384 LEU A N 1
ATOM 2996 C CA . LEU A 1 384 ? 1.824 -9.372 -4.042 1.00 95.81 384 LEU A CA 1
ATOM 2997 C C . LEU A 1 384 ? 0.768 -9.172 -5.119 1.00 95.81 384 LEU A C 1
ATOM 2999 O O . LEU A 1 384 ? -0.130 -10.001 -5.262 1.00 95.81 384 LEU A O 1
ATOM 3003 N N . LEU A 1 385 ? 0.902 -8.102 -5.892 1.00 97.00 385 LEU A N 1
ATOM 3004 C CA . LEU A 1 385 ? 0.220 -7.957 -7.166 1.00 97.00 385 LEU A CA 1
ATOM 3005 C C . LEU A 1 385 ? 1.078 -8.631 -8.234 1.00 97.00 385 LEU A C 1
ATOM 3007 O O . LEU A 1 385 ? 2.239 -8.283 -8.410 1.00 97.00 385 LEU A O 1
ATOM 3011 N N . GLN A 1 386 ? 0.501 -9.593 -8.941 1.00 96.12 386 GLN A N 1
ATOM 3012 C CA . GLN A 1 386 ? 1.073 -10.221 -10.124 1.00 96.12 386 GLN A CA 1
ATOM 3013 C C . GLN A 1 386 ? 0.202 -9.860 -11.319 1.00 96.12 386 GLN A C 1
ATOM 3015 O O . GLN A 1 386 ? -0.997 -10.124 -11.301 1.00 96.12 386 GLN A O 1
ATOM 3020 N N . VAL A 1 387 ? 0.799 -9.304 -12.366 1.00 95.31 387 VAL A N 1
ATOM 3021 C CA . VAL A 1 387 ? 0.114 -8.998 -13.626 1.00 95.31 387 VAL A CA 1
ATOM 3022 C C . VAL A 1 387 ? 0.797 -9.755 -14.750 1.00 95.31 387 VAL A C 1
ATOM 3024 O O . VAL A 1 387 ? 2.021 -9.714 -14.868 1.00 95.31 387 VAL A O 1
ATOM 3027 N N . ILE A 1 388 ? 0.011 -10.445 -15.568 1.00 93.81 388 ILE A N 1
ATOM 3028 C CA . ILE A 1 388 ? 0.473 -11.196 -16.731 1.00 93.81 388 ILE A CA 1
ATOM 3029 C C . ILE A 1 388 ? -0.081 -10.518 -17.980 1.00 93.81 388 ILE A C 1
ATOM 3031 O O . ILE A 1 388 ? -1.272 -10.210 -18.054 1.00 93.81 388 ILE A O 1
ATOM 3035 N N . ASP A 1 389 ? 0.786 -10.250 -18.953 1.00 92.56 389 ASP A N 1
ATOM 3036 C CA . ASP A 1 389 ? 0.384 -9.658 -20.228 1.00 92.56 389 ASP A CA 1
ATOM 3037 C C . ASP A 1 389 ? 0.026 -10.707 -21.289 1.00 92.56 389 ASP A C 1
ATOM 3039 O O . ASP A 1 389 ? 0.284 -11.902 -21.142 1.00 92.56 389 ASP A O 1
ATOM 3043 N N . THR A 1 390 ? -0.531 -10.253 -22.411 1.00 92.94 390 THR A N 1
ATOM 3044 C CA . THR A 1 390 ? -0.918 -11.113 -23.544 1.00 92.94 390 THR A CA 1
ATOM 3045 C C . THR A 1 390 ? 0.254 -11.838 -24.223 1.00 92.94 390 THR A C 1
ATOM 3047 O O . THR A 1 390 ? 0.029 -12.712 -25.060 1.00 92.94 390 THR A O 1
ATOM 3050 N N . SER A 1 391 ? 1.500 -11.475 -23.904 1.00 88.44 391 SER A N 1
ATOM 3051 C CA . SER A 1 391 ? 2.723 -12.157 -24.348 1.00 88.44 391 SER A CA 1
ATOM 3052 C C . SER A 1 391 ? 3.251 -13.159 -23.307 1.00 88.44 391 SER A C 1
ATOM 3054 O O . SER A 1 391 ? 4.237 -13.848 -23.577 1.00 88.44 391 SER A O 1
ATOM 3056 N N . GLY A 1 392 ? 2.619 -13.261 -22.132 1.00 89.12 392 GLY A N 1
ATOM 3057 C CA . GLY A 1 392 ? 3.041 -14.099 -21.009 1.00 89.12 392 GLY A CA 1
ATOM 3058 C C . GLY A 1 392 ? 4.137 -13.487 -20.128 1.00 89.12 392 GLY A C 1
ATOM 3059 O O . GLY A 1 392 ? 4.692 -14.190 -19.280 1.00 89.12 392 GLY A O 1
ATOM 3060 N N . ASN A 1 393 ? 4.474 -12.206 -20.310 1.00 86.44 393 ASN A N 1
ATOM 3061 C CA . ASN A 1 393 ? 5.391 -11.497 -19.418 1.00 86.44 393 ASN A CA 1
ATOM 3062 C C . ASN A 1 393 ? 4.713 -11.252 -18.071 1.00 86.44 393 ASN A C 1
ATOM 3064 O O . ASN A 1 393 ? 3.510 -11.010 -18.021 1.00 86.44 393 ASN A O 1
ATOM 3068 N N . GLN A 1 394 ? 5.493 -11.282 -16.989 1.00 89.38 394 GLN A N 1
ATOM 3069 C CA . GLN A 1 394 ? 4.979 -11.126 -15.627 1.00 89.38 394 GLN A CA 1
ATOM 3070 C C . GLN A 1 394 ? 5.577 -9.891 -14.958 1.00 89.38 394 GLN A C 1
ATOM 3072 O O . GLN A 1 394 ? 6.788 -9.666 -15.023 1.00 89.38 394 GLN A O 1
ATOM 3077 N N . TYR A 1 395 ? 4.725 -9.118 -14.301 1.00 89.88 395 TYR A N 1
ATOM 3078 C CA . TYR A 1 395 ? 5.050 -7.889 -13.590 1.00 89.88 395 TYR A CA 1
ATOM 3079 C C . TYR A 1 395 ? 4.571 -8.000 -12.154 1.00 89.88 395 TYR A C 1
ATOM 3081 O O . TYR A 1 395 ? 3.569 -8.667 -11.884 1.00 89.88 395 TYR A O 1
ATOM 3089 N N . TYR A 1 396 ? 5.294 -7.351 -11.248 1.00 91.88 396 TYR A N 1
ATOM 3090 C CA . TYR A 1 396 ? 5.065 -7.504 -9.824 1.00 91.88 396 TYR A CA 1
ATOM 3091 C C . TYR A 1 396 ? 5.166 -6.190 -9.092 1.00 91.88 396 TYR A C 1
ATOM 3093 O O . TYR A 1 396 ? 6.016 -5.365 -9.416 1.00 91.88 396 TYR A O 1
ATOM 3101 N N . ASP A 1 397 ? 4.364 -6.100 -8.046 1.00 94.56 397 ASP A N 1
ATOM 3102 C CA . ASP A 1 397 ? 4.539 -5.133 -6.982 1.00 94.56 397 ASP A CA 1
ATOM 3103 C C . ASP A 1 397 ? 4.188 -5.771 -5.641 1.00 94.56 397 ASP A C 1
ATOM 3105 O O . ASP A 1 397 ? 3.353 -6.686 -5.588 1.00 94.56 397 ASP A O 1
ATOM 3109 N N . ILE A 1 398 ? 4.832 -5.319 -4.568 1.00 95.19 398 ILE A N 1
ATOM 3110 C CA . ILE A 1 398 ? 4.510 -5.773 -3.219 1.00 95.19 398 ILE A CA 1
ATOM 3111 C C . ILE A 1 398 ? 4.119 -4.618 -2.314 1.00 95.19 398 ILE A C 1
ATOM 3113 O O . ILE A 1 398 ? 4.716 -3.553 -2.347 1.00 95.19 398 ILE A O 1
ATOM 3117 N N . GLN A 1 399 ? 3.184 -4.888 -1.406 1.00 96.50 399 GLN A N 1
ATOM 3118 C CA . GLN A 1 399 ? 2.861 -3.963 -0.331 1.00 96.50 399 GLN A CA 1
ATOM 3119 C C . GLN A 1 399 ? 2.841 -4.671 1.015 1.00 96.50 399 GLN A C 1
ATOM 3121 O O . GLN A 1 399 ? 2.205 -5.711 1.194 1.00 96.50 399 GLN A O 1
ATOM 3126 N N . LYS A 1 400 ? 3.511 -4.066 1.991 1.00 94.81 400 LYS A N 1
ATOM 3127 C CA . LYS A 1 400 ? 3.607 -4.564 3.365 1.00 94.81 400 LYS A CA 1
ATOM 3128 C C . LYS A 1 400 ? 2.554 -3.898 4.236 1.00 94.81 400 LYS A C 1
ATOM 3130 O O . LYS A 1 400 ? 2.377 -2.679 4.173 1.00 94.81 400 LYS A O 1
ATOM 3135 N N . ALA A 1 401 ? 1.863 -4.688 5.051 1.00 94.19 401 ALA A N 1
ATOM 3136 C CA . ALA A 1 401 ? 0.808 -4.191 5.923 1.00 94.19 401 ALA A CA 1
ATOM 3137 C C . ALA A 1 401 ? 0.779 -4.904 7.277 1.00 94.19 401 ALA A C 1
ATOM 3139 O O . ALA A 1 401 ? 1.046 -6.104 7.386 1.00 94.19 401 ALA A O 1
ATOM 3140 N N . TRP A 1 402 ? 0.386 -4.151 8.302 1.00 94.50 402 TRP A N 1
ATOM 3141 C CA . TRP A 1 402 ? -0.003 -4.686 9.600 1.00 94.50 402 TRP A CA 1
ATOM 3142 C C . TRP A 1 402 ? -1.512 -4.872 9.605 1.00 94.50 402 TRP A C 1
ATOM 3144 O O . TRP A 1 402 ? -2.272 -3.904 9.536 1.00 94.50 402 TRP A O 1
ATOM 3154 N N . ILE A 1 403 ? -1.920 -6.133 9.630 1.00 94.12 403 ILE A N 1
ATOM 3155 C CA . ILE A 1 403 ? -3.309 -6.541 9.685 1.00 94.12 403 ILE A CA 1
ATOM 3156 C C . ILE A 1 403 ? -3.695 -6.754 11.141 1.00 94.12 403 ILE A C 1
ATOM 3158 O O . ILE A 1 403 ? -3.085 -7.566 11.833 1.00 94.12 403 ILE A O 1
ATOM 3162 N N . ASP A 1 404 ? -4.746 -6.082 11.571 1.00 93.19 404 ASP A N 1
ATOM 3163 C CA . ASP A 1 404 ? -5.353 -6.261 12.874 1.00 93.19 404 ASP A CA 1
ATOM 3164 C C . ASP A 1 404 ? -6.828 -6.633 12.724 1.00 93.19 404 ASP A C 1
ATOM 3166 O O . ASP A 1 404 ? -7.636 -5.872 12.198 1.00 93.19 404 ASP A O 1
ATOM 3170 N N . ASN A 1 405 ? -7.172 -7.851 13.136 1.00 91.88 405 ASN A N 1
ATOM 3171 C CA . ASN A 1 405 ? -8.556 -8.314 13.217 1.00 91.88 405 ASN A CA 1
ATOM 3172 C C . ASN A 1 405 ? -8.950 -8.665 14.656 1.00 91.88 405 ASN A C 1
ATOM 3174 O O . ASN A 1 405 ? -9.978 -9.329 14.858 1.00 91.88 405 ASN A O 1
ATOM 3178 N N . GLU A 1 406 ? -8.129 -8.283 15.636 1.00 90.69 406 GLU A N 1
ATOM 3179 C CA . GLU A 1 406 ? -8.459 -8.454 17.041 1.00 90.69 406 GLU A CA 1
ATOM 3180 C C . GLU A 1 406 ? -9.630 -7.547 17.408 1.00 90.69 406 GLU A C 1
ATOM 3182 O O . GLU A 1 406 ? -10.101 -6.738 16.616 1.00 90.69 406 GLU A O 1
ATOM 3187 N N . LYS A 1 407 ? -10.198 -7.763 18.590 1.00 89.31 407 LYS A N 1
ATOM 3188 C CA . LYS A 1 407 ? -11.213 -6.867 19.140 1.00 89.31 407 LYS A CA 1
ATOM 3189 C C . LYS A 1 407 ? -10.703 -6.307 20.440 1.00 89.31 407 LYS A C 1
ATOM 3191 O O . LYS A 1 407 ? -10.180 -7.061 21.265 1.00 89.31 407 LYS A O 1
ATOM 3196 N N . GLU A 1 408 ? -11.005 -5.043 20.686 1.00 92.25 408 GLU A N 1
ATOM 3197 C CA . GLU A 1 408 ? -10.655 -4.424 21.946 1.00 92.25 408 GLU A CA 1
ATOM 3198 C C . GLU A 1 408 ? -11.447 -5.073 23.084 1.00 92.25 408 GLU A C 1
ATOM 3200 O O . GLU A 1 408 ? -12.658 -5.326 23.025 1.00 92.25 408 GLU A O 1
ATOM 3205 N N . VAL A 1 409 ? -10.742 -5.329 24.174 1.00 94.31 409 VAL A N 1
ATOM 3206 C CA . VAL A 1 409 ? -11.271 -5.920 25.390 1.00 94.31 409 VAL A CA 1
ATOM 3207 C C . VAL A 1 409 ? -11.635 -4.799 26.353 1.00 94.31 409 VAL A C 1
ATOM 3209 O O . VAL A 1 409 ? -10.781 -4.204 27.012 1.00 94.31 409 VAL A O 1
ATOM 3212 N N . ALA A 1 410 ? -12.936 -4.550 26.473 1.00 96.88 410 ALA A N 1
ATOM 3213 C CA . ALA A 1 410 ? -13.509 -3.623 27.439 1.00 96.88 410 ALA A CA 1
ATOM 3214 C C . ALA A 1 410 ? -14.360 -4.375 28.467 1.00 96.88 410 ALA A C 1
ATOM 3216 O O . ALA A 1 410 ? -15.325 -5.062 28.123 1.00 96.88 410 ALA A O 1
ATOM 3217 N N . LYS A 1 411 ? -14.033 -4.230 29.752 1.00 97.50 411 LYS A N 1
ATOM 3218 C CA . LYS A 1 411 ? -14.802 -4.833 30.844 1.00 97.50 411 LYS A CA 1
ATOM 3219 C C . LYS A 1 411 ? -14.706 -3.991 32.106 1.00 97.50 411 LYS A C 1
ATOM 3221 O O . LYS A 1 411 ? -13.617 -3.615 32.508 1.00 97.50 411 LYS A O 1
ATOM 3226 N N . ILE A 1 412 ? -15.831 -3.763 32.779 1.00 97.62 412 ILE A N 1
ATOM 3227 C CA . ILE A 1 412 ? -15.846 -3.272 34.162 1.00 97.62 412 ILE A CA 1
ATOM 3228 C C . ILE A 1 412 ? -16.146 -4.477 35.051 1.00 97.62 412 ILE A C 1
ATOM 3230 O O . ILE A 1 412 ? -17.162 -5.148 34.863 1.00 97.62 412 ILE A O 1
ATOM 3234 N N . THR A 1 413 ? -15.245 -4.785 35.978 1.00 96.88 413 THR A N 1
ATOM 3235 C CA . THR A 1 413 ? -15.377 -5.932 36.888 1.00 96.88 413 THR A CA 1
ATOM 3236 C C . THR A 1 413 ? -16.093 -5.535 38.173 1.00 96.88 413 THR A C 1
ATOM 3238 O O . THR A 1 413 ? -16.862 -6.332 38.709 1.00 96.88 413 THR A O 1
ATOM 3241 N N . GLY A 1 414 ? -15.891 -4.304 38.643 1.00 96.88 414 GLY A N 1
ATOM 3242 C CA . GLY A 1 414 ? -16.546 -3.802 39.842 1.00 96.88 414 GLY A CA 1
ATOM 3243 C C . GLY A 1 414 ? -15.933 -2.507 40.354 1.00 96.88 414 GLY A C 1
ATOM 3244 O O . GLY A 1 414 ? -15.217 -1.806 39.640 1.00 96.88 414 GLY A O 1
ATOM 3245 N N . ILE A 1 415 ? -16.242 -2.203 41.610 1.00 97.31 415 ILE A N 1
ATOM 3246 C CA . ILE A 1 415 ? -15.634 -1.116 42.374 1.00 97.31 415 ILE A CA 1
ATOM 3247 C C . ILE A 1 415 ? -14.898 -1.765 43.540 1.00 97.31 415 ILE A C 1
ATOM 3249 O O . ILE A 1 415 ? -15.472 -2.609 44.232 1.00 97.31 415 ILE A O 1
ATOM 3253 N N . SER A 1 416 ? -13.637 -1.392 43.743 1.00 95.69 416 SER A N 1
ATOM 3254 C CA . SER A 1 416 ? -12.785 -2.024 44.746 1.00 95.69 416 SER A CA 1
ATOM 3255 C C . SER A 1 416 ? -13.415 -1.958 46.139 1.00 95.69 416 SER A C 1
ATOM 3257 O O . SER A 1 416 ? -13.922 -0.918 46.564 1.00 95.69 416 SER A O 1
ATOM 3259 N N . GLY A 1 417 ? -13.421 -3.092 46.842 1.00 92.12 417 GLY A N 1
ATOM 3260 C CA . GLY A 1 417 ? -14.006 -3.223 48.181 1.00 92.12 417 GLY A CA 1
ATOM 3261 C C . GLY A 1 417 ? -15.539 -3.281 48.241 1.00 92.12 417 GLY A C 1
ATOM 3262 O O . GLY A 1 417 ? -16.080 -3.405 49.337 1.00 92.12 417 GLY A O 1
ATOM 3263 N N . ILE A 1 418 ? -16.245 -3.233 47.106 1.00 94.75 418 ILE A N 1
ATOM 3264 C CA . ILE A 1 418 ? -17.711 -3.315 47.047 1.00 94.75 418 ILE A CA 1
ATOM 3265 C C . ILE A 1 418 ? -18.132 -4.691 46.528 1.00 94.75 418 ILE A C 1
ATOM 3267 O O . ILE A 1 418 ? -17.784 -5.092 45.417 1.00 94.75 418 ILE A O 1
ATOM 3271 N N . ALA A 1 419 ? -18.898 -5.429 47.333 1.00 92.75 419 ALA A N 1
ATOM 3272 C CA . ALA A 1 419 ? -19.421 -6.729 46.932 1.00 92.75 419 ALA A CA 1
ATOM 3273 C C . ALA A 1 419 ? -20.510 -6.596 45.852 1.00 92.75 419 ALA A C 1
ATOM 3275 O O . ALA A 1 419 ? -21.151 -5.555 45.692 1.00 92.75 419 ALA A O 1
ATOM 3276 N N . ALA A 1 420 ? -20.773 -7.686 45.126 1.00 88.06 420 ALA A N 1
ATOM 3277 C CA . ALA A 1 420 ? -21.872 -7.719 44.168 1.00 88.06 420 ALA A CA 1
ATOM 3278 C C . ALA A 1 420 ? -23.206 -7.362 44.853 1.00 88.06 420 ALA A C 1
ATOM 3280 O O . ALA A 1 420 ? -23.520 -7.885 45.922 1.00 88.06 420 ALA A O 1
ATOM 3281 N N . CYS A 1 421 ? -23.988 -6.489 44.212 1.00 89.56 421 CYS A N 1
ATOM 3282 C CA . CYS A 1 421 ? -25.276 -5.978 44.702 1.00 89.56 421 CYS A CA 1
ATOM 3283 C C . CYS A 1 421 ? -25.218 -5.112 45.976 1.00 89.56 421 CYS A C 1
ATOM 3285 O O . CYS A 1 421 ? -26.272 -4.798 46.528 1.00 89.56 421 CYS A O 1
ATOM 3287 N N . GLN A 1 422 ? -24.032 -4.720 46.447 1.00 96.12 422 GLN A N 1
ATOM 3288 C CA . GLN A 1 422 ? -23.898 -3.786 47.562 1.00 96.12 422 GLN A CA 1
ATOM 3289 C C . GLN A 1 422 ? -24.091 -2.337 47.086 1.00 96.12 422 GLN A C 1
ATOM 3291 O O . GLN A 1 422 ? -23.603 -1.949 46.023 1.00 96.12 422 GLN A O 1
ATOM 3296 N N . ASP A 1 423 ? -24.797 -1.536 47.888 1.00 96.94 423 ASP A N 1
ATOM 3297 C CA . ASP A 1 423 ? -24.945 -0.098 47.654 1.00 96.94 423 ASP A CA 1
ATOM 3298 C C . ASP A 1 423 ? -23.618 0.630 47.928 1.00 96.94 423 ASP A C 1
ATOM 3300 O O . ASP A 1 423 ? -22.928 0.349 48.913 1.00 96.94 423 ASP A O 1
ATOM 3304 N N . LEU A 1 424 ? -23.271 1.599 47.077 1.00 97.88 424 LEU A N 1
ATOM 3305 C CA . LEU A 1 424 ? -22.095 2.443 47.267 1.00 97.88 424 LEU A CA 1
ATOM 3306 C C . LEU A 1 424 ? -22.478 3.731 48.002 1.00 97.88 424 LEU A C 1
ATOM 3308 O O . LEU A 1 424 ? -23.094 4.630 47.437 1.00 97.88 424 LEU A O 1
ATOM 3312 N N . TYR A 1 425 ? -22.060 3.847 49.254 1.00 98.19 425 TYR A N 1
ATOM 3313 C CA . TYR A 1 425 ? -22.153 5.095 50.013 1.00 98.19 425 TYR A CA 1
ATOM 3314 C C . TYR A 1 425 ? -21.053 6.073 49.584 1.00 98.19 425 TYR A C 1
ATOM 3316 O O . TYR A 1 425 ? -19.942 5.634 49.284 1.00 98.19 425 TYR A O 1
ATOM 3324 N N . THR A 1 426 ? -21.327 7.379 49.548 1.00 98.00 426 THR A N 1
ATOM 3325 C CA . THR A 1 426 ? -20.315 8.397 49.193 1.00 98.00 426 THR A CA 1
ATOM 3326 C C . THR A 1 426 ? -19.321 8.664 50.321 1.00 98.00 426 THR A C 1
ATOM 3328 O O . THR A 1 426 ? -18.197 9.080 50.043 1.00 98.00 426 THR A O 1
ATOM 3331 N N . GLN A 1 427 ? -19.704 8.402 51.572 1.00 97.94 427 GLN A N 1
ATOM 3332 C CA . GLN A 1 427 ? -18.899 8.660 52.766 1.00 97.94 427 GLN A CA 1
ATOM 3333 C C . GLN A 1 427 ? -18.654 7.372 53.566 1.00 97.94 427 GLN A C 1
ATOM 3335 O O . GLN A 1 427 ? -19.433 6.426 53.474 1.00 97.94 427 GLN A O 1
ATOM 3340 N N . ASP A 1 428 ? -17.567 7.322 54.336 1.00 96.44 428 ASP A N 1
ATOM 3341 C CA . ASP A 1 428 ? -17.313 6.275 55.331 1.00 96.44 428 ASP A CA 1
ATOM 3342 C C . ASP A 1 428 ? -18.253 6.423 56.548 1.00 96.44 428 ASP A C 1
ATOM 3344 O O . ASP A 1 428 ? -19.049 7.363 56.639 1.00 96.44 428 ASP A O 1
ATOM 3348 N N . SER A 1 429 ? -18.165 5.511 57.520 1.00 96.06 429 SER A N 1
ATOM 3349 C CA . SER A 1 429 ? -18.981 5.574 58.745 1.00 96.06 429 SER A CA 1
ATOM 3350 C C . SER A 1 429 ? -18.675 6.783 59.647 1.00 96.06 429 SER A C 1
ATOM 3352 O O . SER A 1 429 ? -19.409 7.030 60.601 1.00 96.06 429 SER A O 1
ATOM 3354 N N . ASN A 1 430 ? -17.588 7.519 59.384 1.00 96.19 430 ASN A N 1
ATOM 3355 C CA . ASN A 1 430 ? -17.204 8.739 60.098 1.00 96.19 430 ASN A CA 1
ATOM 3356 C C . ASN A 1 430 ? -17.650 10.015 59.357 1.00 96.19 430 ASN A C 1
ATOM 3358 O O . ASN A 1 430 ? -17.409 11.115 59.855 1.00 96.19 430 ASN A O 1
ATOM 3362 N N . GLY A 1 431 ? -18.288 9.883 58.188 1.00 95.12 431 GLY A N 1
ATOM 3363 C CA . GLY A 1 431 ? -18.734 10.999 57.354 1.00 95.12 431 GLY A CA 1
ATOM 3364 C C . GLY A 1 431 ? -17.657 11.586 56.434 1.00 95.12 431 GLY A C 1
ATOM 3365 O O . GLY A 1 431 ? -17.868 12.650 55.855 1.00 95.12 431 GLY A O 1
ATOM 3366 N N . ASN A 1 432 ? -16.502 10.933 56.274 1.00 97.19 432 ASN A N 1
ATOM 3367 C CA . ASN A 1 432 ? -15.487 11.374 55.315 1.00 97.19 432 ASN A CA 1
ATOM 3368 C C . ASN A 1 432 ? -15.821 10.842 53.922 1.00 97.19 432 ASN A C 1
ATOM 3370 O O . ASN A 1 432 ? -16.099 9.653 53.772 1.00 97.19 432 ASN A O 1
ATOM 3374 N N . PHE A 1 433 ? -15.740 11.683 52.889 1.00 97.56 433 PHE A N 1
ATOM 3375 C CA . PHE A 1 433 ? -15.928 11.222 51.514 1.00 97.56 433 PHE A CA 1
ATOM 3376 C C . PHE A 1 433 ? -14.887 10.173 51.123 1.00 97.56 433 PHE A C 1
ATOM 3378 O O . PHE A 1 433 ? -13.692 10.320 51.389 1.00 97.56 433 PHE A O 1
ATOM 3385 N N . LYS A 1 434 ? -15.359 9.109 50.473 1.00 97.56 434 LYS A N 1
ATOM 3386 C CA . LYS A 1 434 ? -14.517 8.012 50.013 1.00 97.56 434 LYS A CA 1
ATOM 3387 C C . LYS A 1 434 ? -13.971 8.283 48.622 1.00 97.56 434 LYS A C 1
ATOM 3389 O O . LYS A 1 434 ? -14.628 8.870 47.760 1.00 97.56 434 LYS A O 1
ATOM 3394 N N . THR A 1 435 ? -12.800 7.716 48.398 1.00 97.06 435 THR A N 1
ATOM 3395 C CA . THR A 1 435 ? -12.220 7.524 47.079 1.00 97.06 435 THR A CA 1
ATOM 3396 C C . THR A 1 435 ? -12.247 6.033 46.777 1.00 97.06 435 THR A C 1
ATOM 3398 O O . THR A 1 435 ? -11.828 5.237 47.616 1.00 97.06 435 THR A O 1
ATOM 3401 N N . VAL A 1 436 ? -12.776 5.656 45.616 1.00 97.44 436 VAL A N 1
ATOM 3402 C CA . VAL A 1 436 ? -12.930 4.251 45.217 1.00 97.44 436 VAL A CA 1
ATOM 3403 C C . VAL A 1 436 ? -12.273 3.991 43.871 1.00 97.44 436 VAL A C 1
ATOM 3405 O O . VAL A 1 436 ? -12.297 4.852 42.997 1.00 97.44 436 VAL A O 1
ATOM 3408 N N . ASP A 1 437 ? -11.735 2.794 43.681 1.00 98.38 437 ASP A N 1
ATOM 3409 C CA . ASP A 1 437 ? -11.158 2.391 42.402 1.00 98.38 437 ASP A CA 1
ATOM 3410 C C . ASP A 1 437 ? -12.202 1.667 41.554 1.00 98.38 437 ASP A C 1
ATOM 3412 O O . ASP A 1 437 ? -12.849 0.720 42.004 1.00 98.38 437 ASP A O 1
ATOM 3416 N N . ILE A 1 438 ? -12.372 2.118 40.314 1.00 98.25 438 ILE A N 1
ATOM 3417 C CA . ILE A 1 438 ? -13.161 1.414 39.306 1.00 98.25 438 ILE A CA 1
ATOM 3418 C C . ILE A 1 438 ? -12.240 0.370 38.678 1.00 98.25 438 ILE A C 1
ATOM 3420 O O . ILE A 1 438 ? -11.250 0.714 38.031 1.00 98.25 438 ILE A O 1
ATOM 3424 N N . GLU A 1 439 ? -12.565 -0.904 38.864 1.00 98.06 439 GLU A N 1
ATOM 3425 C CA . GLU A 1 439 ? -11.739 -2.026 38.427 1.00 98.06 439 GLU A CA 1
ATOM 3426 C C . GLU A 1 439 ? -12.266 -2.618 37.119 1.00 98.06 439 GLU A C 1
ATOM 3428 O O . GLU A 1 439 ? -13.473 -2.810 36.928 1.00 98.06 439 GLU A O 1
ATOM 3433 N N . GLY A 1 440 ? -11.361 -2.962 36.209 1.00 97.38 440 GLY A N 1
ATOM 3434 C CA . GLY A 1 440 ? -11.732 -3.508 34.914 1.00 97.38 440 GLY A CA 1
ATOM 3435 C C . GLY A 1 440 ? -10.557 -3.771 33.984 1.00 97.38 440 GLY A C 1
ATOM 3436 O O . GLY A 1 440 ? -9.416 -3.907 34.415 1.00 97.38 440 GLY A O 1
ATOM 3437 N N . THR A 1 441 ? -10.871 -3.866 32.700 1.00 97.81 441 THR A N 1
ATOM 3438 C CA . THR A 1 441 ? -9.952 -4.146 31.600 1.00 97.81 441 THR A CA 1
ATOM 3439 C C . THR A 1 441 ? -10.259 -3.172 30.475 1.00 97.81 441 THR A C 1
ATOM 3441 O O . THR A 1 441 ? -11.419 -3.043 30.079 1.00 97.81 441 THR A O 1
ATOM 3444 N N . ALA A 1 442 ? -9.230 -2.504 29.973 1.00 97.56 442 ALA A N 1
ATOM 3445 C CA . ALA A 1 442 ? -9.285 -1.658 28.795 1.00 97.56 442 ALA A CA 1
ATOM 3446 C C . ALA A 1 442 ? -8.038 -1.940 27.965 1.00 97.56 442 ALA A C 1
ATOM 3448 O O . ALA A 1 442 ? -6.969 -1.414 28.254 1.00 97.56 442 ALA A O 1
ATOM 3449 N N . TRP A 1 443 ? -8.145 -2.854 27.011 1.00 95.25 443 TRP A N 1
ATOM 3450 C CA . TRP A 1 443 ? -6.971 -3.483 26.421 1.00 95.25 443 TRP A CA 1
ATOM 3451 C C . TRP A 1 443 ? -7.204 -3.836 24.959 1.00 95.25 443 TRP A C 1
ATOM 3453 O O . TRP A 1 443 ? -8.329 -4.136 24.580 1.00 95.25 443 TRP A O 1
ATOM 3463 N N . ASP A 1 444 ? -6.133 -3.873 24.178 1.00 92.88 444 ASP A N 1
ATOM 3464 C CA . ASP A 1 444 ? -6.130 -4.420 22.826 1.00 92.88 444 ASP A CA 1
ATOM 3465 C C . ASP A 1 444 ? -4.927 -5.359 22.631 1.00 92.88 444 ASP A C 1
ATOM 3467 O O . ASP A 1 444 ? -3.870 -5.191 23.260 1.00 92.88 444 ASP A O 1
ATOM 3471 N N . ALA A 1 445 ? -5.097 -6.419 21.848 1.00 90.94 445 ALA A N 1
ATOM 3472 C CA . ALA A 1 445 ? -4.031 -7.385 21.606 1.00 90.94 445 ALA A CA 1
ATOM 3473 C C . ALA A 1 445 ? -2.907 -6.756 20.759 1.00 90.94 445 ALA A C 1
ATOM 3475 O O . ALA A 1 445 ? -3.106 -5.773 20.064 1.00 90.94 445 ALA A O 1
ATOM 3476 N N . LEU A 1 446 ? -1.681 -7.270 20.883 1.00 91.94 446 LEU A N 1
ATOM 3477 C CA . LEU A 1 446 ? -0.570 -6.793 20.053 1.00 91.94 446 LEU A CA 1
ATOM 3478 C C . LEU A 1 446 ? -0.630 -7.490 18.700 1.00 91.94 446 LEU A C 1
ATOM 3480 O O . LEU A 1 446 ? -0.737 -8.709 18.658 1.00 91.94 446 LEU A O 1
ATOM 3484 N N . ILE A 1 447 ? -0.447 -6.747 17.613 1.00 91.75 447 ILE A N 1
ATOM 3485 C CA . ILE A 1 447 ? -0.423 -7.313 16.254 1.00 91.75 447 ILE A CA 1
ATOM 3486 C C . ILE A 1 447 ? 0.808 -8.209 16.050 1.00 91.75 447 ILE A C 1
ATOM 3488 O O . ILE A 1 447 ? 0.755 -9.216 15.343 1.00 91.75 447 ILE A O 1
ATOM 3492 N N . ASP A 1 448 ? 1.925 -7.858 16.690 1.00 89.38 448 ASP A N 1
ATOM 3493 C CA . ASP A 1 448 ? 3.140 -8.669 16.747 1.00 89.38 448 ASP A CA 1
ATOM 3494 C C . ASP A 1 448 ? 3.586 -8.856 18.206 1.00 89.38 448 ASP A C 1
ATOM 3496 O O . ASP A 1 448 ? 4.356 -8.051 18.734 1.00 89.38 448 ASP A O 1
ATOM 3500 N N . PRO A 1 449 ? 3.125 -9.918 18.888 1.00 86.06 449 PRO A N 1
ATOM 3501 C CA . PRO A 1 449 ? 3.513 -10.183 20.270 1.00 86.06 449 PRO A CA 1
ATOM 3502 C C . PRO A 1 449 ? 4.956 -10.698 20.404 1.00 86.06 449 PRO A C 1
ATOM 3504 O O . PRO A 1 449 ? 5.488 -10.724 21.514 1.00 86.06 449 PRO A O 1
ATOM 3507 N N . THR A 1 450 ? 5.602 -11.115 19.307 1.00 83.94 450 THR A N 1
ATOM 3508 C CA . THR A 1 450 ? 6.934 -11.744 19.337 1.00 83.94 450 THR A CA 1
ATOM 3509 C C . THR A 1 450 ? 8.079 -10.736 19.293 1.00 83.94 450 THR A C 1
ATOM 3511 O O . THR A 1 450 ? 9.125 -10.968 19.903 1.00 83.94 450 THR A O 1
ATOM 3514 N N . GLY A 1 451 ? 7.873 -9.599 18.626 1.00 81.94 451 GLY A N 1
ATOM 3515 C CA . GLY A 1 451 ? 8.816 -8.484 18.574 1.00 81.94 451 GLY A CA 1
ATOM 3516 C C . GLY A 1 451 ? 8.113 -7.130 18.653 1.00 81.94 451 GLY A C 1
ATOM 3517 O O . GLY A 1 451 ? 8.242 -6.347 17.710 1.00 81.94 451 GLY A O 1
ATOM 3518 N N . PRO A 1 452 ? 7.368 -6.838 19.738 1.00 84.75 452 PRO A N 1
ATOM 3519 C CA . PRO A 1 452 ? 6.476 -5.693 19.755 1.00 84.75 452 PRO A CA 1
ATOM 3520 C C . PRO A 1 452 ? 7.226 -4.361 19.773 1.00 84.75 452 PRO A C 1
ATOM 3522 O O . PRO A 1 452 ? 8.036 -4.095 20.664 1.00 84.75 452 PRO A O 1
ATOM 3525 N N . ASP A 1 453 ? 6.892 -3.492 18.821 1.00 85.44 453 ASP A N 1
ATOM 3526 C CA . ASP A 1 453 ? 7.250 -2.073 18.849 1.00 85.44 453 ASP A CA 1
ATOM 3527 C C . ASP A 1 453 ? 6.111 -1.274 19.495 1.00 85.44 453 ASP A C 1
ATOM 3529 O O . ASP A 1 453 ? 5.151 -0.890 18.832 1.00 85.44 453 ASP A O 1
ATOM 3533 N N . LEU A 1 454 ? 6.230 -1.016 20.800 1.00 85.94 454 LEU A N 1
ATOM 3534 C CA . LEU A 1 454 ? 5.234 -0.263 21.576 1.00 85.94 454 LEU A CA 1
ATOM 3535 C C . LEU A 1 454 ? 5.271 1.256 21.318 1.00 85.94 454 LEU A C 1
ATOM 3537 O O . LEU A 1 454 ? 4.580 2.011 21.994 1.00 85.94 454 LEU A O 1
ATOM 3541 N N . THR A 1 455 ? 6.129 1.730 20.408 1.00 80.25 455 THR A N 1
ATOM 3542 C CA . THR A 1 455 ? 6.268 3.163 20.090 1.00 80.25 455 THR A CA 1
ATOM 3543 C C . THR A 1 455 ? 5.562 3.563 18.803 1.00 80.25 455 THR A C 1
ATOM 3545 O O . THR A 1 455 ? 5.468 4.754 18.503 1.00 80.25 455 THR A O 1
ATOM 3548 N N . LYS A 1 456 ? 5.075 2.587 18.033 1.00 75.62 456 LYS A N 1
ATOM 3549 C CA . LYS A 1 456 ? 4.418 2.812 16.750 1.00 75.62 456 LYS A CA 1
ATOM 3550 C C . LYS A 1 456 ? 3.060 2.131 16.725 1.00 75.62 456 LYS A C 1
ATOM 3552 O O . LYS A 1 456 ? 2.954 0.995 17.193 1.00 75.62 456 LYS A O 1
ATOM 3557 N N . PRO A 1 457 ? 2.073 2.743 16.047 1.00 73.50 457 PRO A N 1
ATOM 3558 C CA . PRO A 1 457 ? 0.739 2.168 15.916 1.00 73.50 457 PRO A CA 1
ATOM 3559 C C . PRO A 1 457 ? 0.736 0.826 15.175 1.00 73.50 457 PRO A C 1
ATOM 3561 O O . PRO A 1 457 ? -0.291 0.181 15.112 1.00 73.50 457 PRO A O 1
ATOM 3564 N N . THR A 1 458 ? 1.860 0.394 14.598 1.00 83.06 458 THR A N 1
ATOM 3565 C CA . THR A 1 458 ? 1.977 -0.826 13.799 1.00 83.06 458 THR A CA 1
ATOM 3566 C C . THR A 1 458 ? 1.946 -2.123 14.595 1.00 83.06 458 THR A C 1
ATOM 3568 O O . THR A 1 458 ? 1.465 -3.128 14.088 1.00 83.06 458 THR A O 1
ATOM 3571 N N . SER A 1 459 ? 2.510 -2.143 15.806 1.00 86.12 459 SER A N 1
ATOM 3572 C CA . SER A 1 459 ? 2.508 -3.350 16.649 1.00 86.12 459 SER A CA 1
ATOM 3573 C C . SER A 1 459 ? 1.601 -3.209 17.862 1.00 86.12 459 SER A C 1
ATOM 3575 O O . SER A 1 459 ? 1.065 -4.215 18.323 1.00 86.12 459 SER A O 1
ATOM 3577 N N . ASP A 1 460 ? 1.489 -1.991 18.387 1.00 89.69 460 ASP A N 1
ATOM 3578 C CA . ASP A 1 460 ? 0.567 -1.612 19.445 1.00 89.69 460 ASP A CA 1
ATOM 3579 C C . ASP A 1 460 ? -0.279 -0.447 18.942 1.00 89.69 460 ASP A C 1
ATOM 3581 O O . ASP A 1 460 ? 0.165 0.698 18.897 1.00 89.69 460 ASP A O 1
ATOM 3585 N N . ASN A 1 461 ? -1.487 -0.768 18.514 1.00 92.06 461 ASN A N 1
ATOM 3586 C CA . ASN A 1 461 ? -2.471 0.156 17.975 1.00 92.06 461 ASN A CA 1
ATOM 3587 C C . ASN A 1 461 ? -3.475 0.621 19.040 1.00 92.06 461 ASN A C 1
ATOM 3589 O O . ASN A 1 461 ? -4.410 1.331 18.687 1.00 92.06 461 ASN A O 1
ATOM 3593 N N . PHE A 1 462 ? -3.312 0.285 20.324 1.00 93.88 462 PHE A N 1
ATOM 3594 C CA . PHE A 1 462 ? -4.208 0.798 21.363 1.00 93.88 462 PHE A CA 1
ATOM 3595 C C . PHE A 1 462 ? -4.203 2.338 21.361 1.00 93.88 462 PHE A C 1
ATOM 3597 O O . PHE A 1 462 ? -3.152 2.955 21.531 1.00 93.88 462 PHE A O 1
ATOM 3604 N N . ASP A 1 463 ? -5.370 2.967 21.189 1.00 93.44 463 ASP A N 1
ATOM 3605 C CA . ASP A 1 463 ? -5.484 4.431 21.167 1.00 93.44 463 ASP A CA 1
ATOM 3606 C C . ASP A 1 463 ? -5.718 4.946 22.584 1.00 93.44 463 ASP A C 1
ATOM 3608 O O . ASP A 1 463 ? -4.895 5.648 23.178 1.00 93.44 463 ASP A O 1
ATOM 3612 N N . LYS A 1 464 ? -6.876 4.575 23.140 1.00 95.50 464 LYS A N 1
ATOM 3613 C CA . LYS A 1 464 ? -7.341 5.083 24.425 1.00 95.50 464 LYS A CA 1
ATOM 3614 C C . LYS A 1 464 ? -8.519 4.307 24.988 1.00 95.50 464 LYS A C 1
ATOM 3616 O O . LYS A 1 464 ? -9.223 3.568 24.302 1.00 95.50 464 LYS A O 1
ATOM 3621 N N . TYR A 1 465 ? -8.811 4.590 26.249 1.00 97.94 465 TYR A N 1
ATOM 3622 C CA . TYR A 1 465 ? -10.099 4.313 26.860 1.00 97.94 465 TYR A CA 1
ATOM 3623 C C . TYR A 1 465 ? -10.635 5.532 27.602 1.00 97.94 465 TYR A C 1
ATOM 3625 O O . TYR A 1 465 ? -9.899 6.428 28.018 1.00 97.94 465 TYR A O 1
ATOM 3633 N N . GLU A 1 466 ? -11.948 5.541 27.789 1.00 98.06 466 GLU A N 1
ATOM 3634 C CA . GLU A 1 466 ? -12.665 6.576 28.519 1.00 98.06 466 GLU A CA 1
ATOM 3635 C C . GLU A 1 466 ? -13.578 5.912 29.544 1.00 98.06 466 GLU A C 1
ATOM 3637 O O . GLU A 1 466 ? -14.338 4.994 29.213 1.00 98.06 466 GLU A O 1
ATOM 3642 N N . VAL A 1 467 ? -13.538 6.408 30.782 1.00 98.44 467 VAL A N 1
ATOM 3643 C CA . VAL A 1 467 ? -14.519 6.057 31.812 1.00 98.44 467 VAL A CA 1
ATOM 3644 C C . VAL A 1 467 ? -15.410 7.262 32.039 1.00 98.44 467 VAL A C 1
ATOM 3646 O O . VAL A 1 467 ? -14.936 8.351 32.361 1.00 98.44 467 VAL A O 1
ATOM 3649 N N . LYS A 1 468 ? -16.716 7.066 31.881 1.00 98.25 468 LYS A N 1
ATOM 3650 C CA . LYS A 1 468 ? -17.748 8.078 32.124 1.00 98.25 468 LYS A CA 1
ATOM 3651 C C . LYS A 1 468 ? -18.754 7.560 33.138 1.00 98.25 468 LYS A C 1
ATOM 3653 O O . LYS A 1 468 ? -18.816 6.362 33.400 1.00 98.25 468 LYS A O 1
ATOM 3658 N N . PHE A 1 469 ? -19.582 8.438 33.679 1.00 97.88 469 PHE A N 1
ATOM 3659 C CA . PHE A 1 469 ? -20.754 8.046 34.450 1.00 97.88 469 PHE A CA 1
ATOM 3660 C C . PHE A 1 469 ? -22.003 8.795 33.990 1.00 97.88 469 PHE A C 1
ATOM 3662 O O . PHE A 1 469 ? -21.934 9.846 33.352 1.00 97.88 469 PHE A O 1
ATOM 3669 N N . GLN A 1 470 ? -23.166 8.232 34.301 1.00 98.12 470 GLN A N 1
ATOM 3670 C CA . GLN A 1 470 ? -24.463 8.787 33.930 1.00 98.12 470 GLN A CA 1
ATOM 3671 C C . GLN A 1 470 ? -25.507 8.447 34.994 1.00 98.12 470 GLN A C 1
ATOM 3673 O O . GLN A 1 470 ? -25.777 7.265 35.223 1.00 98.12 470 GLN A O 1
ATOM 3678 N N . LYS A 1 471 ? -26.127 9.462 35.611 1.00 98.00 471 LYS A N 1
ATOM 3679 C CA . LYS A 1 471 ? -27.292 9.285 36.494 1.00 98.00 471 LYS A CA 1
ATOM 3680 C C . LYS A 1 471 ? -28.469 8.724 35.691 1.00 98.00 471 LYS A C 1
ATOM 3682 O O . LYS A 1 471 ? -28.771 9.211 34.598 1.00 98.00 471 LYS A O 1
ATOM 3687 N N . GLN A 1 472 ? -29.145 7.698 36.205 1.00 96.62 472 GLN A N 1
ATOM 3688 C CA . GLN A 1 472 ? -30.280 7.082 35.519 1.00 96.62 472 GLN A CA 1
ATOM 3689 C C . GLN A 1 472 ? -31.381 8.118 35.241 1.00 96.62 472 GLN A C 1
ATOM 3691 O O . GLN A 1 472 ? -31.734 8.925 36.097 1.00 96.62 472 GLN A O 1
ATOM 3696 N N . GLY A 1 473 ? -31.922 8.096 34.020 1.00 94.50 473 GLY A N 1
ATOM 3697 C CA . GLY A 1 473 ? -32.932 9.059 33.567 1.00 94.50 473 GLY A CA 1
ATOM 3698 C C . GLY A 1 473 ? -32.364 10.384 33.047 1.00 94.50 473 GLY A C 1
ATOM 3699 O O . GLY A 1 473 ? -33.121 11.182 32.500 1.00 94.50 473 GLY A O 1
ATOM 3700 N N . ILE A 1 474 ? -31.049 10.611 33.147 1.00 96.75 474 ILE A N 1
ATOM 3701 C CA . ILE A 1 474 ? -30.377 11.794 32.601 1.00 96.75 474 ILE A CA 1
ATOM 3702 C C . ILE A 1 474 ? -29.639 11.413 31.308 1.00 96.75 474 ILE A C 1
ATOM 3704 O O . ILE A 1 474 ? -28.852 10.471 31.323 1.00 96.75 474 ILE A O 1
ATOM 3708 N N . PRO A 1 475 ? -29.843 12.114 30.176 1.00 94.31 475 PRO A N 1
ATOM 3709 C CA . PRO A 1 475 ? -29.259 11.717 28.888 1.00 94.31 475 PRO A CA 1
ATOM 3710 C C . PRO A 1 475 ? -27.757 12.011 28.760 1.00 94.31 475 PRO A C 1
ATOM 3712 O O . PRO A 1 475 ? -27.095 11.430 27.907 1.00 94.31 475 PRO A O 1
ATOM 3715 N N . THR A 1 476 ? -27.215 12.904 29.586 1.00 96.06 476 THR A N 1
ATOM 3716 C CA . THR A 1 476 ? -25.817 13.344 29.506 1.00 96.06 476 THR A CA 1
ATOM 3717 C C . THR A 1 476 ? -24.880 12.365 30.216 1.00 96.06 476 THR A C 1
ATOM 3719 O O . THR A 1 476 ? -25.196 11.880 31.300 1.00 96.06 476 THR A O 1
ATOM 3722 N N . GLU A 1 477 ? -23.713 12.114 29.629 1.00 97.56 477 GLU A N 1
ATOM 3723 C CA . GLU A 1 477 ? -22.609 11.373 30.250 1.00 97.56 477 GLU A CA 1
ATOM 3724 C C . GLU A 1 477 ? -21.548 12.361 30.748 1.00 97.56 477 GLU A C 1
ATOM 3726 O O . GLU A 1 477 ? -21.300 13.379 30.100 1.00 97.56 477 GLU A O 1
ATOM 3731 N N . VAL A 1 478 ? -20.928 12.068 31.887 1.00 97.44 478 VAL A N 1
ATOM 3732 C CA . VAL A 1 478 ? -19.866 12.884 32.486 1.00 97.44 478 VAL A CA 1
ATOM 3733 C C . VAL A 1 478 ? -18.575 12.085 32.503 1.00 97.44 478 VAL A C 1
ATOM 3735 O O . VAL A 1 478 ? -18.558 10.948 32.962 1.00 97.44 478 VAL A O 1
ATOM 3738 N N . GLU A 1 479 ? -17.498 12.666 31.991 1.00 97.50 479 GLU A N 1
ATOM 3739 C CA . GLU A 1 479 ? -16.193 12.013 31.919 1.00 97.50 479 GLU A CA 1
ATOM 3740 C C . GLU A 1 479 ? -15.479 12.007 33.275 1.00 97.50 479 GLU A C 1
ATOM 3742 O O . GLU A 1 479 ? -15.405 13.036 33.945 1.00 97.50 479 GLU A O 1
ATOM 3747 N N . LEU A 1 480 ? -14.962 10.840 33.671 1.00 96.69 480 LEU A N 1
ATOM 3748 C CA . LEU A 1 480 ? -14.064 10.678 34.819 1.00 96.69 480 LEU A CA 1
ATOM 3749 C C . LEU A 1 480 ? -12.605 10.697 34.376 1.00 96.69 480 LEU A C 1
ATOM 3751 O O . LEU A 1 480 ? -11.777 11.339 35.015 1.00 96.69 480 LEU A O 1
ATOM 3755 N N . ILE A 1 481 ? -12.292 9.974 33.299 1.00 97.56 481 ILE A N 1
ATOM 3756 C CA . ILE A 1 481 ? -10.951 9.926 32.723 1.00 97.56 481 ILE A CA 1
ATOM 3757 C C . ILE A 1 481 ? -11.012 9.623 31.226 1.00 97.56 481 ILE A C 1
ATOM 3759 O O . ILE A 1 481 ? -11.889 8.885 30.770 1.00 97.56 481 ILE A O 1
ATOM 3763 N N . THR A 1 482 ? -10.008 10.131 30.520 1.00 97.62 482 THR A N 1
ATOM 3764 C CA . THR A 1 482 ? -9.540 9.645 29.221 1.00 97.62 482 THR A CA 1
ATOM 3765 C C . THR A 1 482 ? -8.070 9.265 29.385 1.00 97.62 482 THR A C 1
ATOM 3767 O O . THR A 1 482 ? -7.305 10.046 29.953 1.00 97.62 482 THR A O 1
ATOM 3770 N N . SER A 1 483 ? -7.667 8.075 28.943 1.00 97.06 483 SER A N 1
ATOM 3771 C CA . SER A 1 483 ? -6.289 7.592 29.085 1.00 97.06 483 SER A CA 1
ATOM 3772 C C . SER A 1 483 ? -5.850 6.798 27.862 1.00 97.06 483 SER A C 1
ATOM 3774 O O . SER A 1 483 ? -6.595 5.955 27.371 1.00 97.06 483 SER A O 1
ATOM 3776 N N . ASN A 1 484 ? -4.614 7.037 27.426 1.00 95.06 484 ASN A N 1
ATOM 3777 C CA . ASN A 1 484 ? -3.984 6.357 26.290 1.00 95.06 484 ASN A CA 1
ATOM 3778 C C . ASN A 1 484 ? -3.097 5.182 26.735 1.00 95.06 484 ASN A C 1
ATOM 3780 O O . ASN A 1 484 ? -2.338 4.627 25.952 1.00 95.06 484 ASN A O 1
ATOM 3784 N N . SER A 1 485 ? -3.127 4.828 28.022 1.00 94.62 485 SER A N 1
ATOM 3785 C CA . SER A 1 485 ? -2.415 3.660 28.545 1.00 94.62 485 SER A CA 1
ATOM 3786 C C . SER A 1 485 ? -3.400 2.515 28.728 1.00 94.62 485 SER A C 1
ATOM 3788 O O . SER A 1 485 ? -4.402 2.726 29.403 1.00 94.62 485 SER A O 1
ATOM 3790 N N . PRO A 1 486 ? -3.152 1.313 28.193 1.00 95.38 486 PRO A N 1
ATOM 3791 C CA . PRO A 1 486 ? -4.055 0.194 28.417 1.00 95.38 486 PRO A CA 1
ATOM 3792 C C . PRO A 1 486 ? -4.098 -0.199 29.903 1.00 95.38 486 PRO A C 1
ATOM 3794 O O . PRO A 1 486 ? -3.195 0.125 30.684 1.00 95.38 486 PRO A O 1
ATOM 3797 N N . VAL A 1 487 ? -5.165 -0.898 30.296 1.00 96.75 487 VAL A N 1
ATOM 3798 C CA . VAL A 1 487 ? -5.384 -1.437 31.644 1.00 96.75 487 VAL A CA 1
ATOM 3799 C C . VAL A 1 487 ? -5.646 -2.947 31.566 1.00 96.75 487 VAL A C 1
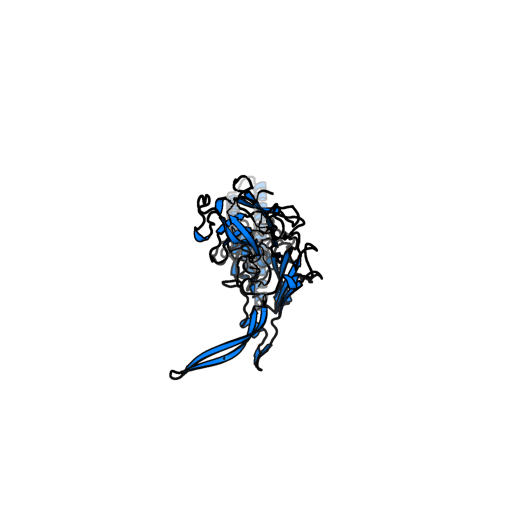ATOM 3801 O O . VAL A 1 487 ? -6.667 -3.352 30.998 1.00 96.75 487 VAL A O 1
ATOM 3804 N N . PRO A 1 488 ? -4.792 -3.794 32.178 1.00 95.00 488 PRO A N 1
ATOM 3805 C CA . PRO A 1 488 ? -3.551 -3.457 32.895 1.00 95.00 488 PRO A CA 1
ATOM 3806 C C . PRO A 1 488 ? -2.522 -2.751 32.000 1.00 95.00 488 PRO A C 1
ATOM 3808 O O . PRO A 1 488 ? -2.723 -2.687 30.802 1.00 95.00 488 PRO A O 1
ATOM 3811 N N . ALA A 1 489 ? -1.430 -2.209 32.540 1.00 91.25 489 ALA A N 1
ATOM 3812 C CA . ALA A 1 489 ? -0.381 -1.632 31.694 1.00 91.25 489 ALA A CA 1
ATOM 3813 C C . ALA A 1 489 ? 0.428 -2.738 30.986 1.00 91.25 489 ALA A C 1
ATOM 3815 O O . ALA A 1 489 ? 0.745 -3.769 31.591 1.00 91.25 489 ALA A O 1
ATOM 3816 N N . ARG A 1 490 ? 0.816 -2.524 29.720 1.00 86.31 490 ARG A N 1
ATOM 3817 C CA . ARG A 1 490 ? 1.741 -3.425 29.007 1.00 86.31 490 ARG A CA 1
ATOM 3818 C C . ARG A 1 490 ? 3.092 -3.508 29.745 1.00 86.31 490 ARG A C 1
ATOM 3820 O O . ARG A 1 490 ? 3.517 -2.516 30.337 1.00 86.31 490 ARG A O 1
ATOM 3827 N N . PRO A 1 491 ? 3.785 -4.666 29.734 1.00 82.44 491 PRO A N 1
ATOM 3828 C CA . PRO A 1 491 ? 3.509 -5.896 28.980 1.00 82.44 491 PRO A CA 1
ATOM 3829 C C . PRO A 1 491 ? 2.683 -6.936 29.761 1.00 82.44 491 PRO A C 1
ATOM 3831 O O . PRO A 1 491 ? 2.743 -8.122 29.442 1.00 82.44 491 PRO A O 1
ATOM 3834 N N . ALA A 1 492 ? 1.969 -6.543 30.823 1.00 80.62 492 ALA A N 1
ATOM 3835 C CA . ALA A 1 492 ? 1.176 -7.499 31.592 1.00 80.62 492 ALA A CA 1
ATOM 3836 C C . ALA A 1 492 ? 0.135 -8.195 30.690 1.00 80.62 492 ALA A C 1
ATOM 3838 O O . ALA A 1 492 ? -0.394 -7.559 29.782 1.00 80.62 492 ALA A O 1
ATOM 3839 N N . PRO A 1 493 ? -0.174 -9.487 30.903 1.00 81.19 493 PRO A N 1
ATOM 3840 C CA . PRO A 1 493 ? -1.225 -10.152 30.141 1.00 81.19 493 PRO A CA 1
ATOM 3841 C C . PRO A 1 493 ? -2.585 -9.498 30.412 1.00 81.19 493 PRO A C 1
ATOM 3843 O O . PRO A 1 493 ? -2.778 -8.836 31.437 1.00 81.19 493 PRO A O 1
ATOM 3846 N N . VAL A 1 494 ? -3.549 -9.740 29.517 1.00 86.38 494 VAL A N 1
ATOM 3847 C CA . VAL A 1 494 ? -4.918 -9.247 29.698 1.00 86.38 494 VAL A CA 1
ATOM 3848 C C . VAL A 1 494 ? -5.459 -9.695 31.063 1.00 86.38 494 VAL A C 1
ATOM 3850 O O . VAL A 1 494 ? -5.335 -10.858 31.457 1.00 86.38 494 VAL A O 1
ATOM 3853 N N . GLY A 1 495 ? -6.029 -8.760 31.818 1.00 92.12 495 GLY A N 1
ATOM 3854 C CA . GLY A 1 495 ? -6.386 -8.982 33.216 1.00 92.12 495 GLY A CA 1
ATOM 3855 C C . GLY A 1 495 ? -7.235 -7.856 33.787 1.00 92.12 495 GLY A C 1
ATOM 3856 O O . GLY A 1 495 ? -7.744 -7.019 33.046 1.00 92.12 495 GLY A O 1
ATOM 3857 N N . VAL A 1 496 ? -7.408 -7.841 35.107 1.00 94.25 496 VAL A N 1
ATOM 3858 C CA . VAL A 1 496 ? -8.124 -6.769 35.813 1.00 94.25 496 VAL A CA 1
ATOM 3859 C C . VAL A 1 496 ? -7.106 -5.813 36.426 1.00 94.25 496 VAL A C 1
ATOM 3861 O O . VAL A 1 496 ? -6.164 -6.251 37.082 1.00 94.25 496 VAL A O 1
ATOM 3864 N N . GLY A 1 497 ? -7.304 -4.517 36.213 1.00 96.38 497 GLY A N 1
ATOM 3865 C CA . GLY A 1 497 ? -6.556 -3.437 36.845 1.00 96.38 497 GLY A CA 1
ATOM 3866 C C . GLY A 1 497 ? -7.478 -2.293 37.261 1.00 96.38 497 GLY A C 1
ATOM 3867 O O . GLY A 1 497 ? -8.701 -2.395 37.156 1.00 96.38 497 GLY A O 1
ATOM 3868 N N . VAL A 1 498 ? -6.886 -1.196 37.727 1.00 97.56 498 VAL A N 1
ATOM 3869 C CA . VAL A 1 498 ? -7.622 0.026 38.072 1.00 97.56 498 VAL A CA 1
ATOM 3870 C C . VAL A 1 498 ? -7.778 0.879 36.817 1.00 97.56 498 VAL A C 1
ATOM 3872 O O . VAL A 1 498 ? -6.790 1.351 36.261 1.00 97.56 498 VAL A O 1
ATOM 3875 N N . LEU A 1 499 ? -9.019 1.071 36.367 1.00 98.06 499 LEU A N 1
ATOM 3876 C CA . LEU A 1 499 ? -9.346 1.934 35.231 1.00 98.06 499 LEU A CA 1
ATOM 3877 C C . LEU A 1 499 ? -9.247 3.408 35.614 1.00 98.06 499 LEU A C 1
ATOM 3879 O O . LEU A 1 499 ? -8.761 4.226 34.838 1.00 98.06 499 LEU A O 1
ATOM 3883 N N . THR A 1 500 ? -9.755 3.764 36.791 1.00 98.06 500 THR A N 1
ATOM 3884 C CA . THR A 1 500 ? -9.631 5.107 37.355 1.00 98.06 500 THR A CA 1
ATOM 3885 C C . THR A 1 500 ? -9.996 5.101 38.829 1.00 98.06 500 THR A C 1
ATOM 3887 O O . THR A 1 500 ? -10.737 4.233 39.294 1.00 98.06 500 THR A O 1
ATOM 3890 N N . THR A 1 501 ? -9.513 6.109 39.537 1.00 97.81 501 THR A N 1
ATOM 3891 C CA . THR A 1 501 ? -9.825 6.369 40.935 1.00 97.81 501 THR A CA 1
ATOM 3892 C C . THR A 1 501 ? -10.864 7.491 41.007 1.00 97.81 501 THR A C 1
ATOM 3894 O O . THR A 1 501 ? -10.655 8.584 40.481 1.00 97.81 501 THR A O 1
ATOM 3897 N N . TRP A 1 502 ? -11.997 7.239 41.660 1.00 97.00 502 TRP A N 1
ATOM 3898 C CA . TRP A 1 502 ? -13.144 8.142 41.720 1.00 97.00 502 TRP A CA 1
ATOM 3899 C C . TRP A 1 502 ? -13.348 8.701 43.130 1.00 97.00 502 TRP A C 1
ATOM 3901 O O . TRP A 1 502 ? -13.737 7.982 44.052 1.00 97.00 502 TRP A O 1
ATOM 3911 N N . ASN A 1 503 ? -13.125 10.008 43.293 1.00 96.94 503 ASN A N 1
ATOM 3912 C CA . ASN A 1 503 ? -13.510 10.730 44.506 1.00 96.94 503 ASN A CA 1
ATOM 3913 C C . ASN A 1 503 ? -15.032 10.956 44.521 1.00 96.94 503 ASN A C 1
ATOM 3915 O O . ASN A 1 503 ? -15.554 11.738 43.719 1.00 96.94 503 ASN A O 1
ATOM 3919 N N . LEU A 1 504 ? -15.743 10.309 45.446 1.00 97.75 504 LEU A N 1
ATOM 3920 C CA . LEU A 1 504 ? -17.205 10.362 45.531 1.00 97.75 504 LEU A CA 1
ATOM 3921 C C . LEU A 1 504 ? -17.744 11.695 46.065 1.00 97.75 504 LEU A C 1
ATOM 3923 O O . LEU A 1 504 ? -18.929 11.976 45.886 1.00 97.75 504 LEU A O 1
ATOM 3927 N N . GLU A 1 505 ? -16.894 12.564 46.623 1.00 97.62 505 GLU A N 1
ATOM 3928 C CA . GLU A 1 505 ? -17.262 13.955 46.926 1.00 97.62 505 GLU A CA 1
ATOM 3929 C C . GLU A 1 505 ? -17.737 14.700 45.671 1.00 97.62 505 GLU A C 1
ATOM 3931 O O . GLU A 1 505 ? -18.602 15.570 45.742 1.00 97.62 505 GLU A O 1
ATOM 3936 N N . SER A 1 506 ? -17.229 14.314 44.496 1.00 96.62 506 SER A N 1
ATOM 3937 C CA . SER A 1 506 ? -17.632 14.888 43.209 1.00 96.62 506 SER A CA 1
ATOM 3938 C C . SER A 1 506 ? -19.121 14.720 42.881 1.00 96.62 506 SER A C 1
ATOM 3940 O O . SER A 1 506 ? -19.650 15.487 42.080 1.00 96.62 506 SER A O 1
ATOM 3942 N N . LEU A 1 507 ? -19.814 13.763 43.508 1.00 97.56 507 LEU A N 1
ATOM 3943 C CA . LEU A 1 507 ? -21.253 13.546 43.331 1.00 97.56 507 LEU A CA 1
ATOM 3944 C C . LEU A 1 507 ? -22.116 14.327 44.324 1.00 97.56 507 LEU A C 1
ATOM 3946 O O . LEU A 1 507 ? -23.332 14.413 44.136 1.00 97.56 507 LEU A O 1
ATOM 3950 N N . ASN A 1 508 ? -21.519 14.895 45.370 1.00 97.75 508 ASN A N 1
ATOM 3951 C CA . ASN A 1 508 ? -22.253 15.658 46.364 1.00 97.75 508 ASN A CA 1
ATOM 3952 C C . ASN A 1 508 ? -22.644 17.026 45.801 1.00 97.75 508 ASN A C 1
ATOM 3954 O O . ASN A 1 508 ? -21.785 17.838 45.450 1.00 97.75 508 ASN A O 1
ATOM 3958 N N . LYS A 1 509 ? -23.947 17.319 45.767 1.00 97.69 509 LYS A N 1
ATOM 3959 C CA . LYS A 1 509 ? -24.461 18.570 45.200 1.00 97.69 509 LYS A CA 1
ATOM 3960 C C . LYS A 1 509 ? -23.984 19.819 45.940 1.00 97.69 509 LYS A C 1
ATOM 3962 O O . LYS A 1 509 ? -23.855 20.871 45.318 1.00 97.69 509 LYS A O 1
ATOM 3967 N N . ALA A 1 510 ? -23.712 19.706 47.240 1.00 96.56 510 ALA A N 1
ATOM 3968 C CA . ALA A 1 510 ? -23.285 20.837 48.057 1.00 96.56 510 ALA A CA 1
ATOM 3969 C C . ALA A 1 510 ? -21.826 21.257 47.804 1.00 96.56 510 ALA A C 1
ATOM 3971 O O . ALA A 1 510 ? -21.538 22.452 47.818 1.00 96.56 510 ALA A O 1
ATOM 3972 N N . THR A 1 511 ? -20.914 20.303 47.581 1.00 95.62 511 THR A N 1
ATOM 3973 C CA . THR A 1 511 ? -19.479 20.589 47.396 1.00 95.62 511 THR A CA 1
ATOM 3974 C C . THR A 1 511 ? -19.073 20.601 45.927 1.00 95.62 511 THR A C 1
ATOM 3976 O O . THR A 1 511 ? -18.388 21.530 45.510 1.00 95.62 511 THR A O 1
ATOM 3979 N N . ASN A 1 512 ? -19.509 19.604 45.146 1.00 94.69 512 ASN A N 1
ATOM 3980 C CA . ASN A 1 512 ? -19.249 19.443 43.710 1.00 94.69 512 ASN A CA 1
ATOM 3981 C C . ASN A 1 512 ? -17.852 19.931 43.256 1.00 94.69 512 ASN A C 1
ATOM 3983 O O . ASN A 1 512 ? -17.753 20.790 42.373 1.00 94.69 512 ASN A O 1
ATOM 3987 N N . PRO A 1 513 ? -16.755 19.415 43.841 1.00 95.06 513 PRO A N 1
ATOM 3988 C CA . PRO A 1 513 ? -15.405 19.926 43.590 1.00 95.06 513 PRO A CA 1
ATOM 3989 C C . PRO A 1 513 ? -14.970 19.835 42.119 1.00 95.06 513 PRO A C 1
ATOM 3991 O O . PRO A 1 513 ? -14.106 20.592 41.687 1.00 95.06 513 PRO A O 1
ATOM 3994 N N . MET A 1 514 ? -15.581 18.934 41.342 1.00 92.50 514 MET A N 1
ATOM 3995 C CA . MET A 1 514 ? -15.278 18.715 39.922 1.00 92.50 514 MET A CA 1
ATOM 3996 C C . MET A 1 514 ? -16.161 19.542 38.973 1.00 92.50 514 MET A C 1
ATOM 3998 O O . MET A 1 514 ? -15.989 19.468 37.758 1.00 92.50 514 MET A O 1
ATOM 4002 N N . GLY A 1 515 ? -17.116 20.321 39.496 1.00 94.12 515 GLY A N 1
ATOM 4003 C CA . GLY A 1 515 ? -17.990 21.169 38.683 1.00 94.12 515 GLY A CA 1
ATOM 4004 C C . GLY A 1 515 ? -18.928 20.390 37.755 1.00 94.12 515 GLY A C 1
ATOM 4005 O O . GLY A 1 515 ? -19.277 20.879 36.680 1.00 94.12 515 GLY A O 1
ATOM 4006 N N . PHE A 1 516 ? -19.344 19.181 38.141 1.00 95.25 516 PHE A N 1
ATOM 4007 C CA . PHE A 1 516 ? -20.241 18.364 37.328 1.00 95.25 516 PHE A CA 1
ATOM 4008 C C . PHE A 1 516 ? -21.642 18.990 37.202 1.00 95.25 516 PHE A C 1
ATOM 4010 O O . PHE A 1 516 ? -22.064 19.756 38.078 1.00 95.25 516 PHE A O 1
ATOM 4017 N N . PRO A 1 517 ? -22.394 18.677 36.127 1.00 96.75 517 PRO A N 1
ATOM 4018 C CA . PRO A 1 517 ? -23.740 19.204 35.927 1.00 96.75 517 PRO A CA 1
ATOM 4019 C C . PRO A 1 517 ? -24.667 18.900 37.107 1.00 96.75 517 PRO A C 1
ATOM 4021 O O . PRO A 1 517 ? -24.732 17.769 37.576 1.00 96.75 517 PRO A O 1
ATOM 4024 N N . VAL A 1 518 ? -25.449 19.888 37.551 1.00 96.56 518 VAL A N 1
ATOM 4025 C CA . VAL A 1 518 ? -26.285 19.781 38.766 1.00 96.56 518 VAL A CA 1
ATOM 4026 C C . VAL A 1 518 ? -27.277 18.611 38.718 1.00 96.56 518 VAL A C 1
ATOM 4028 O O . VAL A 1 518 ? -27.588 18.019 39.747 1.00 96.56 518 VAL A O 1
ATOM 4031 N N . ASN A 1 519 ? -27.762 18.245 37.530 1.00 96.75 519 ASN A N 1
ATOM 4032 C CA . ASN A 1 519 ? -28.673 17.113 37.340 1.00 96.75 519 ASN A CA 1
ATOM 4033 C C . ASN A 1 519 ? -27.997 15.736 37.483 1.00 96.75 519 ASN A C 1
ATOM 4035 O O . ASN A 1 519 ? -28.701 14.732 37.515 1.00 96.75 519 ASN A O 1
ATOM 4039 N N . GLN A 1 520 ? -26.668 15.681 37.582 1.00 97.12 520 GLN A N 1
ATOM 4040 C CA . GLN A 1 520 ? -25.884 14.465 37.821 1.00 97.12 520 GLN A CA 1
ATOM 4041 C C . GLN A 1 520 ? -25.560 14.253 39.301 1.00 97.12 520 GLN A C 1
ATOM 4043 O O . GLN A 1 520 ? -25.050 13.195 39.658 1.00 97.12 520 GLN A O 1
ATOM 4048 N N . LEU A 1 521 ? -25.838 15.238 40.153 1.00 97.94 521 LEU A N 1
ATOM 4049 C CA . LEU A 1 521 ? -25.451 15.237 41.560 1.00 97.94 521 LEU A CA 1
ATOM 4050 C C . LEU A 1 521 ? -26.556 14.648 42.445 1.00 97.94 521 LEU A C 1
ATOM 4052 O O . LEU A 1 521 ? -27.707 14.490 42.015 1.00 97.94 521 LEU A O 1
ATOM 4056 N N . LEU A 1 522 ? -26.185 14.333 43.681 1.00 98.06 522 LEU A N 1
ATOM 4057 C CA . LEU A 1 522 ? -27.072 13.854 44.734 1.00 98.06 522 LEU A CA 1
ATOM 4058 C C . LEU A 1 522 ? -27.159 14.895 45.853 1.00 98.06 522 LEU A C 1
ATOM 4060 O O . LEU A 1 522 ? -26.137 15.426 46.293 1.00 98.06 522 LEU A O 1
ATOM 4064 N N . GLU A 1 523 ? -28.372 15.171 46.324 1.00 98.06 523 GLU A N 1
ATOM 4065 C CA . GLU A 1 523 ? -28.576 15.824 47.622 1.00 98.06 523 GLU A CA 1
ATOM 4066 C C . GLU A 1 523 ? -28.122 14.896 48.761 1.00 98.06 523 GLU A C 1
ATOM 4068 O O . GLU A 1 523 ? -27.970 13.688 48.568 1.00 98.06 523 GLU A O 1
ATOM 4073 N N . ASP A 1 524 ? -27.900 15.439 49.956 1.00 96.94 524 ASP A N 1
ATOM 4074 C CA . ASP A 1 524 ? -27.621 14.618 51.141 1.00 96.94 524 ASP A CA 1
ATOM 4075 C C . ASP A 1 524 ? -28.797 13.663 51.436 1.00 96.94 524 ASP A C 1
ATOM 4077 O O . ASP A 1 524 ? -29.967 14.053 51.392 1.00 96.94 524 ASP A O 1
ATOM 4081 N N . GLY A 1 525 ? -28.490 12.389 51.673 1.00 96.31 525 GLY A N 1
ATOM 4082 C CA . GLY A 1 525 ? -29.453 11.297 51.840 1.00 96.31 525 GLY A CA 1
ATOM 4083 C C . GLY A 1 525 ? -30.117 10.786 50.551 1.00 96.31 525 GLY A C 1
ATOM 4084 O O . GLY A 1 525 ? -30.870 9.810 50.608 1.00 96.31 525 GLY A O 1
ATOM 4085 N N . GLU A 1 526 ? -29.869 11.396 49.384 1.00 97.88 526 GLU A N 1
ATOM 4086 C CA . GLU A 1 526 ? -30.435 10.931 48.111 1.00 97.88 526 GLU A CA 1
ATOM 4087 C C . GLU A 1 526 ? -29.759 9.631 47.647 1.00 97.88 526 GLU A C 1
ATOM 4089 O O . GLU A 1 526 ? -28.555 9.427 47.821 1.00 97.88 526 GLU A O 1
ATOM 4094 N N . SER A 1 527 ? -30.534 8.754 47.001 1.00 97.62 527 SER A N 1
ATOM 4095 C CA . SER A 1 527 ? -30.003 7.574 46.320 1.00 97.62 527 SER A CA 1
ATOM 4096 C C . SER A 1 527 ? -30.464 7.514 44.871 1.00 97.62 527 SER A C 1
ATOM 4098 O O . SER A 1 527 ? -31.629 7.776 44.567 1.00 97.62 527 SER A O 1
ATOM 4100 N N . CYS A 1 528 ? -29.555 7.152 43.969 1.00 98.12 528 CYS A N 1
ATOM 4101 C CA . CYS A 1 528 ? -29.873 6.953 42.561 1.00 98.12 528 CYS A CA 1
ATOM 4102 C C . CYS A 1 528 ? -28.969 5.881 41.947 1.00 98.12 528 CYS A C 1
ATOM 4104 O O . CYS A 1 528 ? -27.859 5.634 42.420 1.00 98.12 528 CYS A O 1
ATOM 4106 N N . THR A 1 529 ? -29.437 5.243 40.877 1.00 98.19 529 THR A N 1
ATOM 4107 C CA . THR A 1 529 ? -28.600 4.355 40.072 1.00 98.19 529 THR A CA 1
ATOM 4108 C C . THR A 1 529 ? -27.808 5.174 39.062 1.00 98.19 529 THR A C 1
ATOM 4110 O O . THR A 1 529 ? -28.354 6.023 38.360 1.00 98.19 529 THR A O 1
ATOM 4113 N N . TYR A 1 530 ? -26.520 4.883 38.968 1.00 98.25 530 TYR A N 1
ATOM 4114 C CA . TYR A 1 530 ? -25.606 5.417 37.977 1.00 98.25 530 TYR A CA 1
ATOM 4115 C C . TYR A 1 530 ? -25.120 4.292 37.082 1.00 98.25 530 TYR A C 1
ATOM 4117 O O . TYR A 1 530 ? -24.903 3.175 37.542 1.00 98.25 530 TYR A O 1
ATOM 4125 N N . ASN A 1 531 ? -24.913 4.591 35.807 1.00 98.19 531 ASN A N 1
ATOM 4126 C CA . ASN A 1 531 ? -24.157 3.721 34.921 1.00 98.19 531 ASN A CA 1
ATOM 4127 C C . ASN A 1 531 ? -22.734 4.251 34.842 1.00 98.19 531 ASN A C 1
ATOM 4129 O O . ASN A 1 531 ? -22.540 5.365 34.358 1.00 98.19 531 ASN A O 1
ATOM 4133 N N . ILE A 1 532 ? -21.760 3.456 35.275 1.00 98.19 532 ILE A N 1
ATOM 4134 C CA . ILE A 1 532 ? -20.362 3.645 34.890 1.00 98.19 532 ILE A CA 1
ATOM 4135 C C . ILE A 1 532 ? -20.221 3.086 33.479 1.00 98.19 532 ILE A C 1
ATOM 4137 O O . ILE A 1 532 ? -20.713 1.999 33.176 1.00 98.19 532 ILE A O 1
ATOM 4141 N N . ILE A 1 533 ? -19.611 3.855 32.596 1.00 98.44 533 ILE A N 1
ATOM 4142 C CA . ILE A 1 533 ? -19.542 3.582 31.172 1.00 98.44 533 ILE A CA 1
ATOM 4143 C C . ILE A 1 533 ? -18.075 3.495 30.788 1.00 98.44 533 ILE A C 1
ATOM 4145 O O . ILE A 1 533 ? -17.341 4.455 30.995 1.00 98.44 533 ILE A O 1
ATOM 4149 N N . LEU A 1 534 ? -17.674 2.372 30.205 1.00 98.44 534 LEU A N 1
ATOM 4150 C CA . LEU A 1 534 ? -16.352 2.182 29.625 1.00 98.44 534 LEU A CA 1
ATOM 4151 C C . LEU A 1 534 ? -16.476 2.088 28.105 1.00 98.44 534 LEU A C 1
ATOM 4153 O O . LEU A 1 534 ? -17.364 1.409 27.579 1.00 98.44 534 LEU A O 1
ATOM 4157 N N . ARG A 1 535 ? -15.565 2.769 27.421 1.00 97.56 535 ARG A N 1
ATOM 4158 C CA . ARG A 1 535 ? -15.319 2.634 25.988 1.00 97.56 535 ARG A CA 1
ATOM 4159 C C . ARG A 1 535 ? -13.818 2.526 25.772 1.00 97.56 535 ARG A C 1
ATOM 4161 O O . ARG A 1 535 ? -13.060 3.225 26.437 1.00 97.56 535 ARG A O 1
ATOM 4168 N N . VAL A 1 536 ? -13.425 1.644 24.870 1.00 97.00 536 VAL A N 1
ATOM 4169 C CA . VAL A 1 536 ? -12.034 1.380 24.484 1.00 97.00 536 VAL A CA 1
ATOM 4170 C C . VAL A 1 536 ? -11.955 1.459 22.973 1.00 97.00 536 VAL A C 1
ATOM 4172 O O . VAL A 1 536 ? -12.855 0.925 22.319 1.00 97.00 536 VAL A O 1
ATOM 4175 N N . TRP A 1 537 ? -10.916 2.122 22.480 1.00 94.94 537 TRP A N 1
ATOM 4176 C CA . TRP A 1 537 ? -10.629 2.354 21.074 1.00 94.94 537 TRP A CA 1
ATOM 4177 C C . TRP A 1 537 ? -9.215 1.910 20.742 1.00 94.94 537 TRP A C 1
ATOM 4179 O O . TRP A 1 537 ? -8.297 2.082 21.553 1.00 94.94 537 TRP A O 1
ATOM 4189 N N . ASP A 1 538 ? -9.047 1.458 19.512 1.00 93.00 538 ASP A N 1
ATOM 4190 C CA . ASP A 1 538 ? -7.745 1.328 18.889 1.00 93.00 538 ASP A CA 1
ATOM 4191 C C . ASP A 1 538 ? -7.651 2.153 17.592 1.00 93.00 538 ASP A C 1
ATOM 4193 O O . ASP A 1 538 ? -8.560 2.885 17.181 1.00 93.00 538 ASP A O 1
ATOM 4197 N N . LEU A 1 539 ? -6.467 2.099 17.001 1.00 91.50 539 LEU A N 1
ATOM 4198 C CA . LEU A 1 539 ? -6.030 2.876 15.855 1.00 91.50 539 LEU A CA 1
ATOM 4199 C C . LEU A 1 539 ? -6.196 2.148 14.512 1.00 91.50 539 LEU A C 1
ATOM 4201 O O . LEU A 1 539 ? -5.776 2.696 13.483 1.00 91.50 539 LEU A O 1
ATOM 4205 N N . THR A 1 540 ? -6.794 0.956 14.511 1.00 91.88 540 THR A N 1
ATOM 4206 C CA . THR A 1 540 ? -6.997 0.122 13.328 1.00 91.88 540 THR A CA 1
ATOM 4207 C C . THR A 1 540 ? -8.111 0.660 12.455 1.00 91.88 540 THR A C 1
ATOM 4209 O O . THR A 1 540 ? -9.219 0.990 12.880 1.00 91.88 540 THR A O 1
ATOM 4212 N N . ILE A 1 541 ? -7.814 0.723 11.161 1.00 90.00 541 ILE A N 1
ATOM 4213 C CA . ILE A 1 541 ? -8.777 1.113 10.145 1.00 90.00 541 ILE A CA 1
ATOM 4214 C C . ILE A 1 541 ? -9.556 -0.134 9.743 1.00 90.00 541 ILE A C 1
ATOM 4216 O O . ILE A 1 541 ? -9.166 -0.887 8.844 1.00 90.00 541 ILE A O 1
ATOM 4220 N N . VAL A 1 542 ? -10.683 -0.330 10.418 1.00 81.44 542 VAL A N 1
ATOM 4221 C CA . VAL A 1 542 ? -11.661 -1.357 10.077 1.00 81.44 542 VAL A CA 1
ATOM 4222 C C . VAL A 1 542 ? -12.697 -0.768 9.122 1.00 81.44 542 VAL A C 1
ATOM 4224 O O . VAL A 1 542 ? -13.389 0.183 9.459 1.00 81.44 542 VAL A O 1
ATOM 4227 N N . ASN A 1 543 ? -12.838 -1.350 7.928 1.00 72.25 543 ASN A N 1
ATOM 4228 C CA . ASN A 1 543 ? -13.819 -0.957 6.903 1.00 72.25 543 ASN A CA 1
ATOM 4229 C C . ASN A 1 543 ? -13.577 0.405 6.217 1.00 72.25 543 ASN A C 1
ATOM 4231 O O . ASN A 1 543 ? -13.818 1.486 6.748 1.00 72.25 543 ASN A O 1
ATOM 4235 N N . GLU A 1 544 ? -13.237 0.337 4.933 1.00 72.56 544 GLU A N 1
ATOM 4236 C CA . GLU A 1 544 ? -12.979 1.502 4.085 1.00 72.56 544 GLU A CA 1
ATOM 4237 C C . GLU A 1 544 ? -14.168 2.478 3.951 1.00 72.56 544 GLU A C 1
ATOM 4239 O O . GLU A 1 544 ? -13.971 3.682 3.788 1.00 72.56 544 GLU A O 1
ATOM 4244 N N . ASN A 1 545 ? -15.409 1.984 4.041 1.00 65.25 545 ASN A N 1
ATOM 4245 C CA . ASN A 1 545 ? -16.619 2.800 3.850 1.00 65.25 545 ASN A CA 1
ATOM 4246 C C . ASN A 1 545 ? -17.036 3.582 5.099 1.00 65.25 545 ASN A C 1
ATOM 4248 O O . ASN A 1 545 ? -17.861 4.493 5.028 1.00 65.25 545 ASN A O 1
ATOM 4252 N N . ALA A 1 5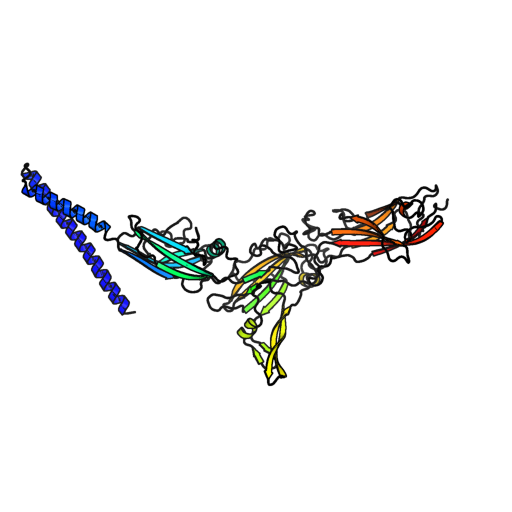46 ? -16.496 3.201 6.248 1.00 61.22 546 ALA A N 1
ATOM 4253 C CA . ALA A 1 546 ? -16.692 3.886 7.505 1.00 61.22 546 ALA A CA 1
ATOM 4254 C C . ALA A 1 546 ? -15.354 3.813 8.233 1.00 61.22 546 ALA A C 1
ATOM 4256 O O . ALA A 1 546 ? -15.234 2.979 9.126 1.00 61.22 546 ALA A O 1
ATOM 4257 N N . PRO A 1 547 ? -14.375 4.676 7.881 1.00 58.44 547 PRO A N 1
ATOM 4258 C CA . PRO A 1 547 ? -13.056 4.731 8.525 1.00 58.44 547 PRO A CA 1
ATOM 4259 C C . PRO A 1 547 ? -13.139 5.211 9.989 1.00 58.44 547 PRO A C 1
ATOM 4261 O O . PRO A 1 547 ? -12.222 5.836 10.512 1.00 58.44 547 PRO A O 1
ATOM 4264 N N . GLY A 1 548 ? -14.290 4.999 10.628 1.00 55.78 548 GLY A N 1
ATOM 4265 C CA . GLY A 1 548 ? -14.551 5.288 12.013 1.00 55.78 548 GLY A CA 1
ATOM 4266 C C . GLY A 1 548 ? -13.719 4.384 12.902 1.00 55.78 548 GLY A C 1
ATOM 4267 O O . GLY A 1 548 ? -13.395 3.251 12.560 1.00 55.78 548 GLY A O 1
ATOM 4268 N N . VAL A 1 549 ? -13.397 4.956 14.052 1.00 65.62 549 VAL A N 1
ATOM 4269 C CA . VAL A 1 549 ? -12.581 4.368 15.103 1.00 65.62 549 VAL A CA 1
ATOM 4270 C C . VAL A 1 549 ? -13.069 2.954 15.413 1.00 65.62 549 VAL A C 1
ATOM 4272 O O . VAL A 1 549 ? -14.257 2.768 15.702 1.00 65.62 549 VAL A O 1
ATOM 4275 N N . HIS A 1 550 ? -12.172 1.975 15.337 1.00 83.94 550 HIS A N 1
ATOM 4276 C CA . HIS A 1 550 ? -12.428 0.662 15.905 1.00 83.94 550 HIS A CA 1
ATOM 4277 C C . HIS A 1 550 ? -12.640 0.866 17.413 1.00 83.94 550 HIS A C 1
ATOM 4279 O O . HIS A 1 550 ? -11.934 1.656 18.053 1.00 83.94 550 HIS A O 1
ATOM 4285 N N . TYR A 1 551 ? -13.746 0.329 17.938 1.00 89.19 551 TYR A N 1
ATOM 4286 C CA . TYR A 1 551 ? -14.043 0.458 19.358 1.00 89.19 551 TYR A CA 1
ATOM 4287 C C . TYR A 1 551 ? -14.935 -0.667 19.866 1.00 89.19 551 TYR A C 1
ATOM 4289 O O . TYR A 1 551 ? -15.911 -1.078 19.231 1.00 89.19 551 TYR A O 1
ATOM 4297 N N . SER A 1 552 ? -14.683 -1.048 21.111 1.00 91.31 552 SER A N 1
ATOM 4298 C CA . SER A 1 552 ? -15.383 -2.090 21.879 1.00 91.31 552 SER A CA 1
ATOM 4299 C C . SER A 1 552 ? -16.906 -1.922 22.053 1.00 91.31 552 SER A C 1
ATOM 4301 O O . SER A 1 552 ? -17.570 -2.793 22.621 1.00 91.31 552 SER A O 1
ATOM 4303 N N . GLY A 1 553 ? -17.500 -0.811 21.612 1.00 91.88 553 GLY A N 1
ATOM 4304 C CA . GLY A 1 553 ? -18.874 -0.449 21.955 1.00 91.88 553 GLY A CA 1
ATOM 4305 C C . GLY A 1 553 ? -18.986 0.261 23.311 1.00 91.88 553 GLY A C 1
ATOM 4306 O O . GLY A 1 553 ? -18.012 0.745 23.883 1.00 91.88 553 GLY A O 1
ATOM 4307 N N . LYS A 1 554 ? -20.219 0.379 23.822 1.00 94.81 554 LYS A N 1
AT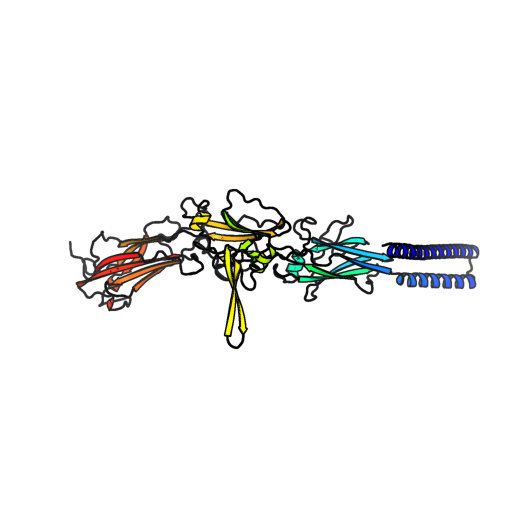OM 4308 C CA . LYS A 1 554 ? -20.505 0.957 25.146 1.00 94.81 554 LYS A CA 1
ATOM 4309 C C . LYS A 1 554 ? -20.659 -0.170 26.165 1.00 94.81 554 LYS A C 1
ATOM 4311 O O . LYS A 1 554 ? -21.656 -0.887 26.122 1.00 94.81 554 LYS A O 1
ATOM 4316 N N . ILE A 1 555 ? -19.731 -0.276 27.112 1.00 97.62 555 ILE A N 1
ATOM 4317 C CA . ILE A 1 555 ? -19.849 -1.189 28.255 1.00 97.62 555 ILE A CA 1
ATOM 4318 C C . ILE A 1 555 ? -20.431 -0.422 29.435 1.00 97.62 555 ILE A C 1
ATOM 4320 O O . ILE A 1 555 ? -19.935 0.645 29.784 1.00 97.62 555 ILE A O 1
ATOM 4324 N N . THR A 1 556 ? -21.493 -0.943 30.050 1.00 97.25 556 THR A N 1
ATOM 4325 C CA . THR A 1 556 ? -22.175 -0.290 31.176 1.00 97.25 556 THR A CA 1
ATOM 4326 C C . THR A 1 556 ? -22.141 -1.153 32.426 1.00 97.25 556 THR A C 1
ATOM 4328 O O . THR A 1 556 ? -22.519 -2.322 32.374 1.00 97.25 556 THR A O 1
ATOM 4331 N N . PHE A 1 557 ? -21.784 -0.550 33.553 1.00 97.38 557 PHE A N 1
ATOM 4332 C CA . PHE A 1 557 ? -21.848 -1.145 34.880 1.00 97.38 557 PHE A CA 1
ATOM 4333 C C . PHE A 1 557 ? -22.789 -0.315 35.766 1.00 97.38 557 PHE A C 1
ATOM 4335 O O . PHE A 1 557 ? -22.435 0.807 36.144 1.00 97.38 557 PHE A O 1
ATOM 4342 N N . PRO A 1 558 ? -24.005 -0.807 36.061 1.00 97.06 558 PRO A N 1
ATOM 4343 C CA . PRO A 1 558 ? -24.935 -0.103 36.928 1.00 97.06 558 PRO A CA 1
ATOM 4344 C C . PRO A 1 558 ? -24.512 -0.233 38.396 1.00 97.06 558 PRO A C 1
ATOM 4346 O O . PRO A 1 558 ? -24.213 -1.326 38.871 1.00 97.06 558 PRO A O 1
ATOM 4349 N N . ILE A 1 559 ? -24.556 0.871 39.134 1.00 97.69 559 ILE A N 1
ATOM 4350 C CA . ILE A 1 559 ? -24.296 0.919 40.574 1.00 97.69 559 ILE A CA 1
ATOM 4351 C C . ILE A 1 559 ? -25.290 1.864 41.245 1.00 97.69 559 ILE A C 1
ATOM 4353 O O . ILE A 1 559 ? -25.570 2.951 40.741 1.00 97.69 559 ILE A O 1
ATOM 4357 N N . LYS A 1 560 ? -25.854 1.460 42.383 1.00 98.25 560 LYS A N 1
ATOM 4358 C CA . LYS A 1 560 ? -26.663 2.357 43.210 1.00 98.25 560 LYS A CA 1
ATOM 4359 C C . LYS A 1 560 ? -25.743 3.120 44.153 1.00 98.25 560 LYS A C 1
ATOM 4361 O O . LYS A 1 560 ? -24.996 2.509 44.912 1.00 98.25 560 LYS A O 1
ATOM 4366 N N . ILE A 1 561 ? -25.809 4.446 44.082 1.00 98.38 561 ILE A N 1
ATOM 4367 C CA . ILE A 1 561 ? -25.006 5.348 44.904 1.00 98.38 561 ILE A CA 1
ATOM 4368 C C . ILE A 1 561 ? -25.930 6.073 45.877 1.00 98.38 561 ILE A C 1
ATOM 4370 O O . ILE A 1 561 ? -26.992 6.556 45.476 1.00 98.38 561 ILE A O 1
ATOM 4374 N N . ILE A 1 562 ? -25.534 6.125 47.147 1.00 98.44 562 ILE A N 1
ATOM 4375 C CA . ILE A 1 562 ? -26.243 6.816 48.225 1.00 98.44 562 ILE A CA 1
ATOM 4376 C C . ILE A 1 562 ? -25.335 7.918 48.756 1.00 98.44 562 ILE A C 1
ATOM 4378 O O . ILE A 1 562 ? -24.231 7.638 49.226 1.00 98.44 562 ILE A O 1
ATOM 4382 N N . ASN A 1 563 ? -25.788 9.168 48.690 1.00 98.25 563 ASN A N 1
ATOM 4383 C CA . ASN A 1 563 ? -25.024 10.282 49.232 1.00 98.25 563 ASN A CA 1
ATOM 4384 C C . ASN A 1 563 ? -25.245 10.414 50.740 1.00 98.25 563 ASN A C 1
ATOM 4386 O O . ASN A 1 563 ? -26.021 11.250 51.184 1.00 98.25 563 ASN A O 1
ATOM 4390 N N . SER A 1 564 ? -24.617 9.541 51.520 1.00 97.81 564 SER A N 1
ATOM 4391 C CA . SER A 1 564 ? -24.659 9.560 52.983 1.00 97.81 564 SER A CA 1
ATOM 4392 C C . SER A 1 564 ? -23.458 8.803 53.569 1.00 97.81 564 SER A C 1
ATOM 4394 O O . SER A 1 564 ? -22.808 8.045 52.836 1.00 97.81 564 SER A O 1
ATOM 4396 N N . PRO A 1 565 ? -23.189 8.939 54.883 1.00 97.25 565 PRO A N 1
ATOM 4397 C CA . PRO A 1 565 ? -22.321 8.018 55.616 1.00 97.25 565 PRO A CA 1
ATOM 4398 C C . PRO A 1 565 ? -22.773 6.567 55.469 1.00 97.25 565 PRO A C 1
ATOM 4400 O O . PRO A 1 565 ? -23.977 6.286 55.389 1.00 97.25 565 PRO A O 1
ATOM 4403 N N . GLU A 1 566 ? -21.807 5.650 55.470 1.00 95.31 566 GLU A N 1
ATOM 4404 C CA . GLU A 1 566 ? -22.083 4.223 55.628 1.00 95.31 566 GLU A CA 1
ATOM 4405 C C . GLU A 1 566 ? -22.793 3.956 56.964 1.00 95.31 566 GLU A C 1
ATOM 4407 O O . GLU A 1 566 ? -22.463 4.586 57.978 1.00 95.31 566 GLU A O 1
ATOM 4412 N N . PRO A 1 567 ? -23.740 3.001 57.009 1.00 93.06 567 PRO A N 1
ATOM 4413 C CA . PRO A 1 567 ? -24.321 2.561 58.265 1.00 93.06 567 PRO A CA 1
ATOM 4414 C C . PRO A 1 567 ? -23.214 2.042 59.183 1.00 93.06 567 PRO A C 1
ATOM 4416 O O . PRO A 1 567 ? -22.371 1.248 58.763 1.00 93.06 567 PRO A O 1
ATOM 4419 N N . THR A 1 568 ? -23.217 2.473 60.442 1.00 84.38 568 THR A N 1
ATOM 4420 C CA . THR A 1 568 ? -22.331 1.893 61.453 1.00 84.38 568 THR A CA 1
ATOM 4421 C C . THR A 1 568 ? -22.694 0.408 61.627 1.00 84.38 568 THR A C 1
ATOM 4423 O O . THR A 1 568 ? -23.891 0.114 61.708 1.00 84.38 568 THR A O 1
ATOM 4426 N N . PRO A 1 569 ? -21.715 -0.516 61.630 1.00 71.69 569 PRO A N 1
ATOM 4427 C CA . PRO A 1 569 ? -21.974 -1.952 61.749 1.00 71.69 569 PRO A CA 1
ATOM 4428 C C . PRO A 1 569 ? -22.656 -2.365 63.057 1.00 71.69 569 PRO A C 1
ATOM 4430 O O . PRO A 1 569 ? -22.493 -1.655 64.080 1.00 71.69 569 PRO A O 1
#

Foldseek 3Di:
DVVVVVVVVVVVVVVVVVVVVVVVVVVVLVVLVVVLVVVCVPPVDDDPVSVVVVVVSVVVVVVVVVVLVVQWDWDWEWDDDAEEDAADCVQDPPFRWGFTWIFTDTDQFAWKAKWKAWPVRDTDPLQKFAADPVGGTDSVDRTGGDGDHRGGRTIGRVVSVCVRNVNDLQDKTKMKIWMWTAGPVRDIDPDTYIHMYIYDGFFFWFQDKQQWGDLPRVPLQGATFNDNDPPGAGAAAAFWTFTFTFQFDCHSVRKTFFKKWKKKAADQPSPDDWDDWQDDDDDDPRIFTQAIDGQQWDADPNDIAHSVSLCVQEHQSCVPHTHGPRWDKDKDKDWDWDDDPNDIDIDIDIDIDTHRDIGHQQARQQVDDPDPPDGGNQAKMKMKMWTAIPVRIIDIGIHIHGYDPWAWDWWFPAKPPADPPRAAEQAAQVRHGDKIFGKIWGDTQFSNPPDADPPGCRGPFWAWKWKWKDFPPGPDIGTPDIDSATVVGPPDPTDMDGPDIDGSVCQELVCNVVPDDNVSHAYAFDKTKMWTWMKTWGRYQYHSVPSDTRIPPIDTDIHMYTHYYDDDD

Radius of gyration: 41.01 Å; chains: 1; bounding box: 119×50×118 Å